Protein AF-0000000068155477 (afdb_homodimer)

pLDDT: mean 83.86, std 20.89, range [20.16, 98.69]

Foldseek 3Di:
DEKEKEKFWDFLDLDLPGHTAKMKIWIDHPLLDTQDIDIFGAADALVSSVVSHDPVNCVQQQDFDDDDPVDGGGSSRQNNDPVGHHHLVVVLVVVVVVQVVRQPCQDPVGGHAYAYEFAPCPSVLSNCVVRVVVVNVRYDPDHHHLVVVQVCCVPPPVVLNVPFDDQQASPDTNSRSVSRSSRVNSCCVVPPPPPPPPPPPPPPPPPPPPPPPPDDD/DEKEKEKFWDFLDLDLPGHTAKMKIWIDHPLLDTQDIDIFGAADALVSSVVSHDPVRCVQQQDFDDDDPVDGGGSSRQNNDPVGHHHLVVVLVVVVVVQPVRQPCQDPVGGHAYAYEFAPCPSVLSNCVVRVVVVNVRYDPDHHHLVVVQVCCVPPPVVLNVPFDDQQASPDTNSRSVSRSSRVNSCCVVPPPPPPPPPPPPPPPPPPDPPPPDDPD

Sequence (434 aa):
MERLMWVDIETASINPGSHVMEIAITLTDFWLNEIASYRSTIYAPRESLMQQLSDWSRDHHQRPKYGNDDCKKSLVDLCADSAISKPINAVEDEIINFLMENISDRPKNGLPRIYMAGSSLHLDKSVIERQFPRLNSLVSHQLVDVTVLLILTSRWSPSVSLGKPPNTSDHTAAGDVRSSLELLRYYKQTLFMNNFVSKKSPPACHTRKKCNKNTYAMERLMWVDIETASINPGSHVMEIAITLTDFWLNEIASYRSTIYAPRESLMQQLSDWSRDHHQRPKYGNDDCKKSLVDLCADSAISKPINAVEDEIINFLMENISDRPKNGLPRIYMAGSSLHLDKSVIERQFPRLNSLVSHQLVDVTVLLILTSRWSPSVSLGKPPNTSDHTAAGDVRSSLELLRYYKQTLFMNNFVSKKSPPACHTRKKCNKNTYA

Solvent-accessible surface area (backbone atoms only — not comparable to full-atom values): 23859 Å² total; per-residue (Å²): 93,58,33,34,40,28,44,28,62,40,46,29,32,91,50,54,85,42,55,61,38,34,40,18,36,40,35,22,40,87,85,65,47,78,74,51,74,50,73,49,38,21,42,45,58,57,70,61,47,65,71,49,39,33,74,69,34,45,64,59,34,59,40,58,77,39,72,54,94,91,58,52,35,19,55,55,56,44,14,46,32,70,89,73,15,37,52,63,69,57,50,49,51,48,49,53,52,52,49,59,70,70,54,70,55,52,45,96,90,43,79,42,59,28,28,41,27,24,57,61,40,63,58,48,53,48,25,32,56,69,75,30,51,74,58,43,72,61,38,47,89,53,54,42,42,49,45,28,56,56,59,48,26,58,73,56,23,53,71,61,43,69,65,51,75,77,88,63,59,73,82,38,31,59,41,38,35,50,38,34,52,52,49,44,54,52,45,46,50,66,51,41,56,54,73,69,72,63,77,67,63,67,73,74,74,72,74,74,74,76,76,75,79,64,71,85,122,92,57,32,32,40,26,45,27,62,41,47,29,30,92,51,55,86,41,56,61,39,33,42,18,38,39,35,21,40,89,85,65,47,78,74,49,72,49,72,50,39,22,42,45,59,57,70,62,48,66,71,50,39,33,73,69,36,45,64,61,34,60,40,59,78,39,72,53,93,90,56,52,36,17,55,54,56,46,14,46,32,70,90,72,15,36,53,62,69,58,49,49,50,50,50,52,50,53,49,58,70,69,56,68,55,53,45,95,90,43,78,43,59,27,28,40,26,26,57,62,38,62,59,48,51,47,26,31,56,71,77,30,50,73,58,42,72,61,38,48,88,53,53,41,42,50,45,31,56,55,58,48,26,59,71,57,24,53,71,62,43,70,64,50,76,78,86,63,58,74,82,39,31,59,41,37,36,51,38,36,52,52,50,46,54,52,44,45,51,65,49,41,56,53,72,68,74,62,81,68,65,69,74,75,74,73,74,73,76,79,77,75,82,72,68,93,119

Organism: Acanthamoeba castellanii (strain ATCC 30010 / Neff) (NCBI:txid1257118)

Secondary structure (DSSP, 8-state):
--EEEEEEEEESSSSTTSPEEEEEEEEE-TT--EEEEEEEEBP--HHHHHHH--HHHHHHHSSEEES-TTS-EEHHHHHH-TTT-B-HHHHHHHHHHHHHHH-----TTSSPPEEEEESSHHHHHHHHHHH-HHHHTTS-SSEEETHHHHHHHHHH-HHHHHTSPPP---SSHHHHHHHHHHHHHHHIIIIIIGGG---------------------/--EEEEEEEEESSSSTTSPEEEEEEEEE-TT--EEEEEEEEBP--HHHHHHH--HHHHHHHSSEEES-TTS-EEHHHHHH-TTT-B-HHHHHHHHHHHHHHH-----TTSSPPEEEEESSHHHHHHHHHHH-HHHHTTS-SSEEETHHHHHHHHHH-HHHHHTSPPP---SSHHHHHHHHHHHHHHHIIIIIIGGG---------------------

Nearest PDB structures (foldseek):
  9f7m-assembly2_B  TM=9.073E-01  e=4.956E-15  Blastococcus aggregatus
  7wik-assembly2_D  TM=9.048E-01  e=7.640E-15  Mycolicibacterium smegmatis MC2 155
  6n6i-assembly2_B  TM=9.153E-01  e=3.585E-14  Homo sapiens
  6n6k-assembly1_A  TM=8.960E-01  e=1.605E-14  Homo sapiens
  6j80-assembly1_B  TM=8.915E-01  e=2.800E-14  Homo sapiens

Radius of gyration: 27.61 Å; Cα contacts (8 Å, |Δi|>4): 703; chains: 2; bounding box: 109×77×63 Å

InterPro domains:
  IPR012337 Ribonuclease H-like superfamily [SSF53098] (3-192)
  IPR036397 Ribonuclease H superfamily [G3DSA:3.30.420.10] (1-199)

Structure (mmCIF, N/CA/C/O backbone):
data_AF-0000000068155477-model_v1
#
loop_
_entity.id
_entity.type
_entity.pdbx_description
1 polymer 'Exonuclease rnase t and dna polymerase iii, putative'
#
loop_
_atom_site.group_PDB
_atom_site.id
_atom_site.type_symbol
_atom_site.label_atom_id
_atom_site.label_alt_id
_atom_site.label_comp_id
_atom_site.label_asym_id
_atom_site.label_entity_id
_atom_site.label_seq_id
_atom_site.pdbx_PDB_ins_code
_atom_site.Cartn_x
_atom_site.Cartn_y
_atom_site.Cartn_z
_atom_site.occupancy
_atom_site.B_iso_or_equiv
_atom_site.auth_seq_id
_atom_site.auth_comp_id
_atom_site.auth_asym_id
_atom_site.auth_atom_id
_atom_site.pdbx_PDB_model_num
ATOM 1 N N . MET A 1 1 ? -2.969 -1.198 23.281 1 77.5 1 MET A N 1
ATOM 2 C CA . MET A 1 1 ? -4.066 -1.018 22.328 1 77.5 1 MET A CA 1
ATOM 3 C C . MET A 1 1 ? -3.541 -0.598 20.969 1 77.5 1 MET A C 1
ATOM 5 O O . MET A 1 1 ? -2.516 0.081 20.875 1 77.5 1 MET A O 1
ATOM 9 N N . GLU A 1 2 ? -4.141 -0.999 19.812 1 90.81 2 GLU A N 1
ATOM 10 C CA . GLU A 1 2 ? -3.686 -0.743 18.438 1 90.81 2 GLU A CA 1
ATOM 11 C C . GLU A 1 2 ? -3.941 0.706 18.047 1 90.81 2 GLU A C 1
ATOM 13 O O . GLU A 1 2 ? -4.891 1.33 18.516 1 90.81 2 GLU A O 1
ATOM 18 N N . ARG A 1 3 ? -3.035 1.268 17.312 1 94.75 3 ARG A N 1
ATOM 19 C CA . ARG A 1 3 ? -3.143 2.652 16.875 1 94.75 3 ARG A CA 1
ATOM 20 C C . ARG A 1 3 ? -3.008 2.754 15.352 1 94.75 3 ARG A C 1
ATOM 22 O O . ARG A 1 3 ? -2.42 1.877 14.719 1 94.75 3 ARG A O 1
ATOM 29 N N . LEU A 1 4 ? -3.65 3.764 14.859 1 97.69 4 LEU A N 1
ATOM 30 C CA . LEU A 1 4 ? -3.402 4.188 13.484 1 97.69 4 LEU A CA 1
ATOM 31 C C . LEU A 1 4 ? -2.479 5.402 13.453 1 97.69 4 LEU A C 1
ATOM 33 O O . LEU A 1 4 ? -2.746 6.41 14.109 1 97.69 4 LEU A O 1
ATOM 37 N N . MET A 1 5 ? -1.394 5.234 12.805 1 98.19 5 MET A N 1
ATOM 38 C CA . MET A 1 5 ? -0.503 6.359 12.531 1 98.19 5 MET A CA 1
ATOM 39 C C . MET A 1 5 ? -0.735 6.91 11.133 1 98.19 5 MET A C 1
ATOM 41 O O . MET A 1 5 ? -0.191 6.391 10.156 1 98.19 5 MET A O 1
ATOM 45 N N . TRP A 1 6 ? -1.537 7.977 11.062 1 98.69 6 TRP A N 1
ATOM 46 C CA . TRP A 1 6 ? -1.771 8.656 9.797 1 98.69 6 TRP A CA 1
ATOM 47 C C . TRP A 1 6 ? -0.538 9.445 9.359 1 98.69 6 TRP A C 1
ATOM 49 O O . TRP A 1 6 ? 0.059 10.164 10.164 1 98.69 6 TRP A O 1
ATOM 59 N N . VAL A 1 7 ? -0.212 9.25 8.094 1 98.5 7 VAL A N 1
ATOM 60 C CA . VAL A 1 7 ? 1.03 9.898 7.688 1 98.5 7 VAL A CA 1
ATOM 61 C C . VAL A 1 7 ? 0.885 10.453 6.27 1 98.5 7 VAL A C 1
ATOM 63 O O . VAL A 1 7 ? 0.214 9.852 5.43 1 98.5 7 VAL A O 1
ATOM 66 N N . ASP A 1 8 ? 1.442 11.539 5.996 1 97.62 8 ASP A N 1
ATOM 67 C CA . ASP A 1 8 ? 1.687 12.109 4.676 1 97.62 8 ASP A CA 1
ATOM 68 C C . ASP A 1 8 ? 3.068 12.758 4.605 1 97.62 8 ASP A C 1
ATOM 70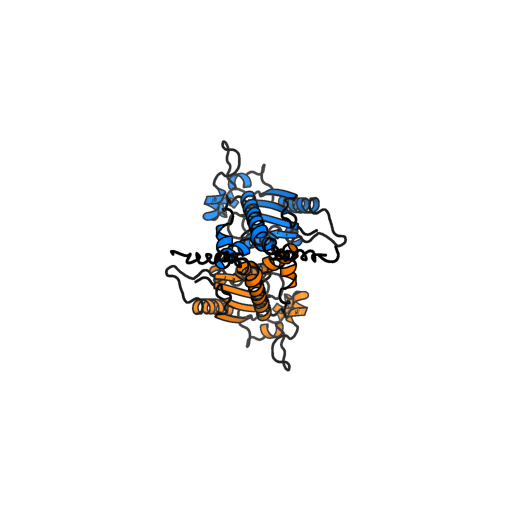 O O . ASP A 1 8 ? 3.5 13.422 5.551 1 97.62 8 ASP A O 1
ATOM 74 N N . ILE A 1 9 ? 3.738 12.539 3.512 1 97.06 9 ILE A N 1
ATOM 75 C CA . ILE A 1 9 ? 5.094 13.047 3.332 1 97.06 9 ILE A CA 1
ATOM 76 C C . ILE A 1 9 ? 5.195 13.789 2.004 1 97.06 9 ILE A C 1
ATOM 78 O O . ILE A 1 9 ? 4.801 13.266 0.958 1 97.06 9 ILE A O 1
ATOM 82 N N . GLU A 1 10 ? 5.637 14.953 2.021 1 94.44 10 GLU A N 1
ATOM 83 C CA . GLU A 1 10 ? 5.969 15.703 0.813 1 94.44 10 GLU A CA 1
ATOM 84 C C . GLU A 1 10 ? 7.449 15.578 0.47 1 94.44 10 GLU A C 1
ATOM 86 O O . GLU A 1 10 ? 8.312 15.758 1.332 1 94.44 10 GLU A O 1
ATOM 91 N N . THR A 1 11 ? 7.738 15.266 -0.754 1 93.31 11 THR A N 1
ATOM 92 C CA . THR A 1 11 ? 9.102 15.062 -1.22 1 93.31 11 THR A CA 1
ATOM 93 C C . THR A 1 11 ? 9.414 15.969 -2.408 1 93.31 11 THR A C 1
ATOM 95 O O . THR A 1 11 ? 8.508 16.547 -3.008 1 93.31 11 THR A O 1
ATOM 98 N N . ALA A 1 12 ? 10.664 16.141 -2.703 1 91.44 12 ALA A N 1
ATOM 99 C CA . ALA A 1 12 ? 11.102 16.984 -3.812 1 91.44 12 ALA A CA 1
ATOM 100 C C . ALA A 1 12 ? 10.711 16.375 -5.152 1 91.44 12 ALA A C 1
ATOM 102 O O . ALA A 1 12 ? 10.492 17.094 -6.133 1 91.44 12 ALA A O 1
ATOM 103 N N . SER A 1 13 ? 10.633 15.078 -5.172 1 86.5 13 SER A N 1
ATOM 104 C CA . SER A 1 13 ? 10.188 14.359 -6.359 1 86.5 13 SER A CA 1
ATOM 105 C C . SER A 1 13 ? 9.461 13.07 -5.984 1 86.5 13 SER A C 1
ATOM 107 O O . SER A 1 13 ? 9.438 12.68 -4.816 1 86.5 13 SER A O 1
ATOM 109 N N . ILE A 1 14 ? 8.914 12.406 -6.992 1 79.94 14 ILE A N 1
ATOM 110 C CA . ILE A 1 14 ? 8.133 11.188 -6.781 1 79.94 14 ILE A CA 1
ATOM 111 C C . ILE A 1 14 ? 9.07 10.039 -6.41 1 79.94 14 ILE A C 1
ATOM 113 O O . ILE A 1 14 ? 8.625 8.992 -5.941 1 79.94 14 ILE A O 1
ATOM 117 N N . ASN A 1 15 ? 10.359 10.234 -6.609 1 82 15 ASN A N 1
ATOM 118 C CA . ASN A 1 15 ? 11.352 9.25 -6.203 1 82 15 ASN A CA 1
ATOM 119 C C . ASN A 1 15 ? 11.469 9.164 -4.688 1 82 15 ASN A C 1
ATOM 121 O O . ASN A 1 15 ? 11.781 10.156 -4.027 1 82 15 ASN A O 1
ATOM 125 N N . PRO A 1 16 ? 11.289 7.93 -4.145 1 84.44 16 PRO A N 1
ATOM 126 C CA . PRO A 1 16 ? 11.297 7.785 -2.686 1 84.44 16 PRO A CA 1
ATOM 127 C C . PRO A 1 16 ? 12.656 8.125 -2.066 1 84.44 16 PRO A C 1
ATOM 129 O O . PRO A 1 16 ? 12.75 8.312 -0.852 1 84.44 16 PRO A O 1
ATOM 132 N N . GLY A 1 17 ? 13.703 8.242 -2.881 1 86.12 17 GLY A N 1
ATOM 133 C CA . GLY A 1 17 ? 15.023 8.602 -2.395 1 86.12 17 GLY A CA 1
ATOM 134 C C . GLY A 1 17 ? 15.297 10.094 -2.459 1 86.12 17 GLY A C 1
ATOM 135 O O . GLY A 1 17 ? 16.328 10.562 -1.979 1 86.12 17 GLY A O 1
ATOM 136 N N . SER A 1 18 ? 14.328 10.805 -2.947 1 90.69 18 SER A N 1
ATOM 137 C CA . SER A 1 18 ? 14.516 12.25 -3.047 1 90.69 18 SER A CA 1
ATOM 138 C C . SER A 1 18 ? 14.391 12.914 -1.681 1 90.69 18 SER A C 1
ATOM 140 O O . SER A 1 18 ? 14.031 12.266 -0.697 1 90.69 18 SER A O 1
ATOM 142 N N . HIS A 1 19 ? 14.672 14.164 -1.665 1 93.62 19 HIS A N 1
ATOM 143 C CA . HIS A 1 19 ? 14.648 14.891 -0.402 1 93.62 19 HIS A CA 1
ATOM 144 C C . HIS A 1 19 ? 13.25 14.914 0.199 1 93.62 19 HIS A C 1
ATOM 146 O O . HIS A 1 19 ? 12.281 15.273 -0.479 1 93.62 19 HIS A O 1
ATOM 152 N N . VAL A 1 20 ? 13.195 14.438 1.425 1 96.31 20 VAL A N 1
ATOM 153 C CA . VAL A 1 20 ? 11.969 14.609 2.186 1 96.31 20 VAL A CA 1
ATOM 154 C C . VAL A 1 20 ? 11.82 16.062 2.623 1 96.31 20 VAL A C 1
ATOM 156 O O . VAL A 1 20 ? 12.742 16.625 3.213 1 96.31 20 VAL A O 1
ATOM 159 N N . MET A 1 21 ? 10.719 16.656 2.35 1 95.69 21 MET A N 1
ATOM 160 C CA . MET A 1 21 ? 10.555 18.094 2.609 1 95.69 21 MET A CA 1
ATOM 161 C C . MET A 1 21 ? 9.695 18.312 3.848 1 95.69 21 MET A C 1
ATOM 163 O O . MET A 1 21 ? 9.992 19.188 4.66 1 95.69 21 MET A O 1
ATOM 167 N N . GLU A 1 22 ? 8.664 17.578 3.984 1 96.56 22 GLU A N 1
ATOM 168 C CA . GLU A 1 22 ? 7.719 17.734 5.09 1 96.56 22 GLU A CA 1
ATOM 169 C C . GLU A 1 22 ? 7.09 16.391 5.465 1 96.56 22 GLU A C 1
ATOM 171 O O . GLU A 1 22 ? 6.836 15.555 4.594 1 96.56 22 GLU A O 1
ATOM 176 N N . ILE A 1 23 ? 6.855 16.188 6.738 1 98 23 ILE A N 1
ATOM 177 C CA . ILE A 1 23 ? 6.141 15.008 7.215 1 98 23 ILE A CA 1
ATOM 178 C C . ILE A 1 23 ? 5.098 15.422 8.25 1 98 23 ILE A C 1
ATOM 180 O O . ILE A 1 23 ? 5.363 16.281 9.102 1 98 23 ILE A O 1
ATOM 184 N N . ALA A 1 24 ? 3.926 14.961 8.117 1 98.38 24 ALA A N 1
ATOM 185 C CA . ALA A 1 24 ? 2.85 15.148 9.086 1 98.38 24 ALA A CA 1
ATOM 186 C C . ALA A 1 24 ? 2.307 13.805 9.57 1 98.38 24 ALA A C 1
ATOM 188 O O . ALA A 1 24 ? 2.111 12.883 8.766 1 98.38 24 ALA A O 1
ATOM 189 N N . ILE A 1 25 ? 2.076 13.711 10.891 1 98.56 25 ILE A N 1
ATOM 190 C CA . ILE A 1 25 ? 1.579 12.484 11.516 1 98.56 25 ILE A CA 1
ATOM 191 C C . ILE A 1 25 ? 0.437 12.82 12.469 1 98.56 25 ILE A C 1
ATOM 193 O O . ILE A 1 25 ? 0.513 13.789 13.227 1 98.56 25 ILE A O 1
ATOM 197 N N . THR A 1 26 ? -0.593 12.141 12.391 1 98.5 26 THR A N 1
ATOM 198 C CA . THR A 1 26 ? -1.648 12.156 13.398 1 98.5 26 THR A CA 1
ATOM 199 C C . THR A 1 26 ? -1.914 10.742 13.914 1 98.5 26 THR A C 1
ATOM 201 O O . THR A 1 26 ? -2.07 9.805 13.133 1 98.5 26 THR A O 1
ATOM 204 N N . LEU A 1 27 ? -1.864 10.594 15.242 1 97.62 27 LEU A N 1
ATOM 205 C CA . LEU A 1 27 ? -2.139 9.305 15.867 1 97.62 27 LEU A CA 1
ATOM 206 C C . LEU A 1 27 ? -3.6 9.211 16.297 1 97.62 27 LEU A C 1
ATOM 208 O O . LEU A 1 27 ? -4.141 10.141 16.891 1 97.62 27 LEU A O 1
ATOM 212 N N . THR A 1 28 ? -4.238 8.125 15.922 1 97.5 28 THR A N 1
ATOM 213 C CA . THR A 1 28 ? -5.594 7.867 16.391 1 97.5 28 THR A CA 1
ATOM 214 C C . THR A 1 28 ? -5.711 6.449 16.953 1 97.5 28 THR A C 1
ATOM 216 O O . THR A 1 28 ? -4.844 5.609 16.703 1 97.5 28 THR A O 1
ATOM 219 N N . ASP A 1 29 ? -6.781 6.246 17.766 1 95.19 29 ASP A N 1
ATOM 220 C CA . ASP A 1 29 ? -7.203 4.867 18.016 1 95.19 29 ASP A CA 1
ATOM 221 C C . ASP A 1 29 ? -8.047 4.344 16.859 1 95.19 29 ASP A C 1
ATOM 223 O O . ASP A 1 29 ? -8.195 5.012 15.828 1 95.19 29 ASP A O 1
ATOM 227 N N . PHE A 1 30 ? -8.578 3.168 16.953 1 95.25 30 PHE A N 1
ATOM 228 C CA . PHE A 1 30 ? -9.344 2.604 15.852 1 95.25 30 PHE A CA 1
ATOM 229 C C . PHE A 1 30 ? -10.773 3.145 15.852 1 95.25 30 PHE A C 1
ATOM 231 O O . PHE A 1 30 ? -11.539 2.881 14.93 1 95.25 30 PHE A O 1
ATOM 238 N N . TRP A 1 31 ? -11.125 3.906 16.797 1 95.38 31 TRP A N 1
ATOM 239 C CA . TRP A 1 31 ? -12.383 4.637 16.719 1 95.38 31 TRP A CA 1
ATOM 240 C C . TRP A 1 31 ? -12.195 5.984 16.031 1 95.38 31 TRP A C 1
ATOM 242 O O . TRP A 1 31 ? -13.141 6.762 15.906 1 95.38 31 TRP A O 1
ATOM 252 N N . LEU A 1 32 ? -11 6.281 15.656 1 97.81 32 LEU A N 1
ATOM 253 C CA . LEU A 1 32 ? -10.586 7.434 14.859 1 97.81 32 LEU A CA 1
ATOM 254 C C . LEU A 1 32 ? -10.617 8.711 15.695 1 97.81 32 LEU A C 1
ATOM 256 O O . LEU A 1 32 ? -10.828 9.797 15.156 1 97.81 32 LEU A O 1
ATOM 260 N N . ASN A 1 33 ? -10.516 8.492 16.969 1 97.31 33 ASN A N 1
ATOM 261 C CA . ASN A 1 33 ? -10.273 9.625 17.859 1 97.31 33 ASN A CA 1
ATOM 262 C C . ASN A 1 33 ? -8.82 10.086 17.797 1 97.31 33 ASN A C 1
ATOM 264 O O . ASN A 1 33 ? -7.906 9.289 18 1 97.31 33 ASN A O 1
ATOM 268 N N . GLU A 1 34 ? -8.672 11.336 17.594 1 97.62 34 GLU A N 1
ATOM 269 C CA . GLU A 1 34 ? -7.316 11.875 17.484 1 97.62 34 GLU A CA 1
ATOM 270 C C . GLU A 1 34 ? -6.648 11.953 18.859 1 97.62 34 GLU A C 1
ATOM 272 O O . GLU A 1 34 ? -7.238 12.469 19.812 1 97.62 34 GLU A O 1
ATOM 277 N N . ILE A 1 35 ? -5.473 11.453 18.984 1 96.31 35 ILE A N 1
ATOM 278 C CA . ILE A 1 35 ? -4.711 11.414 20.219 1 96.31 35 ILE A CA 1
ATOM 279 C C . ILE A 1 35 ? -3.691 12.555 20.234 1 96.31 35 ILE A C 1
ATOM 281 O O . ILE A 1 35 ? -3.619 13.312 21.203 1 96.31 35 ILE A O 1
ATOM 285 N N . ALA A 1 36 ? -2.916 12.594 19.219 1 97.5 36 ALA A N 1
ATOM 286 C CA . ALA A 1 36 ? -1.867 13.602 19.094 1 97.5 36 ALA A CA 1
ATOM 287 C C . ALA A 1 36 ? -1.422 13.766 17.641 1 97.5 36 ALA A C 1
ATOM 289 O O . ALA A 1 36 ? -1.678 12.891 16.812 1 97.5 36 ALA A O 1
ATOM 290 N N . SER A 1 37 ? -0.8 14.875 17.359 1 98.06 37 SER A N 1
ATOM 291 C CA . SER A 1 37 ? -0.283 15.133 16.016 1 98.06 37 SER A CA 1
ATOM 292 C C . SER A 1 37 ? 1.147 15.656 16.062 1 98.06 37 SER A C 1
ATOM 294 O O . SER A 1 37 ? 1.573 16.219 17.094 1 98.06 37 SER A O 1
ATOM 296 N N . TYR A 1 38 ? 1.847 15.422 15.031 1 98 38 TYR A N 1
ATOM 297 C CA . TYR A 1 38 ? 3.229 15.852 14.852 1 98 38 TYR A CA 1
ATOM 298 C C . TYR A 1 38 ? 3.469 16.328 13.422 1 98 38 TYR A C 1
ATOM 300 O O . TYR A 1 38 ? 2.934 15.75 12.469 1 98 38 TYR A O 1
ATOM 308 N N . ARG A 1 39 ? 4.168 17.375 13.25 1 97.06 39 ARG A N 1
ATOM 309 C CA . ARG A 1 39 ? 4.57 17.844 11.93 1 97.06 39 ARG A CA 1
ATOM 310 C C . ARG A 1 39 ? 5.961 18.469 11.969 1 97.06 39 ARG A C 1
ATOM 312 O O . ARG A 1 39 ? 6.348 19.078 12.977 1 97.06 39 ARG A O 1
ATOM 319 N N . SER A 1 40 ? 6.691 18.312 10.906 1 97.12 40 SER A N 1
ATOM 320 C CA . SER A 1 40 ? 8.016 18.922 10.82 1 97.12 40 SER A CA 1
ATOM 321 C C . SER A 1 40 ? 8.438 19.125 9.367 1 97.12 40 SER A C 1
ATOM 323 O O . SER A 1 40 ? 8.016 18.359 8.484 1 97.12 40 SER A O 1
ATOM 325 N N . THR A 1 41 ? 9.148 20.156 9.172 1 96 41 THR A N 1
ATOM 326 C CA . THR A 1 41 ? 9.836 20.375 7.902 1 96 41 THR A CA 1
ATOM 327 C C . THR A 1 41 ? 11.289 19.922 7.992 1 96 41 THR A C 1
ATOM 329 O O . THR A 1 41 ? 11.961 20.141 9.008 1 96 41 THR A O 1
ATOM 332 N N . ILE A 1 42 ? 11.766 19.297 6.969 1 97.12 42 ILE A N 1
ATOM 333 C CA . ILE A 1 42 ? 13.109 18.734 6.98 1 97.12 42 ILE A CA 1
ATOM 334 C C . ILE A 1 42 ? 14.062 19.672 6.227 1 97.12 42 ILE A C 1
ATOM 336 O O . ILE A 1 42 ? 13.75 20.125 5.121 1 97.12 42 ILE A O 1
ATOM 340 N N . TYR A 1 43 ? 15.172 19.828 6.777 1 96.5 43 TYR A N 1
ATOM 341 C CA . TYR A 1 43 ? 16.141 20.766 6.23 1 96.5 43 TYR A CA 1
ATOM 342 C C . TYR A 1 43 ? 16.859 20.172 5.02 1 96.5 43 TYR A C 1
ATOM 344 O O . TYR A 1 43 ? 17.25 19 5.035 1 96.5 43 TYR A O 1
ATOM 352 N N . ALA A 1 44 ? 17 20.953 3.996 1 93.94 44 ALA A N 1
ATOM 353 C CA . ALA A 1 44 ? 17.859 20.703 2.848 1 93.94 44 ALA A CA 1
ATOM 354 C C . ALA A 1 44 ? 18.359 22 2.234 1 93.94 44 ALA A C 1
ATOM 356 O O . ALA A 1 44 ? 17.609 22.984 2.156 1 93.94 44 ALA A O 1
ATOM 357 N N . PRO A 1 45 ? 19.688 21.984 1.835 1 92.31 45 PRO A N 1
ATOM 358 C CA . PRO A 1 45 ? 20.156 23.188 1.151 1 92.31 45 PRO A CA 1
ATOM 359 C C . PRO A 1 45 ? 19.344 23.531 -0.097 1 92.31 45 PRO A C 1
ATOM 361 O O . PRO A 1 45 ? 18.969 22.625 -0.851 1 92.31 45 PRO A O 1
ATOM 364 N N . ARG A 1 46 ? 19.109 24.828 -0.262 1 89.69 46 ARG A N 1
ATOM 365 C CA . ARG A 1 46 ? 18.266 25.281 -1.36 1 89.69 46 ARG A CA 1
ATOM 366 C C . ARG A 1 46 ? 18.766 24.75 -2.697 1 89.69 46 ARG A C 1
ATOM 368 O O . ARG A 1 46 ? 17.984 24.281 -3.521 1 89.69 46 ARG A O 1
ATOM 375 N N . GLU A 1 47 ? 20.031 24.781 -2.914 1 91 47 GLU A N 1
ATOM 376 C CA . GLU A 1 47 ? 20.609 24.328 -4.176 1 91 47 GLU A CA 1
ATOM 377 C C . GLU A 1 47 ? 20.297 22.859 -4.441 1 91 47 GLU A C 1
ATOM 379 O O . GLU A 1 47 ? 19.938 22.484 -5.559 1 91 47 GLU A O 1
ATOM 384 N N . SER A 1 48 ? 20.438 22.109 -3.449 1 90.62 48 SER A N 1
ATOM 385 C CA . SER A 1 48 ? 20.172 20.672 -3.564 1 90.62 48 SER A CA 1
ATOM 386 C C . SER A 1 48 ? 18.703 20.406 -3.838 1 90.62 48 SER A C 1
ATOM 388 O O . SER A 1 48 ? 18.359 19.547 -4.652 1 90.62 48 SER A O 1
ATOM 390 N N . LEU A 1 49 ? 17.859 21.156 -3.176 1 89.88 49 LEU A N 1
ATOM 391 C CA . LEU A 1 49 ? 16.422 21.031 -3.355 1 89.88 49 LEU A CA 1
ATOM 392 C C . LEU A 1 49 ? 16.016 21.359 -4.785 1 89.88 49 LEU A C 1
ATOM 394 O O . LEU A 1 49 ? 15.273 20.609 -5.418 1 89.88 49 LEU A O 1
ATOM 398 N N . MET A 1 50 ? 16.531 22.438 -5.266 1 88.25 50 MET A N 1
ATOM 399 C CA . MET A 1 50 ? 16.172 22.922 -6.594 1 88.25 50 MET A CA 1
ATOM 400 C C . MET A 1 50 ? 16.594 21.922 -7.672 1 88.25 50 MET A C 1
ATOM 402 O O . MET A 1 50 ? 15.945 21.797 -8.703 1 88.25 50 MET A O 1
ATOM 406 N N . GLN A 1 51 ? 17.609 21.203 -7.391 1 88.06 51 GLN A N 1
ATOM 407 C CA . GLN A 1 51 ? 18.125 20.219 -8.344 1 88.06 51 GLN A CA 1
ATOM 408 C C . GLN A 1 51 ? 17.234 18.984 -8.406 1 88.06 51 GLN A C 1
ATOM 410 O O . GLN A 1 51 ? 17.188 18.297 -9.43 1 88.06 51 GLN A O 1
ATOM 415 N N . GLN A 1 52 ? 16.531 18.75 -7.371 1 87.5 52 GLN A N 1
ATOM 416 C CA . GLN A 1 52 ? 15.781 17.5 -7.289 1 87.5 52 GLN A CA 1
ATOM 417 C C . GLN A 1 52 ? 14.297 17.734 -7.562 1 87.5 52 GLN A C 1
ATOM 419 O O . GLN A 1 52 ? 13.555 16.766 -7.793 1 87.5 52 GLN A O 1
ATOM 424 N N . LEU A 1 53 ? 13.891 18.938 -7.598 1 84.94 53 LEU A N 1
ATOM 425 C CA . LEU A 1 53 ? 12.461 19.219 -7.754 1 84.94 53 LEU A CA 1
ATOM 426 C C . LEU A 1 53 ? 11.977 18.812 -9.141 1 84.94 53 LEU A C 1
ATOM 428 O O . LEU A 1 53 ? 12.516 19.266 -10.148 1 84.94 53 LEU A O 1
ATOM 432 N N . SER A 1 54 ? 11.055 17.953 -9.117 1 82.75 54 SER A N 1
ATOM 433 C CA . SER A 1 54 ? 10.367 17.688 -10.375 1 82.75 54 SER A CA 1
ATOM 434 C C . SER A 1 54 ? 9.5 18.875 -10.789 1 82.75 54 SER A C 1
ATOM 436 O O . SER A 1 54 ? 9.289 19.797 -10 1 82.75 54 SER A O 1
ATOM 438 N N . ASP A 1 55 ? 8.945 18.797 -12.047 1 79.94 55 ASP A N 1
ATOM 439 C CA . ASP A 1 55 ? 8.086 19.875 -12.516 1 79.94 55 ASP A CA 1
ATOM 440 C C . ASP A 1 55 ? 6.828 20 -11.664 1 79.94 55 ASP A C 1
ATOM 442 O O . ASP A 1 55 ? 6.434 21.094 -11.281 1 79.94 55 ASP A O 1
ATOM 446 N N . TRP A 1 56 ? 6.258 18.906 -11.359 1 75.62 56 TRP A N 1
ATOM 447 C CA . TRP A 1 56 ? 5.062 18.906 -10.523 1 75.62 56 TRP A CA 1
ATOM 448 C C . TRP A 1 56 ? 5.355 19.484 -9.148 1 75.62 56 TRP A C 1
ATOM 450 O O . TRP A 1 56 ? 4.617 20.344 -8.656 1 75.62 56 TRP A O 1
ATOM 460 N N . SER A 1 57 ? 6.441 19.062 -8.57 1 81 57 SER A N 1
ATOM 461 C CA . SER A 1 57 ? 6.805 19.484 -7.223 1 81 57 SER A CA 1
ATOM 462 C C . SER A 1 57 ? 7.172 20.969 -7.199 1 81 57 SER A C 1
ATOM 464 O O . SER A 1 57 ? 6.902 21.672 -6.219 1 81 57 SER A O 1
ATOM 466 N N . ARG A 1 58 ? 7.766 21.375 -8.25 1 78.62 58 ARG A N 1
ATOM 467 C CA . ARG A 1 58 ? 8.133 22.781 -8.359 1 78.62 58 ARG A CA 1
ATOM 468 C C . ARG A 1 58 ? 6.895 23.672 -8.32 1 78.62 58 ARG A C 1
ATOM 470 O O . ARG A 1 58 ? 6.859 24.672 -7.594 1 78.62 58 ARG A O 1
ATOM 477 N N . ASP A 1 59 ? 5.93 23.234 -9.031 1 77.06 59 ASP A N 1
ATOM 478 C CA . ASP A 1 59 ? 4.691 24 -9.094 1 77.06 59 ASP A CA 1
ATOM 479 C C . ASP A 1 59 ? 3.967 23.984 -7.75 1 77.06 59 ASP A C 1
ATOM 481 O O . ASP A 1 59 ? 3.449 25.016 -7.309 1 77.06 59 ASP A O 1
ATOM 485 N N . HIS A 1 60 ? 4.105 22.922 -7.043 1 76.94 60 HIS A N 1
ATOM 486 C CA . HIS A 1 60 ? 3.322 22.781 -5.82 1 76.94 60 HIS A CA 1
ATOM 487 C C . HIS A 1 60 ? 4.094 23.297 -4.609 1 76.94 60 HIS A C 1
ATOM 489 O O . HIS A 1 60 ? 3.523 23.938 -3.734 1 76.94 60 HIS A O 1
ATOM 495 N N . HIS A 1 61 ? 5.406 23.156 -4.594 1 82.62 61 HIS A N 1
ATOM 496 C CA . HIS A 1 61 ? 6.156 23.391 -3.365 1 82.62 61 HIS A CA 1
ATOM 497 C C . HIS A 1 61 ? 6.812 24.766 -3.373 1 82.62 61 HIS A C 1
ATOM 499 O O . HIS A 1 61 ? 7.34 25.219 -2.352 1 82.62 61 HIS A O 1
ATOM 505 N N . GLN A 1 62 ? 6.734 25.453 -4.473 1 79.38 62 GLN A N 1
ATOM 506 C CA . GLN A 1 62 ? 7.262 26.812 -4.527 1 79.38 62 GLN A CA 1
ATOM 507 C C . GLN A 1 62 ? 6.16 27.844 -4.277 1 79.38 62 GLN A C 1
ATOM 509 O O . GLN A 1 62 ? 6.445 29.031 -4.078 1 79.38 62 GLN A O 1
ATOM 514 N N . ARG A 1 63 ? 4.98 27.297 -4.312 1 76.06 63 ARG A N 1
ATOM 515 C CA . ARG A 1 63 ? 3.867 28.188 -3.998 1 76.06 63 ARG A CA 1
ATOM 516 C C . ARG A 1 63 ? 3.799 28.469 -2.5 1 76.06 63 ARG A C 1
ATOM 518 O O . ARG A 1 63 ? 3.988 27.562 -1.684 1 76.06 63 ARG A O 1
ATOM 525 N N . PRO A 1 64 ? 3.645 29.797 -2.15 1 77.06 64 PRO A N 1
ATOM 526 C CA . PRO A 1 64 ? 3.523 30.125 -0.73 1 77.06 64 PRO A CA 1
ATOM 527 C C . PRO A 1 64 ? 2.219 29.625 -0.116 1 77.06 64 PRO A C 1
ATOM 529 O O . PRO A 1 64 ? 1.139 30.109 -0.476 1 77.06 64 PRO A O 1
ATOM 532 N N . LYS A 1 65 ? 2.336 28.609 0.688 1 74.31 65 LYS A N 1
ATOM 533 C CA . LYS A 1 65 ? 1.155 28 1.28 1 74.31 65 LYS A CA 1
ATOM 534 C C . LYS A 1 65 ? 1.211 28.047 2.805 1 74.31 65 LYS A C 1
ATOM 536 O O . LYS A 1 65 ? 0.223 27.75 3.479 1 74.31 65 LYS A O 1
ATOM 541 N N . TYR A 1 66 ? 2.357 28.531 3.314 1 77.88 66 TYR A N 1
ATOM 542 C CA . TYR A 1 66 ? 2.578 28.469 4.754 1 77.88 66 TYR A CA 1
ATOM 543 C C . TYR A 1 66 ? 2.686 29.859 5.355 1 77.88 66 TYR A C 1
ATOM 545 O O . TYR A 1 66 ? 3.326 30.75 4.781 1 77.88 66 TYR A O 1
ATOM 553 N N . GLY A 1 67 ? 2.15 30.016 6.43 1 70.81 67 GLY A N 1
ATOM 554 C CA . GLY A 1 67 ? 2.227 31.297 7.113 1 70.81 67 GLY A CA 1
ATOM 555 C C . GLY A 1 67 ? 0.957 32.125 6.988 1 70.81 67 GLY A C 1
ATOM 556 O O . GLY A 1 67 ? -0.079 31.609 6.559 1 70.81 67 GLY A O 1
ATOM 557 N N . ASN A 1 68 ? 1.006 33.188 7.641 1 68.88 68 ASN A N 1
ATOM 558 C CA . ASN A 1 68 ? -0.128 34.125 7.645 1 68.88 68 ASN A CA 1
ATOM 559 C C . ASN A 1 68 ? -0.159 34.969 6.387 1 68.88 68 ASN A C 1
ATOM 561 O O . ASN A 1 68 ? 0.804 35 5.617 1 68.88 68 ASN A O 1
ATOM 565 N N . ASP A 1 69 ? -1.348 35.438 6.035 1 61.12 69 ASP A N 1
ATOM 566 C CA . ASP A 1 69 ? -1.708 36.156 4.809 1 61.12 69 ASP A CA 1
ATOM 567 C C . ASP A 1 69 ? -0.626 37.156 4.418 1 61.12 69 ASP A C 1
ATOM 569 O O . ASP A 1 69 ? -0.332 37.312 3.234 1 61.12 69 ASP A O 1
ATOM 573 N N . ASP A 1 70 ? 0.004 37.75 5.277 1 65.31 70 ASP A N 1
ATOM 574 C CA . ASP A 1 70 ? 0.917 38.844 4.938 1 65.31 70 ASP A CA 1
ATOM 575 C C . ASP A 1 70 ? 2.324 38.312 4.668 1 65.31 70 ASP A C 1
ATOM 577 O O . ASP A 1 70 ? 3.146 39 4.059 1 65.31 70 ASP A O 1
ATOM 581 N N . CYS A 1 71 ? 2.588 37.062 5.059 1 68.88 71 CYS A N 1
ATOM 582 C CA . CYS A 1 71 ? 3.938 36.531 4.91 1 68.88 71 CYS A CA 1
ATOM 583 C C . CYS A 1 71 ? 3.906 35.031 4.625 1 68.88 71 CYS A C 1
ATOM 585 O O . CYS A 1 71 ? 4.453 34.25 5.395 1 68.88 71 CYS A O 1
ATOM 587 N N . LYS A 1 72 ? 3.412 34.688 3.465 1 77.94 72 LYS A N 1
ATOM 588 C CA . LYS A 1 72 ? 3.357 33.25 3.133 1 77.94 72 LYS A CA 1
ATOM 589 C C . LYS A 1 72 ? 4.691 32.781 2.568 1 77.94 72 LYS A C 1
ATOM 591 O O . LYS A 1 72 ? 5.367 33.5 1.846 1 77.94 72 LYS A O 1
ATOM 596 N N . LYS A 1 73 ? 5.102 31.734 3.123 1 84.38 73 LYS A N 1
ATOM 597 C CA . LYS A 1 73 ? 6.328 31.094 2.656 1 84.38 73 LYS A CA 1
ATOM 598 C C . LYS A 1 73 ? 6.02 29.797 1.894 1 84.38 73 LYS A C 1
ATOM 600 O O . LYS A 1 73 ? 4.98 29.172 2.117 1 84.38 73 LYS A O 1
ATOM 605 N N . SER A 1 74 ? 6.926 29.531 1 1 88.12 74 SER A N 1
ATOM 606 C CA . SER A 1 74 ? 6.828 28.25 0.292 1 88.12 74 SER A CA 1
ATOM 607 C C . SER A 1 74 ? 7.457 27.125 1.097 1 88.12 74 SER A C 1
ATOM 609 O O . SER A 1 74 ? 8.234 27.375 2.021 1 88.12 74 SER A O 1
ATOM 611 N N . LEU A 1 75 ? 7.09 25.938 0.736 1 90.69 75 LEU A N 1
ATOM 612 C CA . LEU A 1 75 ? 7.707 24.797 1.392 1 90.69 75 LEU A CA 1
ATOM 613 C C . LEU A 1 75 ? 9.211 24.766 1.143 1 90.69 75 LEU A C 1
ATOM 615 O O . LEU A 1 75 ? 9.984 24.359 2.018 1 90.69 75 LEU A O 1
ATOM 619 N N . VAL A 1 76 ? 9.648 25.188 -0.028 1 89.88 76 VAL A N 1
ATOM 620 C CA . VAL A 1 76 ? 11.07 25.266 -0.35 1 89.88 76 VAL A CA 1
ATOM 621 C C . VAL A 1 76 ? 11.758 26.234 0.602 1 89.88 76 VAL A C 1
ATOM 623 O O . VAL A 1 76 ? 12.836 25.953 1.13 1 89.88 76 VAL A O 1
ATOM 626 N N . ASP A 1 77 ? 11.117 27.344 0.794 1 90.88 77 ASP A N 1
ATOM 627 C CA . ASP A 1 77 ? 11.664 28.344 1.7 1 90.88 77 ASP A CA 1
ATOM 628 C C . ASP A 1 77 ? 11.781 27.797 3.121 1 90.88 77 ASP A C 1
ATOM 630 O O . ASP A 1 77 ? 12.797 28.016 3.791 1 90.88 77 ASP A O 1
ATOM 634 N N . LEU A 1 78 ? 10.797 27.141 3.51 1 91.69 78 LEU A N 1
ATOM 635 C CA . LEU A 1 78 ? 10.789 26.562 4.855 1 91.69 78 LEU A CA 1
ATOM 636 C C . LEU A 1 78 ? 11.906 25.531 5.012 1 91.69 78 LEU A C 1
ATOM 638 O O . LEU A 1 78 ? 12.609 25.531 6.02 1 91.69 78 LEU A O 1
ATOM 642 N N . CYS A 1 79 ? 12.07 24.688 4.043 1 94.12 79 CYS A N 1
ATOM 643 C CA . CYS A 1 79 ? 13.078 23.641 4.082 1 94.12 79 CYS A CA 1
ATOM 644 C C . CYS A 1 79 ? 14.484 24.234 4.105 1 94.12 79 CYS A C 1
ATOM 646 O O . CYS A 1 79 ? 15.383 23.688 4.742 1 94.12 79 CYS A O 1
ATOM 648 N N . ALA A 1 80 ? 14.648 25.344 3.439 1 93.44 80 ALA A N 1
ATOM 649 C CA . ALA A 1 80 ? 15.969 25.953 3.299 1 93.44 80 ALA A CA 1
ATOM 650 C C . ALA A 1 80 ? 16.312 26.812 4.516 1 93.44 80 ALA A C 1
ATOM 652 O O . ALA A 1 80 ? 17.453 27.25 4.664 1 93.44 80 ALA A O 1
ATOM 653 N N . ASP A 1 81 ? 15.344 27.078 5.336 1 92.69 81 ASP A N 1
ATOM 654 C CA . ASP A 1 81 ? 15.555 27.875 6.543 1 92.69 81 ASP A CA 1
ATOM 655 C C . ASP A 1 81 ? 15.898 26.984 7.734 1 92.69 81 ASP A C 1
ATOM 657 O O . ASP A 1 81 ? 15.016 26.359 8.336 1 92.69 81 ASP A O 1
ATOM 661 N N . SER A 1 82 ? 17.078 26.969 8.148 1 90.12 82 SER A N 1
ATOM 662 C CA . SER A 1 82 ? 17.578 26.078 9.188 1 90.12 82 SER A CA 1
ATOM 663 C C . SER A 1 82 ? 17.016 26.469 10.555 1 90.12 82 SER A C 1
ATOM 665 O O . SER A 1 82 ? 17.125 25.688 11.516 1 90.12 82 SER A O 1
ATOM 667 N N . ALA A 1 83 ? 16.438 27.625 10.648 1 91.19 83 ALA A N 1
ATOM 668 C CA . ALA A 1 83 ? 15.828 28.047 11.914 1 91.19 83 ALA A CA 1
ATOM 669 C C . ALA A 1 83 ? 14.484 27.359 12.141 1 91.19 83 ALA A C 1
ATOM 671 O O . ALA A 1 83 ? 14.016 27.266 13.273 1 91.19 83 ALA A O 1
ATOM 672 N N . ILE A 1 84 ? 13.922 26.938 11.07 1 90.88 84 ILE A N 1
ATOM 673 C CA . ILE A 1 84 ? 12.57 26.406 11.148 1 90.88 84 ILE A CA 1
ATOM 674 C C . ILE A 1 84 ? 12.586 24.906 10.828 1 90.88 84 ILE A C 1
ATOM 676 O O . ILE A 1 84 ? 11.789 24.141 11.367 1 90.88 84 ILE A O 1
ATOM 680 N N . SER A 1 85 ? 13.508 24.484 9.969 1 94.94 85 SER A N 1
ATOM 681 C CA . SER A 1 85 ? 13.594 23.094 9.523 1 94.94 85 SER A CA 1
ATOM 682 C C . SER A 1 85 ? 14.617 22.312 10.344 1 94.94 85 SER A C 1
ATOM 684 O O . SER A 1 85 ? 15.375 22.906 11.117 1 94.94 85 SER A O 1
ATOM 686 N N . LYS A 1 86 ? 14.516 20.984 10.32 1 97.31 86 LYS A N 1
ATOM 687 C CA . LYS A 1 86 ? 15.383 20.109 11.102 1 97.31 86 LYS A CA 1
ATOM 688 C C . LYS A 1 86 ? 16.016 19.031 10.211 1 97.31 86 LYS A C 1
ATOM 690 O O . LYS A 1 86 ? 15.445 18.641 9.195 1 97.31 86 LYS A O 1
ATOM 695 N N . PRO A 1 87 ? 17.219 18.562 10.672 1 97.19 87 PRO A N 1
ATOM 696 C CA . PRO A 1 87 ? 17.781 17.406 9.969 1 97.19 87 PRO A CA 1
ATOM 697 C C . PRO A 1 87 ? 16.906 16.156 10.062 1 97.19 87 PRO A C 1
ATOM 699 O O . PRO A 1 87 ? 16.234 15.953 11.078 1 97.19 87 PRO A O 1
ATOM 702 N N . ILE A 1 88 ? 16.984 15.312 9.055 1 97.12 88 ILE A N 1
ATOM 703 C CA . ILE A 1 88 ? 16.062 14.188 8.914 1 97.12 88 ILE A CA 1
ATOM 704 C C . ILE A 1 88 ? 16.234 13.234 10.094 1 97.12 88 ILE A C 1
ATOM 706 O O . ILE A 1 88 ? 15.258 12.664 10.578 1 97.12 88 ILE A O 1
ATOM 710 N N . ASN A 1 89 ? 17.438 13.031 10.578 1 97.44 89 ASN A N 1
ATOM 711 C CA . ASN A 1 89 ? 17.688 12.141 11.703 1 97.44 89 ASN A CA 1
ATOM 712 C C . ASN A 1 89 ? 17.031 12.664 12.984 1 97.44 89 ASN A C 1
ATOM 714 O O . ASN A 1 89 ? 16.516 11.883 13.781 1 97.44 89 ASN A O 1
ATOM 718 N N . ALA A 1 90 ? 17.094 13.945 13.141 1 98.12 90 ALA A N 1
ATOM 719 C CA . ALA A 1 90 ? 16.453 14.562 14.297 1 98.12 90 ALA A CA 1
ATOM 720 C C . ALA A 1 90 ? 14.93 14.406 14.227 1 98.12 90 ALA A C 1
ATOM 722 O O . ALA A 1 90 ? 14.281 14.164 15.242 1 98.12 90 ALA A O 1
ATOM 723 N N . VAL A 1 91 ? 14.453 14.562 13.062 1 98.38 91 VAL A N 1
ATOM 724 C CA . VAL A 1 91 ? 13.023 14.398 12.852 1 98.38 91 VAL A CA 1
ATOM 725 C C . VAL A 1 91 ? 12.609 12.969 13.18 1 98.38 91 VAL A C 1
ATOM 727 O O . VAL A 1 91 ? 11.602 12.742 13.852 1 98.38 91 VAL A O 1
ATOM 730 N N . GLU A 1 92 ? 13.32 11.953 12.703 1 98.5 92 GLU A N 1
ATOM 731 C CA . GLU A 1 92 ? 13.008 10.562 13.016 1 98.5 92 GLU A CA 1
ATOM 732 C C . GLU A 1 92 ? 13 10.32 14.523 1 98.5 92 GLU A C 1
ATOM 734 O O . GLU A 1 92 ? 12.102 9.648 15.047 1 98.5 92 GLU A O 1
ATOM 739 N N . ASP A 1 93 ? 14.016 10.93 15.211 1 98.31 93 ASP A N 1
ATOM 740 C CA . ASP A 1 93 ? 14.078 10.82 16.672 1 98.31 93 ASP A CA 1
ATOM 741 C C . ASP A 1 93 ? 12.82 11.398 17.312 1 98.31 93 ASP A C 1
ATOM 743 O O . ASP A 1 93 ? 12.25 10.797 18.234 1 98.31 93 ASP A O 1
ATOM 747 N N . GLU A 1 94 ? 12.445 12.5 16.875 1 98.25 94 GLU A N 1
ATOM 748 C CA . GLU A 1 94 ? 11.281 13.18 17.438 1 98.25 94 GLU A CA 1
ATOM 749 C C . GLU A 1 94 ? 10.008 12.375 17.188 1 98.25 94 GLU A C 1
ATOM 751 O O . GLU A 1 94 ? 9.133 12.312 18.062 1 98.25 94 GLU A O 1
ATOM 756 N N . ILE A 1 95 ? 9.914 11.789 16.016 1 98.06 95 ILE A N 1
ATOM 757 C CA . ILE A 1 95 ? 8.734 10.984 15.703 1 98.06 95 ILE A CA 1
ATOM 758 C C . ILE A 1 95 ? 8.672 9.773 16.625 1 98.06 95 ILE A C 1
ATOM 760 O O . ILE A 1 95 ? 7.605 9.438 17.141 1 98.06 95 ILE A O 1
ATOM 764 N N . ILE A 1 96 ? 9.789 9.125 16.797 1 96.56 96 ILE A N 1
ATOM 765 C CA . ILE A 1 96 ? 9.836 7.934 17.641 1 96.56 96 ILE A CA 1
ATOM 766 C C . ILE A 1 96 ? 9.469 8.305 19.078 1 96.56 96 ILE A C 1
ATOM 768 O O . ILE A 1 96 ? 8.68 7.613 19.719 1 96.56 96 ILE A O 1
ATOM 772 N N . ASN A 1 97 ? 10.008 9.422 19.547 1 96.19 97 ASN A N 1
ATOM 773 C CA . ASN A 1 97 ? 9.641 9.906 20.875 1 96.19 97 ASN A CA 1
ATOM 774 C C . ASN A 1 97 ? 8.156 10.227 20.969 1 96.19 97 ASN A C 1
ATOM 776 O O . ASN A 1 97 ? 7.504 9.891 21.953 1 96.19 97 ASN A O 1
ATOM 780 N N . PHE A 1 98 ? 7.676 10.906 19.953 1 96.12 98 PHE A N 1
ATOM 781 C CA . PHE A 1 98 ? 6.262 11.234 19.844 1 96.12 98 PHE A CA 1
ATOM 782 C C . PHE A 1 98 ? 5.398 9.984 19.969 1 96.12 98 PHE A C 1
ATOM 784 O O . PHE A 1 98 ? 4.41 9.977 20.703 1 96.12 98 PHE A O 1
ATOM 791 N N . LEU A 1 99 ? 5.75 8.898 19.219 1 94.5 99 LEU A N 1
ATOM 792 C CA . LEU A 1 99 ? 5.016 7.645 19.281 1 94.5 99 LEU A CA 1
ATOM 793 C C . LEU A 1 99 ? 5.078 7.031 20.672 1 94.5 99 LEU A C 1
ATOM 795 O O . LEU A 1 99 ? 4.055 6.609 21.219 1 94.5 99 LEU A O 1
ATOM 799 N N . MET A 1 100 ? 6.203 7.016 21.281 1 91.06 100 MET A N 1
ATOM 800 C CA . MET A 1 100 ? 6.406 6.398 22.594 1 91.06 100 MET A CA 1
ATOM 801 C C . MET A 1 100 ? 5.594 7.117 23.656 1 91.06 100 MET A C 1
ATOM 803 O O . MET A 1 100 ? 5.078 6.488 24.578 1 91.06 100 MET A O 1
ATOM 807 N N . GLU A 1 101 ? 5.461 8.375 23.516 1 92.06 101 GLU A N 1
ATOM 808 C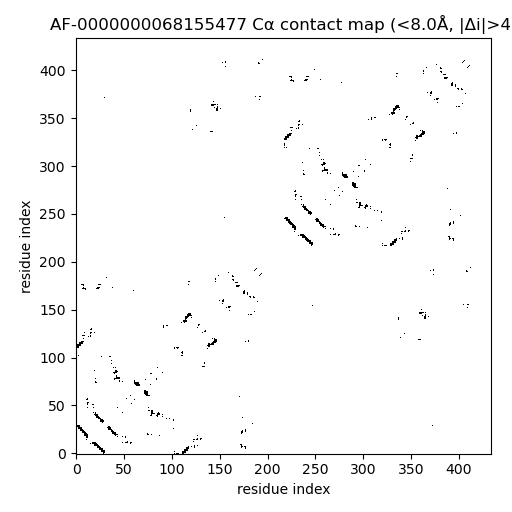 CA . GLU A 1 101 ? 4.746 9.188 24.5 1 92.06 101 GLU A CA 1
ATOM 809 C C . GLU A 1 101 ? 3.236 8.984 24.391 1 92.06 101 GLU A C 1
ATOM 811 O O . GLU A 1 101 ? 2.504 9.172 25.359 1 92.06 101 GLU A O 1
ATOM 816 N N . ASN A 1 102 ? 2.84 8.609 23.234 1 92.62 102 ASN A N 1
ATOM 817 C CA . ASN A 1 102 ? 1.4 8.633 23 1 92.62 102 ASN A CA 1
ATOM 818 C C . ASN A 1 102 ? 0.845 7.223 22.812 1 92.62 102 ASN A C 1
ATOM 820 O O . ASN A 1 102 ? -0.33 7.055 22.469 1 92.62 102 ASN A O 1
ATOM 824 N N . ILE A 1 103 ? 1.608 6.25 22.922 1 86.25 103 ILE A N 1
ATOM 825 C CA . ILE A 1 103 ? 1.155 4.863 22.844 1 86.25 103 ILE A CA 1
ATOM 826 C C . ILE A 1 103 ? 1.283 4.203 24.219 1 86.25 103 ILE A C 1
ATOM 828 O O . ILE A 1 103 ? 2.391 4.047 24.734 1 86.25 103 ILE A O 1
ATOM 832 N N . SER A 1 104 ? 0.74 4.742 25.281 1 67.12 104 SER A N 1
ATOM 833 C CA . SER A 1 104 ? 0.843 4.473 26.703 1 67.12 104 SER A CA 1
ATOM 834 C C . SER A 1 104 ? 0.8 2.977 26.984 1 67.12 104 SER A C 1
ATOM 836 O O . SER A 1 104 ? 1.413 2.504 27.953 1 67.12 104 SER A O 1
ATOM 838 N N . ASP A 1 105 ? -0.276 2.303 26.5 1 60.34 105 ASP A N 1
ATOM 839 C CA . ASP A 1 105 ? -0.623 0.996 27.047 1 60.34 105 ASP A CA 1
ATOM 840 C C . ASP A 1 105 ? 0.289 -0.095 26.484 1 60.34 105 ASP A C 1
ATOM 842 O O . ASP A 1 105 ? -0.098 -0.827 25.578 1 60.34 105 ASP A O 1
ATOM 846 N N . ARG A 1 106 ? 1.494 0.191 26.891 1 58.72 106 ARG A N 1
ATOM 847 C CA . ARG A 1 106 ? 2.418 -0.851 26.453 1 58.72 106 ARG A CA 1
ATOM 848 C C . ARG A 1 106 ? 1.934 -2.23 26.875 1 58.72 106 ARG A C 1
ATOM 850 O O . ARG A 1 106 ? 1.753 -2.484 28.078 1 58.72 106 ARG A O 1
ATOM 857 N N . PRO A 1 107 ? 1.209 -2.865 26.031 1 53.91 107 PRO A N 1
ATOM 858 C CA . PRO A 1 107 ? 0.971 -4.23 26.516 1 53.91 107 PRO A CA 1
ATOM 859 C C . PRO A 1 107 ? 2.223 -4.879 27.094 1 53.91 107 PRO A C 1
ATOM 861 O O . PRO A 1 107 ? 3.338 -4.422 26.844 1 53.91 107 PRO A O 1
ATOM 864 N N . LYS A 1 108 ? 1.948 -5.793 28.062 1 50.38 108 LYS A N 1
ATOM 865 C CA . LYS A 1 108 ? 2.998 -6.527 28.766 1 50.38 108 LYS A CA 1
ATOM 866 C C . LYS A 1 108 ? 4.09 -6.977 27.797 1 50.38 108 LYS A C 1
ATOM 868 O O . LYS A 1 108 ? 5.262 -7.059 28.172 1 50.38 108 LYS A O 1
ATOM 873 N N . ASN A 1 109 ? 3.756 -7.332 26.594 1 48.81 109 ASN A N 1
ATOM 874 C CA . ASN A 1 109 ? 4.684 -8.031 25.719 1 48.81 109 ASN A CA 1
ATOM 875 C C . ASN A 1 109 ? 5.223 -7.102 24.625 1 48.81 109 ASN A C 1
ATOM 877 O O . ASN A 1 109 ? 5.684 -7.562 23.578 1 48.81 109 ASN A O 1
ATOM 881 N N . GLY A 1 110 ? 5.09 -5.637 24.766 1 57.91 110 GLY A N 1
ATOM 882 C CA . GLY A 1 110 ? 5.762 -4.836 23.766 1 57.91 110 GLY A CA 1
ATOM 883 C C . GLY A 1 110 ? 4.895 -3.721 23.203 1 57.91 110 GLY A C 1
ATOM 884 O O . GLY A 1 110 ? 3.936 -3.295 23.859 1 57.91 110 GLY A O 1
ATOM 885 N N . LEU A 1 111 ? 5.352 -2.932 22.266 1 61.25 111 LEU A N 1
ATOM 886 C CA . LEU A 1 111 ? 4.641 -1.815 21.656 1 61.25 111 LEU A CA 1
ATOM 887 C C . LEU A 1 111 ? 3.363 -2.293 20.969 1 61.25 111 LEU A C 1
ATOM 889 O O . LEU A 1 111 ? 3.34 -3.367 20.359 1 61.25 111 LEU A O 1
ATOM 893 N N . PRO A 1 112 ? 2.289 -1.603 21.312 1 72.19 112 PRO A N 1
ATOM 894 C CA . PRO A 1 112 ? 1.089 -1.936 20.547 1 72.19 112 PRO A CA 1
ATOM 895 C C . PRO A 1 112 ? 1.326 -1.899 19.031 1 72.19 112 PRO A C 1
ATOM 897 O O . PRO A 1 112 ? 2.254 -1.233 18.562 1 72.19 112 PRO A O 1
ATOM 900 N N . ARG A 1 113 ? 0.509 -2.668 18.359 1 87.69 113 ARG A N 1
ATOM 901 C CA . ARG A 1 113 ? 0.608 -2.682 16.891 1 87.69 113 ARG A CA 1
ATOM 902 C C . ARG A 1 113 ? 0.207 -1.332 16.312 1 87.69 113 ARG A C 1
ATOM 904 O O . ARG A 1 113 ? -0.837 -0.78 16.672 1 87.69 113 ARG A O 1
ATOM 911 N N . ILE A 1 114 ? 1.062 -0.727 15.609 1 95.19 114 ILE A N 1
ATOM 912 C CA . ILE A 1 114 ? 0.837 0.546 14.93 1 95.19 114 ILE A CA 1
ATOM 913 C C . ILE A 1 114 ? 0.69 0.314 13.43 1 95.19 114 ILE A C 1
ATOM 915 O O . ILE A 1 114 ? 1.61 -0.187 12.781 1 95.19 114 ILE A O 1
ATOM 919 N N . TYR A 1 115 ? -0.492 0.647 12.922 1 97.12 115 TYR A N 1
ATOM 920 C CA . TYR A 1 115 ? -0.7 0.602 11.477 1 97.12 115 TYR A CA 1
ATOM 921 C C . TYR A 1 115 ? -0.504 1.979 10.852 1 97.12 115 TYR A C 1
ATOM 923 O O . TYR A 1 115 ? -1.029 2.975 11.359 1 97.12 115 TYR A O 1
ATOM 931 N N . MET A 1 116 ? 0.239 2.041 9.797 1 97.81 116 MET A N 1
ATOM 932 C CA . MET A 1 116 ? 0.243 3.268 9 1 97.81 116 MET A CA 1
ATOM 933 C C . MET A 1 116 ? -1.064 3.422 8.234 1 97.81 116 MET A C 1
ATOM 935 O O . MET A 1 116 ? -1.588 2.447 7.688 1 97.81 116 MET A O 1
ATOM 939 N N . ALA A 1 117 ? -1.54 4.586 8.211 1 98.56 117 ALA A N 1
ATOM 940 C CA . ALA A 1 117 ? -2.789 4.883 7.512 1 98.56 117 ALA A CA 1
ATOM 941 C C . ALA A 1 117 ? -2.658 6.148 6.668 1 98.56 117 ALA A C 1
ATOM 943 O O . ALA A 1 117 ? -1.814 7.004 6.949 1 98.56 117 ALA A O 1
ATOM 944 N N . GLY A 1 118 ? -3.475 6.293 5.633 1 97.56 118 GLY A N 1
ATOM 945 C CA . GLY A 1 118 ? -3.484 7.438 4.738 1 97.56 118 GLY A CA 1
ATOM 946 C C . GLY A 1 118 ? -4.086 7.129 3.379 1 97.56 118 GLY A C 1
ATOM 947 O O . GLY A 1 118 ? -4.77 6.117 3.213 1 97.56 118 GLY A O 1
ATOM 948 N N . SER A 1 119 ? -3.922 8.062 2.455 1 95.62 119 SER A N 1
ATOM 949 C CA . SER A 1 119 ? -4.328 7.883 1.065 1 95.62 119 SER A CA 1
ATOM 950 C C . SER A 1 119 ? -3.115 7.789 0.145 1 95.62 119 SER A C 1
ATOM 952 O O . SER A 1 119 ? -2.18 8.578 0.259 1 95.62 119 SER A O 1
ATOM 954 N N . SER A 1 120 ? -3.182 6.734 -0.781 1 91.81 120 SER A N 1
ATOM 955 C CA . SER A 1 120 ? -2.053 6.496 -1.674 1 91.81 120 SER A CA 1
ATOM 956 C C . SER A 1 120 ? -0.759 6.305 -0.889 1 91.81 120 SER A C 1
ATOM 958 O O . SER A 1 120 ? 0.245 6.965 -1.171 1 91.81 120 SER A O 1
ATOM 960 N N . LEU A 1 121 ? -0.806 5.418 0.073 1 94 121 LEU A N 1
ATOM 961 C CA . LEU A 1 121 ? 0.168 5.266 1.149 1 94 121 LEU A CA 1
ATOM 962 C C . LEU A 1 121 ? 1.453 4.629 0.633 1 94 121 LEU A C 1
ATOM 964 O O . LEU A 1 121 ? 2.49 4.684 1.299 1 94 121 LEU A O 1
ATOM 968 N N . HIS A 1 122 ? 1.401 4.051 -0.505 1 89.44 122 HIS A N 1
ATOM 969 C CA . HIS A 1 122 ? 2.545 3.264 -0.956 1 89.44 122 HIS A CA 1
ATOM 970 C C . HIS A 1 122 ? 3.795 4.129 -1.076 1 89.44 122 HIS A C 1
ATOM 972 O O . HIS A 1 122 ? 4.895 3.693 -0.722 1 89.44 122 HIS A O 1
ATOM 978 N N . LEU A 1 123 ? 3.643 5.34 -1.59 1 89.56 123 LEU A N 1
ATOM 979 C CA . LEU A 1 123 ? 4.801 6.219 -1.727 1 89.56 123 LEU A CA 1
ATOM 980 C C . LEU A 1 123 ? 5.348 6.613 -0.36 1 89.56 123 LEU A C 1
ATOM 982 O O . LEU A 1 123 ? 6.559 6.562 -0.133 1 89.56 123 LEU A O 1
ATOM 986 N N . ASP A 1 124 ? 4.441 6.926 0.534 1 95.69 124 ASP A N 1
ATOM 987 C CA . ASP A 1 124 ? 4.855 7.273 1.889 1 95.69 124 ASP A CA 1
ATOM 988 C C . ASP A 1 124 ? 5.598 6.117 2.551 1 95.69 124 ASP A C 1
ATOM 990 O O . ASP A 1 124 ? 6.629 6.324 3.195 1 95.69 124 ASP A O 1
ATOM 994 N N . LYS A 1 125 ? 5.023 4.965 2.4 1 95.06 125 LYS A N 1
ATOM 995 C CA . LYS A 1 125 ? 5.664 3.787 2.98 1 95.06 125 LYS A CA 1
ATOM 996 C C . LYS A 1 125 ? 7.051 3.568 2.389 1 95.06 125 LYS A C 1
ATOM 998 O O . LYS A 1 125 ? 7.996 3.24 3.109 1 95.06 125 LYS A O 1
ATOM 1003 N N . SER A 1 126 ? 7.188 3.783 1.102 1 91.31 126 SER A N 1
ATOM 1004 C CA . SER A 1 126 ? 8.484 3.637 0.442 1 91.31 126 SER A CA 1
ATOM 1005 C C . SER A 1 126 ? 9.5 4.641 0.987 1 91.31 126 SER A C 1
ATOM 1007 O O . SER A 1 126 ? 10.664 4.301 1.185 1 91.31 126 SER A O 1
ATOM 1009 N N . VAL A 1 127 ? 9.086 5.867 1.224 1 94.88 127 VAL A N 1
ATOM 1010 C CA . VAL A 1 127 ? 9.961 6.891 1.79 1 94.88 127 VAL A CA 1
ATOM 1011 C C . VAL A 1 127 ? 10.383 6.488 3.201 1 94.88 127 VAL A C 1
ATOM 1013 O O . VAL A 1 127 ? 11.562 6.57 3.551 1 94.88 127 VAL A O 1
ATOM 1016 N N . ILE A 1 128 ? 9.438 6.008 3.986 1 96.38 128 ILE A N 1
ATOM 1017 C CA . ILE A 1 128 ? 9.711 5.625 5.367 1 96.38 128 ILE A CA 1
ATOM 1018 C C . ILE A 1 128 ?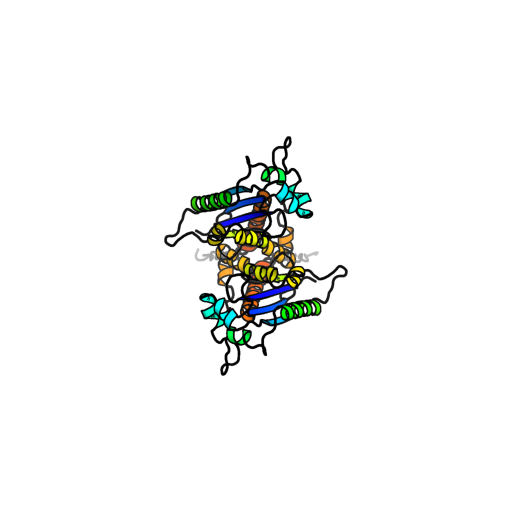 10.688 4.453 5.398 1 96.38 128 ILE A C 1
ATOM 1020 O O . ILE A 1 128 ? 11.625 4.441 6.199 1 96.38 128 ILE A O 1
ATOM 1024 N N . GLU A 1 129 ? 10.523 3.51 4.562 1 92.19 129 GLU A N 1
ATOM 1025 C CA . GLU A 1 129 ? 11.422 2.357 4.492 1 92.19 129 GLU A CA 1
ATOM 1026 C C . GLU A 1 129 ? 12.852 2.785 4.176 1 92.19 129 GLU A C 1
ATOM 1028 O O . GLU A 1 129 ? 13.805 2.232 4.73 1 92.19 129 GLU A O 1
ATOM 1033 N N . ARG A 1 130 ? 13.008 3.803 3.402 1 91.88 130 ARG A N 1
ATOM 1034 C CA . ARG A 1 130 ? 14.312 4.184 2.885 1 91.88 130 ARG A CA 1
ATOM 1035 C C . ARG A 1 130 ? 14.977 5.223 3.783 1 91.88 130 ARG A C 1
ATOM 1037 O O . ARG A 1 130 ? 16.203 5.195 3.979 1 91.88 130 ARG A O 1
ATOM 1044 N N . GLN A 1 131 ? 14.148 6.152 4.309 1 96.5 131 GLN A N 1
ATOM 1045 C CA . GLN A 1 131 ? 14.758 7.34 4.895 1 96.5 131 GLN A CA 1
ATOM 1046 C C . GLN A 1 131 ? 14.445 7.441 6.387 1 96.5 131 GLN A C 1
ATOM 1048 O O . GLN A 1 131 ? 15.023 8.266 7.09 1 96.5 131 GLN A O 1
ATOM 1053 N N . PHE A 1 132 ? 13.484 6.641 6.828 1 97.44 132 PHE A N 1
ATOM 1054 C CA . PHE A 1 132 ? 13.141 6.539 8.242 1 97.44 132 PHE A CA 1
ATOM 1055 C C . PHE A 1 132 ? 13.156 5.086 8.703 1 97.44 132 PHE A C 1
ATOM 1057 O O . PHE A 1 132 ? 12.148 4.57 9.18 1 97.44 132 PHE A O 1
ATOM 1064 N N . PRO A 1 133 ? 14.297 4.41 8.664 1 95.31 133 PRO A N 1
ATOM 1065 C CA . PRO A 1 133 ? 14.344 2.965 8.898 1 95.31 133 PRO A CA 1
ATOM 1066 C C . PRO A 1 133 ? 13.977 2.584 10.328 1 95.31 133 PRO A C 1
ATOM 1068 O O . PRO A 1 133 ? 13.391 1.521 10.555 1 95.31 133 PRO A O 1
ATOM 1071 N N . ARG A 1 134 ? 14.344 3.346 11.344 1 96.5 134 ARG A N 1
ATOM 1072 C CA . ARG A 1 134 ? 13.984 3.043 12.727 1 96.5 134 ARG A CA 1
ATOM 1073 C C . ARG A 1 134 ? 12.484 3.166 12.938 1 96.5 134 ARG A C 1
ATOM 1075 O O . ARG A 1 134 ? 11.875 2.34 13.625 1 96.5 134 ARG A O 1
ATOM 1082 N N . LEU A 1 135 ? 11.906 4.172 12.344 1 96.81 135 LEU A N 1
ATOM 1083 C CA . LEU A 1 135 ? 10.453 4.309 12.383 1 96.81 135 LEU A CA 1
ATOM 1084 C C . LEU A 1 135 ? 9.773 3.125 11.695 1 96.81 135 LEU A C 1
ATOM 1086 O O . LEU A 1 135 ? 8.797 2.586 12.211 1 96.81 135 LEU A O 1
ATOM 1090 N N . ASN A 1 136 ? 10.297 2.768 10.562 1 94.81 136 ASN A N 1
ATOM 1091 C CA . ASN A 1 136 ? 9.742 1.652 9.797 1 94.81 136 ASN A CA 1
ATOM 1092 C C . ASN A 1 136 ? 9.672 0.38 10.633 1 94.81 136 ASN A C 1
ATOM 1094 O O . ASN A 1 136 ? 8.727 -0.403 10.5 1 94.81 136 ASN A O 1
ATOM 1098 N N . SER A 1 137 ? 10.633 0.187 11.445 1 93.06 137 SER A N 1
ATOM 1099 C CA . SER A 1 137 ? 10.711 -1.023 12.258 1 93.06 137 SER A CA 1
ATOM 1100 C C . SER A 1 137 ? 9.633 -1.034 13.336 1 93.06 137 SER A C 1
ATOM 1102 O O . SER A 1 137 ? 9.359 -2.074 13.938 1 93.06 137 SER A O 1
ATOM 1104 N N . LEU A 1 138 ? 8.969 0.046 13.594 1 93.31 138 LEU A N 1
ATOM 1105 C CA . LEU A 1 138 ? 7.996 0.156 14.68 1 93.31 138 LEU A CA 1
ATOM 1106 C C . LEU A 1 138 ? 6.578 -0.016 14.148 1 93.31 138 LEU A C 1
ATOM 1108 O O . LEU A 1 138 ? 5.645 -0.249 14.922 1 93.31 138 LEU A O 1
ATOM 1112 N N . VAL A 1 139 ? 6.461 0.124 12.867 1 94.38 139 VAL A N 1
ATOM 1113 C CA . VAL A 1 139 ? 5.113 0.1 12.312 1 94.38 139 VAL A CA 1
ATOM 1114 C C . VAL A 1 139 ? 4.863 -1.235 11.617 1 94.38 139 VAL A C 1
ATOM 1116 O O . VAL A 1 139 ? 5.805 -1.895 11.164 1 94.38 139 VAL A O 1
ATOM 1119 N N . SER A 1 140 ? 3.588 -1.594 11.609 1 93.12 140 SER A N 1
ATOM 1120 C CA . SER A 1 140 ? 3.186 -2.83 10.945 1 93.12 140 SER A CA 1
ATOM 1121 C C . SER A 1 140 ? 3.477 -2.773 9.453 1 93.12 140 SER A C 1
ATOM 1123 O O . SER A 1 140 ? 3.414 -1.705 8.836 1 93.12 140 SER A O 1
ATOM 1125 N N . HIS A 1 141 ? 3.742 -3.965 8.867 1 89.31 141 HIS A N 1
ATOM 1126 C CA . HIS A 1 141 ? 3.889 -4.051 7.422 1 89.31 141 HIS A CA 1
ATOM 1127 C C . HIS A 1 141 ? 2.545 -3.885 6.723 1 89.31 141 HIS A C 1
ATOM 1129 O O . HIS A 1 141 ? 2.496 -3.564 5.531 1 89.31 141 HIS A O 1
ATOM 1135 N N . GLN A 1 142 ? 1.493 -4.184 7.473 1 94.12 142 GLN A N 1
ATOM 1136 C CA . GLN A 1 142 ? 0.156 -3.99 6.922 1 94.12 142 GLN A CA 1
ATOM 1137 C C . GLN A 1 142 ? -0.257 -2.521 6.984 1 94.12 142 GLN A C 1
ATOM 1139 O O . GLN A 1 142 ? 0.024 -1.833 7.965 1 94.12 142 GLN A O 1
ATOM 1144 N N . LEU A 1 143 ? -0.927 -2.027 5.914 1 96.88 143 LEU A N 1
ATOM 1145 C CA . LEU A 1 143 ? -1.274 -0.617 5.781 1 96.88 143 LEU A CA 1
ATOM 1146 C C . LEU A 1 143 ? -2.787 -0.434 5.715 1 96.88 143 LEU A C 1
ATOM 1148 O O . LEU A 1 143 ? -3.508 -1.334 5.281 1 96.88 143 LEU A O 1
ATOM 1152 N N . VAL A 1 144 ? -3.215 0.642 6.195 1 98.06 144 VAL A N 1
ATOM 1153 C CA . VAL A 1 144 ? -4.605 1.053 6.016 1 98.06 144 VAL A CA 1
ATOM 1154 C C . VAL A 1 144 ? -4.676 2.205 5.016 1 98.06 144 VAL A C 1
ATOM 1156 O O . VAL A 1 144 ? -4.668 3.375 5.406 1 98.06 144 VAL A O 1
ATOM 1159 N N . ASP A 1 145 ? -4.758 1.844 3.785 1 98.06 145 ASP A N 1
ATOM 1160 C CA . ASP A 1 145 ? -4.836 2.805 2.688 1 98.06 145 ASP A CA 1
ATOM 1161 C C . ASP A 1 145 ? -6.289 3.104 2.322 1 98.06 145 ASP A C 1
ATOM 1163 O O . ASP A 1 145 ? -6.969 2.27 1.724 1 98.06 145 ASP A O 1
ATOM 1167 N N . VAL A 1 146 ? -6.727 4.316 2.551 1 97.94 146 VAL A N 1
ATOM 1168 C CA . VAL A 1 146 ? -8.117 4.723 2.398 1 97.94 146 VAL A CA 1
ATOM 1169 C C . VAL A 1 146 ? -8.5 4.719 0.92 1 97.94 146 VAL A C 1
ATOM 1171 O O . VAL A 1 146 ? -9.672 4.539 0.576 1 97.94 146 VAL A O 1
ATOM 1174 N N . THR A 1 147 ? -7.559 4.871 0.022 1 96.88 147 THR A N 1
ATOM 1175 C CA . THR A 1 147 ? -7.793 4.906 -1.417 1 96.88 147 THR A CA 1
ATOM 1176 C C . THR A 1 147 ? -8.492 3.631 -1.883 1 96.88 147 THR A C 1
ATOM 1178 O O . THR A 1 147 ? -9.281 3.66 -2.832 1 96.88 147 THR A O 1
ATOM 1181 N N . VAL A 1 148 ? -8.281 2.539 -1.191 1 97.88 148 VAL A N 1
ATOM 1182 C CA . VAL A 1 148 ? -8.93 1.275 -1.529 1 97.88 148 VAL A CA 1
ATOM 1183 C C . VAL A 1 148 ? -10.445 1.441 -1.477 1 97.88 148 VAL A C 1
ATOM 1185 O O . VAL A 1 148 ? -11.156 1.021 -2.393 1 97.88 148 VAL A O 1
ATOM 1188 N N . LEU A 1 149 ? -10.891 2.07 -0.428 1 97.69 149 LEU A N 1
ATOM 1189 C CA . LEU A 1 149 ? -12.328 2.279 -0.26 1 97.69 149 LEU A CA 1
ATOM 1190 C C . LEU A 1 149 ? -12.859 3.24 -1.315 1 97.69 149 LEU A C 1
ATOM 1192 O O . LEU A 1 149 ? -13.977 3.068 -1.809 1 97.69 149 LEU A O 1
ATOM 1196 N N . LEU A 1 150 ? -12.109 4.246 -1.625 1 96.56 150 LEU A N 1
ATOM 1197 C CA . LEU A 1 150 ? -12.477 5.18 -2.686 1 96.56 150 LEU A CA 1
ATOM 1198 C C . LEU A 1 150 ? -12.664 4.445 -4.012 1 96.56 150 LEU A C 1
ATOM 1200 O O . LEU A 1 150 ? -13.672 4.629 -4.691 1 96.56 150 LEU A O 1
ATOM 1204 N N . ILE A 1 151 ? -11.727 3.58 -4.352 1 96.75 151 ILE A N 1
ATOM 1205 C CA . ILE A 1 151 ? -11.742 2.85 -5.613 1 96.75 151 ILE A CA 1
ATOM 1206 C C . ILE A 1 151 ? -12.938 1.894 -5.645 1 96.75 151 ILE A C 1
ATOM 1208 O O . ILE A 1 151 ? -13.695 1.871 -6.613 1 96.75 151 ILE A O 1
ATOM 1212 N N . LEU A 1 152 ? -13.141 1.197 -4.598 1 97.62 152 LEU A N 1
ATOM 1213 C CA . LEU A 1 152 ? -14.148 0.145 -4.582 1 97.62 152 LEU A CA 1
ATOM 1214 C C . LEU A 1 152 ? -15.555 0.739 -4.523 1 97.62 152 LEU A C 1
ATOM 1216 O O . LEU A 1 152 ? -16.469 0.272 -5.215 1 97.62 152 LEU A O 1
ATOM 1220 N N . THR A 1 153 ? -15.766 1.774 -3.756 1 96.31 153 THR A N 1
ATOM 1221 C CA . THR A 1 153 ? -17.094 2.363 -3.631 1 96.31 153 THR A CA 1
ATOM 1222 C C . THR A 1 153 ? -17.516 3.041 -4.934 1 96.31 153 THR A C 1
ATOM 1224 O O . THR A 1 153 ? -18.688 3.057 -5.281 1 96.31 153 THR A O 1
ATOM 1227 N N . SER A 1 154 ? -16.609 3.617 -5.648 1 95.12 154 SER A N 1
ATOM 1228 C CA . SER A 1 154 ? -16.938 4.273 -6.91 1 95.12 154 SER A CA 1
ATOM 1229 C C . SER A 1 154 ? -17.469 3.273 -7.93 1 95.12 154 SER A C 1
ATOM 1231 O O . SER A 1 154 ? -18.234 3.641 -8.82 1 95.12 154 SER A O 1
ATOM 1233 N N . ARG A 1 155 ? -17.203 2.023 -7.754 1 94.12 155 ARG A N 1
ATOM 1234 C CA . ARG A 1 155 ? -17.609 1.004 -8.719 1 94.12 155 ARG A CA 1
ATOM 1235 C C . ARG A 1 155 ? -18.781 0.185 -8.188 1 94.12 155 ARG A C 1
ATOM 1237 O O . ARG A 1 155 ? -19.672 -0.189 -8.953 1 94.12 155 ARG A O 1
ATOM 1244 N N . TRP A 1 156 ? -18.75 -0.032 -6.898 1 95.88 156 TRP A N 1
ATOM 1245 C CA . TRP A 1 156 ? -19.672 -1.037 -6.367 1 95.88 156 TRP A CA 1
ATOM 1246 C C . TRP A 1 156 ? -20.766 -0.385 -5.543 1 95.88 156 TRP A C 1
ATOM 1248 O O . TRP A 1 156 ? -21.797 -1.007 -5.273 1 95.88 156 TRP A O 1
ATOM 1258 N N . SER A 1 157 ? -20.578 0.792 -5.074 1 93.62 157 SER A N 1
ATOM 1259 C CA . SER A 1 157 ? -21.531 1.521 -4.254 1 93.62 157 SER A CA 1
ATOM 1260 C C . SER A 1 157 ? -21.609 2.988 -4.66 1 93.62 157 SER A C 1
ATOM 1262 O O . SER A 1 157 ? -21.234 3.873 -3.895 1 93.62 157 SER A O 1
ATOM 1264 N N . PRO A 1 158 ? -22.25 3.254 -5.754 1 91.56 158 PRO A N 1
ATOM 1265 C CA . PRO A 1 158 ? -22.281 4.625 -6.266 1 91.56 158 PRO A CA 1
ATOM 1266 C C . PRO A 1 158 ? -22.922 5.609 -5.293 1 91.56 158 PRO A C 1
ATOM 1268 O O . PRO A 1 158 ? -22.5 6.766 -5.203 1 91.56 158 PRO A O 1
ATOM 1271 N N . SER A 1 159 ? -23.906 5.168 -4.609 1 91.19 159 SER A N 1
ATOM 1272 C CA . SER A 1 159 ? -24.547 6.043 -3.637 1 91.19 159 SER A CA 1
ATOM 1273 C C . SER A 1 159 ? -23.578 6.457 -2.533 1 91.19 159 SER A C 1
ATOM 1275 O O . SER A 1 159 ? -23.562 7.617 -2.123 1 91.19 159 SER A O 1
ATOM 1277 N N . VAL A 1 160 ? -22.812 5.512 -2.07 1 93 160 VAL A N 1
ATOM 1278 C CA . VAL A 1 160 ? -21.812 5.793 -1.047 1 93 160 VAL A CA 1
ATOM 1279 C C . VAL A 1 160 ? -20.734 6.715 -1.615 1 93 160 VAL A C 1
ATOM 1281 O O . VAL A 1 160 ? -20.297 7.645 -0.941 1 93 160 VAL A O 1
ATOM 1284 N N . SER A 1 161 ? -20.344 6.461 -2.859 1 94 161 SER A N 1
ATOM 1285 C CA . SER A 1 161 ? -19.312 7.258 -3.51 1 94 161 SER A CA 1
ATOM 1286 C C . SER A 1 161 ? -19.75 8.711 -3.67 1 94 161 SER A C 1
ATOM 1288 O O . SER A 1 161 ? -18.969 9.633 -3.469 1 94 161 SER A O 1
ATOM 1290 N N . LEU A 1 162 ? -20.969 8.867 -3.988 1 93.12 162 LEU A N 1
ATOM 1291 C CA . LEU A 1 162 ? -21.516 10.195 -4.246 1 93.12 162 LEU A CA 1
ATOM 1292 C C . LEU A 1 162 ? -21.656 10.984 -2.947 1 93.12 162 LEU A C 1
ATOM 1294 O O . LEU A 1 162 ? -21.609 12.219 -2.955 1 93.12 162 LEU A O 1
ATOM 1298 N N . GLY A 1 163 ? -21.797 10.25 -1.836 1 93.75 163 GLY A N 1
ATOM 1299 C CA . GLY A 1 163 ? -22.016 10.906 -0.556 1 93.75 163 GLY A CA 1
ATOM 1300 C C . GLY A 1 163 ? -20.719 11.234 0.176 1 93.75 163 GLY A C 1
ATOM 1301 O O . GLY A 1 163 ? -20.75 11.844 1.247 1 93.75 163 GLY A O 1
ATOM 1302 N N . LYS A 1 164 ? -19.625 10.898 -0.411 1 93.56 164 LYS A N 1
ATOM 1303 C CA . LYS A 1 164 ? -18.359 11.117 0.305 1 93.56 164 LYS A CA 1
ATOM 1304 C C . LYS A 1 164 ? -18.062 12.609 0.429 1 93.56 164 LYS A C 1
ATOM 1306 O O . LYS A 1 164 ? -18.469 13.406 -0.418 1 93.56 164 LYS A O 1
ATOM 1311 N N . PRO A 1 165 ? -17.312 12.984 1.474 1 93.19 165 PRO A N 1
ATOM 1312 C CA . PRO A 1 165 ? -16.922 14.391 1.618 1 93.19 165 PRO A CA 1
ATOM 1313 C C . PRO A 1 165 ? -16.047 14.883 0.475 1 93.19 165 PRO A C 1
ATOM 1315 O O . PRO A 1 165 ? -15.328 14.086 -0.143 1 93.19 165 PRO A O 1
ATOM 1318 N N . PRO A 1 166 ? -16.188 16.094 0.243 1 90.25 166 PRO A N 1
ATOM 1319 C CA . PRO A 1 166 ? -15.305 16.641 -0.791 1 90.25 166 PRO A CA 1
ATOM 1320 C C . PRO A 1 166 ? -13.82 16.547 -0.421 1 90.25 166 PRO A C 1
ATOM 1322 O O . PRO A 1 166 ? -13.477 16.531 0.763 1 90.25 166 PRO A O 1
ATOM 1325 N N . ASN A 1 167 ? -13.039 16.359 -1.477 1 85.44 167 ASN A N 1
ATOM 1326 C CA . ASN A 1 167 ? -11.594 16.359 -1.253 1 85.44 167 ASN A CA 1
ATOM 1327 C C . ASN A 1 167 ? -11.094 17.719 -0.801 1 85.44 167 ASN A C 1
ATOM 1329 O O . ASN A 1 167 ? -11.227 18.703 -1.527 1 85.44 167 ASN A O 1
ATOM 1333 N N . THR A 1 168 ? -10.57 17.844 0.366 1 82.88 168 THR A N 1
ATOM 1334 C CA . THR A 1 168 ? -10.109 19.109 0.931 1 82.88 168 THR A CA 1
ATOM 1335 C C . THR A 1 168 ? -8.586 19.156 0.94 1 82.88 168 THR A C 1
ATOM 1337 O O . THR A 1 168 ? -7.996 19.953 1.674 1 82.88 168 THR A O 1
ATOM 1340 N N . SER A 1 169 ? -7.992 18.328 0.166 1 82.94 169 SER A N 1
ATOM 1341 C CA . SER A 1 169 ? -6.535 18.312 0.12 1 82.94 169 SER A CA 1
ATOM 1342 C C . SER A 1 169 ? -5.98 19.641 -0.375 1 82.94 169 SER A C 1
ATOM 1344 O O . SER A 1 169 ? -6.434 20.172 -1.396 1 82.94 169 SER A O 1
ATOM 1346 N N . ASP A 1 170 ? -5.098 20.281 0.303 1 79.31 170 ASP A N 1
ATOM 1347 C CA . ASP A 1 170 ? -4.387 21.484 -0.126 1 79.31 170 ASP A CA 1
ATOM 1348 C C . ASP A 1 170 ? -2.936 21.172 -0.484 1 79.31 170 ASP A C 1
ATOM 1350 O O . ASP A 1 170 ? -2.123 22.078 -0.676 1 79.31 170 ASP A O 1
ATOM 1354 N N . HIS A 1 171 ? -2.617 19.844 -0.453 1 79.69 171 HIS A N 1
ATOM 1355 C CA . HIS A 1 171 ? -1.329 19.281 -0.835 1 79.69 171 HIS A CA 1
ATOM 1356 C C . HIS A 1 171 ? -0.243 19.656 0.168 1 79.69 171 HIS A C 1
ATOM 1358 O O . HIS A 1 171 ? 0.936 19.734 -0.187 1 79.69 171 HIS A O 1
ATOM 1364 N N . THR A 1 172 ? -0.704 20.125 1.319 1 86.94 172 THR A N 1
ATOM 1365 C CA . THR A 1 172 ? 0.202 20.078 2.461 1 86.94 172 THR A CA 1
ATOM 1366 C C . THR A 1 172 ? 0.112 18.734 3.178 1 86.94 172 THR A C 1
ATOM 1368 O O . THR A 1 172 ? -0.923 18.078 3.129 1 86.94 172 THR A O 1
ATOM 1371 N N . ALA A 1 173 ? 1.172 18.391 3.824 1 92.31 173 ALA A N 1
ATOM 1372 C CA . ALA A 1 173 ? 1.189 17.094 4.488 1 92.31 173 ALA A CA 1
ATOM 1373 C C . ALA A 1 173 ? 0.091 17 5.543 1 92.31 173 ALA A C 1
ATOM 1375 O O . ALA A 1 173 ? -0.66 16.031 5.582 1 92.31 173 ALA A O 1
ATOM 1376 N N . ALA A 1 174 ? -0.02 18.047 6.352 1 93.19 174 ALA A N 1
ATOM 1377 C CA . ALA A 1 174 ? -1.021 18.047 7.418 1 93.19 174 ALA A CA 1
ATOM 1378 C C . ALA A 1 174 ? -2.434 18.062 6.844 1 93.19 174 ALA A C 1
ATOM 1380 O O . ALA A 1 174 ? -3.318 17.359 7.344 1 93.19 174 ALA A O 1
ATOM 1381 N N . GLY A 1 175 ? -2.645 18.859 5.812 1 92.94 175 GLY A N 1
ATOM 1382 C CA . GLY A 1 175 ? -3.943 18.906 5.16 1 92.94 175 GLY A CA 1
ATOM 1383 C C . GLY A 1 175 ? -4.355 17.578 4.559 1 92.94 175 GLY A C 1
ATOM 1384 O O . GLY A 1 175 ? -5.516 17.172 4.656 1 92.94 175 GLY A O 1
ATOM 1385 N N . ASP A 1 176 ? -3.461 16.906 3.99 1 94.38 176 ASP A N 1
ATOM 1386 C CA . ASP A 1 176 ? -3.752 15.633 3.34 1 94.38 176 ASP A CA 1
ATOM 1387 C C . ASP A 1 176 ? -4.039 14.539 4.367 1 94.38 176 ASP A C 1
ATOM 1389 O O . ASP A 1 176 ? -4.855 13.656 4.129 1 94.38 176 ASP A O 1
ATOM 1393 N N . VAL A 1 177 ? -3.35 14.594 5.496 1 97.31 177 VAL A N 1
ATOM 1394 C CA . VAL A 1 177 ? -3.656 13.68 6.59 1 97.31 177 VAL A CA 1
ATOM 1395 C C . VAL A 1 177 ? -5.098 13.891 7.047 1 97.31 177 VAL A C 1
ATOM 1397 O O . VAL A 1 177 ? -5.855 12.93 7.188 1 97.31 177 VAL A O 1
ATOM 1400 N N . ARG A 1 178 ? -5.457 15.117 7.23 1 96.19 178 ARG A N 1
ATOM 1401 C CA . ARG A 1 178 ? -6.809 15.445 7.684 1 96.19 178 ARG A CA 1
ATOM 1402 C C . ARG A 1 178 ? -7.852 14.961 6.684 1 96.19 178 ARG A C 1
ATOM 1404 O O . ARG A 1 178 ? -8.867 14.375 7.07 1 96.19 178 ARG A O 1
ATOM 1411 N N . SER A 1 179 ? -7.582 15.203 5.477 1 96.31 179 SER A N 1
ATOM 1412 C CA . SER A 1 179 ? -8.5 14.773 4.43 1 96.31 179 SER A CA 1
ATOM 1413 C C . SER A 1 179 ? -8.688 13.266 4.434 1 96.31 179 SER A C 1
ATOM 1415 O O . SER A 1 179 ? -9.812 12.766 4.301 1 96.31 179 SER A O 1
ATOM 1417 N N . SER A 1 180 ? -7.637 12.523 4.562 1 97.25 180 SER A N 1
ATOM 1418 C CA . SER A 1 180 ? -7.695 11.062 4.594 1 97.25 180 SER A CA 1
ATOM 1419 C C . SER A 1 180 ? -8.484 10.57 5.805 1 97.25 180 SER A C 1
ATOM 1421 O O . SER A 1 180 ? -9.281 9.633 5.695 1 97.25 180 SER A O 1
ATOM 1423 N N . LEU A 1 181 ? -8.18 11.211 6.922 1 97.81 181 LEU A N 1
ATOM 1424 C CA . LEU A 1 181 ? -8.867 10.836 8.156 1 97.81 181 LEU A CA 1
ATOM 1425 C C . LEU A 1 181 ? -10.367 11.062 8.031 1 97.81 181 LEU A C 1
ATOM 1427 O O . LEU A 1 181 ? -11.156 10.188 8.398 1 97.81 181 LEU A O 1
ATOM 1431 N N . GLU A 1 182 ? -10.773 12.188 7.48 1 97.06 182 GLU A N 1
ATOM 1432 C CA . GLU A 1 182 ? -12.188 12.5 7.297 1 97.06 182 GLU A CA 1
ATOM 1433 C C . GLU A 1 182 ? -12.852 11.508 6.336 1 97.06 182 GLU A C 1
ATOM 1435 O O . GLU A 1 182 ? -13.984 11.086 6.559 1 97.06 182 GLU A O 1
ATOM 1440 N N . LEU A 1 183 ? -12.18 11.195 5.395 1 97.38 183 LEU A N 1
ATOM 1441 C CA . LEU A 1 183 ? -12.695 10.242 4.414 1 97.38 183 LEU A CA 1
ATOM 1442 C C . LEU A 1 183 ? -12.938 8.883 5.059 1 97.38 183 LEU A C 1
ATOM 1444 O O . LEU A 1 183 ? -13.977 8.258 4.824 1 97.38 183 LEU A O 1
ATOM 1448 N N . LEU A 1 184 ? -12 8.422 5.875 1 98.25 184 LEU A N 1
ATOM 1449 C CA . LEU A 1 184 ? -12.203 7.125 6.516 1 98.25 184 LEU A CA 1
ATOM 1450 C C . LEU A 1 184 ? -13.344 7.191 7.527 1 98.25 184 LEU A C 1
ATOM 1452 O O . LEU A 1 184 ? -14.086 6.223 7.695 1 98.25 184 LEU A O 1
ATOM 1456 N N . ARG A 1 185 ? -13.484 8.32 8.203 1 97.44 185 ARG A N 1
ATOM 1457 C CA . ARG A 1 185 ? -14.617 8.492 9.109 1 97.44 185 ARG A CA 1
ATOM 1458 C C . ARG A 1 185 ? -15.938 8.297 8.375 1 97.44 185 ARG A C 1
ATOM 1460 O O . ARG A 1 185 ? -16.844 7.625 8.875 1 97.44 185 ARG A O 1
ATOM 1467 N N . TYR A 1 186 ? -16.016 8.867 7.219 1 97.12 186 TYR A N 1
ATOM 1468 C CA . TYR A 1 186 ? -17.219 8.727 6.395 1 97.12 186 TYR A CA 1
ATOM 1469 C C . TYR A 1 186 ? -17.469 7.266 6.043 1 97.12 186 TYR A C 1
ATOM 1471 O O . TYR A 1 186 ? -18.578 6.766 6.219 1 97.12 186 TYR A O 1
ATOM 1479 N N . TYR A 1 187 ? -16.453 6.551 5.641 1 96.75 187 TYR A N 1
ATOM 1480 C CA . TYR A 1 187 ? -16.625 5.168 5.215 1 96.75 187 TYR A CA 1
ATOM 1481 C C . TYR A 1 187 ? -16.906 4.262 6.406 1 96.75 187 TYR A C 1
ATOM 1483 O O . TYR A 1 187 ? -17.656 3.281 6.285 1 96.75 187 TYR A O 1
ATOM 1491 N N . LYS A 1 188 ? -16.25 4.594 7.504 1 96.81 188 LYS A N 1
ATOM 1492 C CA . LYS A 1 188 ? -16.547 3.842 8.719 1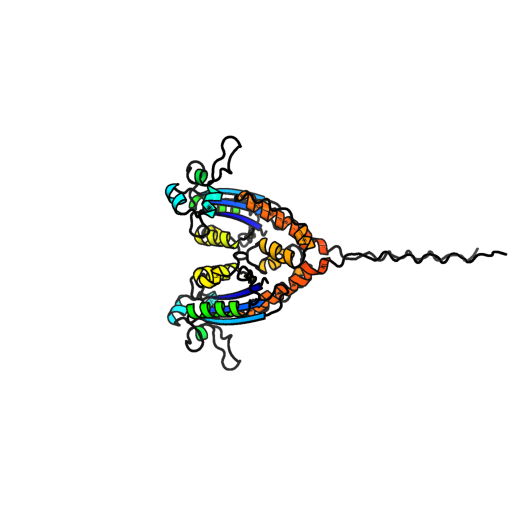 96.81 188 LYS A CA 1
ATOM 1493 C C . LYS A 1 188 ? -18.047 3.846 9.008 1 96.81 188 LYS A C 1
ATOM 1495 O O . LYS A 1 188 ? -18.641 2.791 9.234 1 96.81 188 LYS A O 1
ATOM 1500 N N . GLN A 1 189 ? -18.672 4.973 8.875 1 94.06 189 GLN A N 1
ATOM 1501 C CA . GLN A 1 189 ? -20.078 5.145 9.18 1 94.06 189 GLN A CA 1
ATOM 1502 C C . GLN A 1 189 ? -20.953 4.504 8.109 1 94.06 189 GLN A C 1
ATOM 1504 O O . GLN A 1 189 ? -21.969 3.861 8.422 1 94.06 189 GLN A O 1
ATOM 1509 N N . THR A 1 190 ? -20.547 4.578 6.926 1 93.44 190 THR A N 1
ATOM 1510 C CA . THR A 1 190 ? -21.438 4.242 5.824 1 93.44 190 THR A CA 1
ATOM 1511 C C . THR A 1 190 ? -21.281 2.775 5.43 1 93.44 190 THR A C 1
ATOM 1513 O O . THR A 1 190 ? -22.25 2.125 5.035 1 93.44 190 THR A O 1
ATOM 1516 N N . LEU A 1 191 ? -20.125 2.229 5.59 1 93.44 191 LEU A N 1
ATOM 1517 C CA . LEU A 1 191 ? -19.875 0.879 5.094 1 93.44 191 LEU A CA 1
ATOM 1518 C C . LEU A 1 191 ? -19.828 -0.123 6.242 1 93.44 191 LEU A C 1
ATOM 1520 O O . LEU A 1 191 ? -20.219 -1.282 6.074 1 93.44 191 LEU A O 1
ATOM 1524 N N . PHE A 1 192 ? -19.406 0.292 7.371 1 93.31 192 PHE A N 1
ATOM 1525 C CA . PHE A 1 192 ? -19.062 -0.698 8.383 1 93.31 192 PHE A CA 1
ATOM 1526 C C . PHE A 1 192 ? -20.047 -0.642 9.547 1 93.31 192 PHE A C 1
ATOM 1528 O O . PHE A 1 192 ? -20.219 -1.628 10.266 1 93.31 192 PHE A O 1
ATOM 1535 N N . MET A 1 193 ? -20.641 0.381 9.898 1 81.25 193 MET A N 1
ATOM 1536 C CA . MET A 1 193 ? -21.531 0.51 11.055 1 81.25 193 MET A CA 1
ATOM 1537 C C . MET A 1 193 ? -22.984 0.425 10.633 1 81.25 193 MET A C 1
ATOM 1539 O O . MET A 1 193 ? -23.844 0.04 11.422 1 81.25 193 MET A O 1
ATOM 1543 N N . ASN A 1 194 ? -23.5 0.893 9.5 1 63.22 194 ASN A N 1
ATOM 1544 C CA . ASN A 1 194 ? -24.906 0.96 9.125 1 63.22 194 ASN A CA 1
ATOM 1545 C C . ASN A 1 194 ? -25.516 -0.432 8.969 1 63.22 194 ASN A C 1
ATOM 1547 O O . ASN A 1 194 ? -26.734 -0.598 9.062 1 63.22 194 ASN A O 1
ATOM 1551 N N . ASN A 1 195 ? -24.859 -1.502 8.75 1 53.22 195 ASN A N 1
ATOM 1552 C CA . ASN A 1 195 ? -25.688 -2.662 8.438 1 53.22 195 ASN A CA 1
ATOM 1553 C C . ASN A 1 195 ? -26.484 -3.129 9.648 1 53.22 195 ASN A C 1
ATOM 1555 O O . ASN A 1 195 ? -27.25 -4.094 9.57 1 53.22 195 ASN A O 1
ATOM 1559 N N . PHE A 1 196 ? -26.062 -2.828 10.891 1 43.12 196 PHE A N 1
ATOM 1560 C CA . PHE A 1 196 ? -26.812 -3.582 11.891 1 43.12 196 PHE A CA 1
ATOM 1561 C C . PHE A 1 196 ? -28.234 -3.078 12 1 43.12 196 PHE A C 1
ATOM 1563 O O . PHE A 1 196 ? -28.797 -3.004 13.094 1 43.12 196 PHE A O 1
ATOM 1570 N N . VAL A 1 197 ? -28.625 -2.08 11.352 1 38.38 197 VAL A N 1
ATOM 1571 C CA . VAL A 1 197 ? -30.047 -1.877 11.617 1 38.38 197 VAL A CA 1
ATOM 1572 C C . VAL A 1 197 ? -30.828 -3.119 11.195 1 38.38 197 VAL A C 1
ATOM 1574 O O . VAL A 1 197 ? -30.938 -3.42 10.008 1 38.38 197 VAL A O 1
ATOM 1577 N N . SER A 1 198 ? -30.406 -4.312 11.742 1 35.41 198 SER A N 1
ATOM 1578 C CA . SER A 1 198 ? -31.266 -5.492 11.664 1 35.41 198 SER A CA 1
ATOM 1579 C C . SER A 1 198 ? -32.75 -5.109 11.711 1 35.41 198 SER A C 1
ATOM 1581 O O . SER A 1 198 ? -33.125 -4.148 12.383 1 35.41 198 SER A O 1
ATOM 1583 N N . LYS A 1 199 ? -33.5 -5.621 10.781 1 35.16 199 LYS A N 1
ATOM 1584 C CA . LYS A 1 199 ? -34.938 -5.805 10.594 1 35.16 199 LYS A CA 1
ATOM 1585 C C . LYS A 1 199 ? -35.625 -6.258 11.883 1 35.16 199 LYS A C 1
ATOM 1587 O O . LYS A 1 199 ? -36.594 -7.023 11.852 1 35.16 199 LYS A O 1
ATOM 1592 N N . LYS A 1 200 ? -34.938 -6.266 12.984 1 34.47 200 LYS A N 1
ATOM 1593 C CA . LYS A 1 200 ? -35.812 -6.926 13.945 1 34.47 200 LYS A CA 1
ATOM 1594 C C . LYS A 1 200 ? -37.062 -6.098 14.211 1 34.47 200 LYS A C 1
ATOM 1596 O O . LYS A 1 200 ? -37 -5.055 14.867 1 34.47 200 LYS A O 1
ATOM 1601 N N . SER A 1 201 ? -37.719 -5.695 13.172 1 31.3 201 SER A N 1
ATOM 1602 C CA . SER A 1 201 ? -39 -5.195 13.633 1 31.3 201 SER A CA 1
ATOM 1603 C C . SER A 1 201 ? -39.594 -6.117 14.688 1 31.3 201 SER A C 1
ATOM 1605 O O . SER A 1 201 ? -39.656 -7.332 14.492 1 31.3 201 SER A O 1
ATOM 1607 N N . PRO A 1 202 ? -39.375 -5.82 15.875 1 32.62 202 PRO A N 1
ATOM 1608 C CA . PRO A 1 202 ? -40.031 -6.652 16.875 1 32.62 202 PRO A CA 1
ATOM 1609 C C . PRO A 1 202 ? -41.469 -7.004 16.5 1 32.62 202 PRO A C 1
ATOM 1611 O O . PRO A 1 202 ? -42.188 -6.168 15.938 1 32.62 202 PRO A O 1
ATOM 1614 N N . PRO A 1 203 ? -41.625 -8.266 15.992 1 31.28 203 PRO A N 1
ATOM 1615 C CA . PRO A 1 203 ? -43.062 -8.555 15.75 1 31.28 203 PRO A CA 1
ATOM 1616 C C . PRO A 1 203 ? -43.969 -7.98 16.828 1 31.28 203 PRO A C 1
ATOM 1618 O O . PRO A 1 203 ? -43.625 -8 18 1 31.28 203 PRO A O 1
ATOM 1621 N N . ALA A 1 204 ? -44.594 -6.91 16.516 1 32.38 204 ALA A N 1
ATOM 1622 C CA . ALA A 1 204 ? -45.594 -6.34 17.422 1 32.38 204 ALA A CA 1
ATOM 1623 C C . ALA A 1 204 ? -46.344 -7.438 18.172 1 32.38 204 ALA A C 1
ATOM 1625 O O . ALA A 1 204 ? -46.875 -8.359 17.562 1 32.38 204 ALA A O 1
ATOM 1626 N N . CYS A 1 205 ? -45.844 -7.793 19.312 1 26.31 205 CYS A N 1
ATOM 1627 C CA . CYS A 1 205 ? -46.562 -8.68 20.25 1 26.31 205 CYS A CA 1
ATOM 1628 C C . CYS A 1 205 ? -48.062 -8.445 20.203 1 26.31 205 CYS A C 1
ATOM 1630 O O . CYS A 1 205 ? -48.531 -7.332 20.453 1 26.31 205 CYS A O 1
ATOM 1632 N N . HIS A 1 206 ? -48.656 -9.109 19.219 1 28.98 206 HIS A N 1
ATOM 1633 C CA . HIS A 1 206 ? -50.125 -9.133 19.141 1 28.98 206 HIS A CA 1
ATOM 1634 C C . HIS A 1 206 ? -50.75 -9.297 20.531 1 28.98 206 HIS A C 1
ATOM 1636 O O . HIS A 1 206 ? -50.375 -10.219 21.266 1 28.98 206 HIS A O 1
ATOM 1642 N N . THR A 1 207 ? -51 -8.148 21.156 1 26.09 207 THR A N 1
ATOM 1643 C CA . THR A 1 207 ? -51.719 -8.07 22.406 1 26.09 207 THR A CA 1
ATOM 1644 C C . THR A 1 207 ? -52.844 -9.102 22.422 1 26.09 207 THR A C 1
ATOM 1646 O O . THR A 1 207 ? -53.625 -9.211 21.484 1 26.09 207 THR A O 1
ATOM 1649 N N . ARG A 1 208 ? -52.656 -10.227 23.125 1 25.17 208 ARG A N 1
ATOM 1650 C CA . ARG A 1 208 ? -53.625 -11.273 23.438 1 25.17 208 ARG A CA 1
ATOM 1651 C C . ARG A 1 208 ? -54.969 -10.664 23.781 1 25.17 208 ARG A C 1
ATOM 1653 O O . ARG A 1 208 ? -55.062 -9.727 24.578 1 25.17 208 ARG A O 1
ATOM 1660 N N . LYS A 1 209 ? -55.906 -10.852 22.875 1 27.61 209 LYS A N 1
ATOM 1661 C CA . LYS A 1 209 ? -57.344 -10.57 23.047 1 27.61 209 LYS A CA 1
ATOM 1662 C C . LYS A 1 209 ? -57.812 -10.977 24.438 1 27.61 209 LYS A C 1
ATOM 1664 O O . LYS A 1 209 ? -57.5 -12.078 24.891 1 27.61 209 LYS A O 1
ATOM 1669 N N . LYS A 1 210 ? -58.031 -9.992 25.281 1 28.56 210 LYS A N 1
ATOM 1670 C CA . LYS A 1 210 ? -58.688 -10.148 26.562 1 28.56 210 LYS A CA 1
ATOM 1671 C C . LYS A 1 210 ? -59.938 -11.047 26.422 1 28.56 210 LYS A C 1
ATOM 1673 O O . LYS A 1 210 ? -60.781 -10.812 25.578 1 28.56 210 LYS A O 1
ATOM 1678 N N . CYS A 1 211 ? -59.75 -12.375 26.547 1 24.52 211 CYS A N 1
ATOM 1679 C CA . CYS A 1 211 ? -60.875 -13.305 26.641 1 24.52 211 CYS A CA 1
ATOM 1680 C C . CYS A 1 211 ? -61.969 -12.727 27.516 1 24.52 211 CYS A C 1
ATOM 1682 O O . CYS A 1 211 ? -61.719 -12.258 28.625 1 24.52 211 CYS A O 1
ATOM 1684 N N . ASN A 1 212 ? -63.031 -12.258 26.875 1 25.36 212 ASN A N 1
ATOM 1685 C CA . ASN A 1 212 ? -64.312 -11.805 27.344 1 25.36 212 ASN A CA 1
ATOM 1686 C C . ASN A 1 212 ? -64.875 -12.719 28.422 1 25.36 212 ASN A C 1
ATOM 1688 O O . ASN A 1 212 ? -65.125 -13.906 28.188 1 25.36 212 ASN A O 1
ATOM 1692 N N . LYS A 1 213 ? -64.375 -12.617 29.609 1 26.78 213 LYS A N 1
ATOM 1693 C CA . LYS A 1 213 ? -65.062 -13.297 30.688 1 26.78 213 LYS A CA 1
ATOM 1694 C C . LYS A 1 213 ? -66.562 -12.961 30.672 1 26.78 213 LYS A C 1
ATOM 1696 O O . LYS A 1 213 ? -66.938 -11.844 31.031 1 26.78 213 LYS A O 1
ATOM 1701 N N . ASN A 1 214 ? -67.25 -13.156 29.531 1 23.33 214 ASN A N 1
ATOM 1702 C CA . ASN A 1 214 ? -68.688 -12.969 29.609 1 23.33 214 ASN A CA 1
ATOM 1703 C C . ASN A 1 214 ? -69.312 -13.734 30.781 1 23.33 214 ASN A C 1
ATOM 1705 O O . ASN A 1 214 ? -70.5 -13.727 30.969 1 23.33 214 ASN A O 1
ATOM 1709 N N . THR A 1 215 ? -68.562 -14.789 31.281 1 24 215 THR A N 1
ATOM 1710 C CA . THR A 1 215 ? -69.688 -15.633 31.719 1 24 215 THR A CA 1
ATOM 1711 C C . THR A 1 215 ? -70.688 -14.828 32.562 1 24 215 THR A C 1
ATOM 1713 O O . THR A 1 215 ? -71.875 -14.844 32.281 1 24 215 THR A O 1
ATOM 1716 N N . TYR A 1 216 ? -70.688 -15.297 33.781 1 23.66 216 TYR A N 1
ATOM 1717 C CA . TYR A 1 216 ? -71.812 -15.672 34.594 1 23.66 216 TYR A CA 1
ATOM 1718 C C . TYR A 1 216 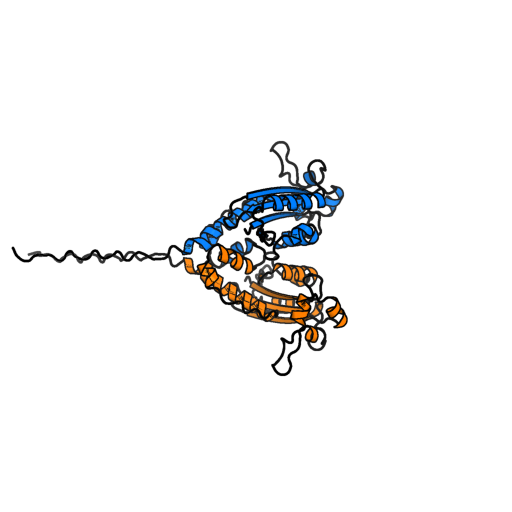? -72.312 -14.477 35.406 1 23.66 216 TYR A C 1
ATOM 1720 O O . TYR A 1 216 ? -71.625 -13.969 36.281 1 23.66 216 TYR A O 1
ATOM 1728 N N . ALA A 1 217 ? -72.812 -13.469 34.688 1 20.16 217 ALA A N 1
ATOM 1729 C CA . ALA A 1 217 ? -73.812 -12.812 35.5 1 20.16 217 ALA A CA 1
ATOM 1730 C C . ALA A 1 217 ? -74.938 -13.789 35.875 1 20.16 217 ALA A C 1
ATOM 1732 O O . ALA A 1 217 ? -75.375 -14.602 35.062 1 20.16 217 ALA A O 1
ATOM 1733 N N . MET B 1 1 ? -11.812 -0.364 -20.688 1 77.31 1 MET B N 1
ATOM 1734 C CA . MET B 1 1 ? -12.422 -0.69 -19.391 1 77.31 1 MET B CA 1
ATOM 1735 C C . MET B 1 1 ? -11.344 -0.969 -18.344 1 77.31 1 MET B C 1
ATOM 1737 O O . MET B 1 1 ? -10.273 -1.472 -18.672 1 77.31 1 MET B O 1
ATOM 1741 N N . GLU B 1 2 ? -11.523 -0.637 -17.031 1 90.62 2 GLU B N 1
ATOM 1742 C CA . GLU B 1 2 ? -10.539 -0.764 -15.961 1 90.62 2 GLU B CA 1
ATOM 1743 C C . GLU B 1 2 ? -10.375 -2.221 -15.539 1 90.62 2 GLU B C 1
ATOM 1745 O O . GLU B 1 2 ? -11.312 -3.014 -15.633 1 90.62 2 GLU B O 1
ATOM 1750 N N . ARG B 1 3 ? -9.172 -2.588 -15.234 1 94.69 3 ARG B N 1
ATOM 1751 C CA . ARG B 1 3 ? -8.867 -3.957 -14.828 1 94.69 3 ARG B CA 1
ATOM 1752 C C . ARG B 1 3 ? -8.156 -3.98 -13.484 1 94.69 3 ARG B C 1
ATOM 1754 O O . ARG B 1 3 ? -7.527 -2.994 -13.086 1 94.69 3 ARG B O 1
ATOM 1761 N N . LEU B 1 4 ? -8.375 -5.07 -12.812 1 97.69 4 LEU B N 1
ATOM 1762 C CA . LEU B 1 4 ? -7.559 -5.398 -11.656 1 97.69 4 LEU B CA 1
ATOM 1763 C C . LEU B 1 4 ? -6.504 -6.438 -12.008 1 97.69 4 LEU B C 1
ATOM 1765 O O . LEU B 1 4 ? -6.828 -7.504 -12.539 1 97.69 4 LEU B O 1
ATOM 1769 N N . MET B 1 5 ? -5.305 -6.066 -11.82 1 98.19 5 MET B N 1
ATOM 1770 C CA . MET B 1 5 ? -4.203 -7.016 -11.945 1 98.19 5 MET B CA 1
ATOM 1771 C C . MET B 1 5 ? -3.787 -7.555 -10.586 1 98.19 5 MET B C 1
ATOM 1773 O O . MET B 1 5 ? -3.008 -6.918 -9.875 1 98.19 5 MET B O 1
ATOM 1777 N N . TRP B 1 6 ? -4.312 -8.742 -10.25 1 98.69 6 TRP B N 1
ATOM 1778 C CA . TRP B 1 6 ? -3.926 -9.406 -9.008 1 98.69 6 TRP B CA 1
ATOM 1779 C C . TRP B 1 6 ? -2.508 -9.961 -9.109 1 98.69 6 TRP B C 1
ATOM 1781 O O . TRP B 1 6 ? -2.15 -10.594 -10.109 1 98.69 6 TRP B O 1
ATOM 1791 N N . VAL B 1 7 ? -1.761 -9.664 -8.055 1 98.56 7 VAL B N 1
ATOM 1792 C CA . VAL B 1 7 ? -0.367 -10.086 -8.172 1 98.56 7 VAL B CA 1
ATOM 1793 C C . VAL B 1 7 ? 0.131 -10.602 -6.824 1 98.56 7 VAL B C 1
ATOM 1795 O O . VAL B 1 7 ? -0.259 -10.086 -5.773 1 98.56 7 VAL B O 1
ATOM 1798 N N . ASP B 1 8 ? 0.923 -11.57 -6.816 1 97.69 8 ASP B N 1
ATOM 1799 C CA . ASP B 1 8 ? 1.745 -12.047 -5.707 1 97.69 8 ASP B CA 1
ATOM 1800 C C . ASP B 1 8 ? 3.137 -12.453 -6.191 1 97.69 8 ASP B C 1
ATOM 1802 O O . ASP B 1 8 ? 3.279 -13.062 -7.25 1 97.69 8 ASP B O 1
ATOM 1806 N N . ILE B 1 9 ? 4.125 -12.086 -5.438 1 97.06 9 ILE B N 1
ATOM 1807 C CA . ILE B 1 9 ? 5.512 -12.352 -5.801 1 97.06 9 ILE B CA 1
ATOM 1808 C C . ILE B 1 9 ? 6.234 -13.023 -4.637 1 97.06 9 ILE B C 1
ATOM 1810 O O . ILE B 1 9 ? 6.195 -12.531 -3.506 1 97.06 9 ILE B O 1
ATOM 1814 N N . GLU B 1 10 ? 6.832 -14.094 -4.848 1 94.5 10 GLU B N 1
ATOM 1815 C CA . GLU B 1 10 ? 7.715 -14.734 -3.881 1 94.5 10 GLU B CA 1
ATOM 1816 C C . GLU B 1 10 ? 9.172 -14.352 -4.121 1 94.5 10 GLU B C 1
ATOM 1818 O O . GLU B 1 10 ? 9.656 -14.414 -5.254 1 94.5 10 GLU B O 1
ATOM 1823 N N . THR B 1 11 ? 9.844 -13.953 -3.096 1 93.38 11 THR B N 1
ATOM 1824 C CA . THR B 1 11 ? 11.234 -13.508 -3.178 1 93.38 11 THR B CA 1
ATOM 1825 C C . THR B 1 11 ? 12.117 -14.305 -2.227 1 93.38 11 THR B C 1
ATOM 1827 O O . THR B 1 11 ? 11.617 -15.008 -1.343 1 93.38 11 THR B O 1
ATOM 1830 N N . ALA B 1 12 ? 13.398 -14.258 -2.434 1 91.56 12 ALA B N 1
ATOM 1831 C CA . ALA B 1 12 ? 14.359 -14.977 -1.602 1 91.56 12 ALA B CA 1
ATOM 1832 C C . ALA B 1 12 ? 14.414 -14.391 -0.193 1 91.56 12 ALA B C 1
ATOM 1834 O O . ALA B 1 12 ? 14.719 -15.094 0.769 1 91.56 12 ALA B O 1
ATOM 1835 N N . SER B 1 13 ? 14.125 -13.125 -0.105 1 86.75 13 SER B N 1
ATOM 1836 C CA . SER B 1 13 ? 14.055 -12.445 1.187 1 86.75 13 SER B CA 1
ATOM 1837 C C . SER B 1 13 ? 13.039 -11.312 1.157 1 86.75 13 SER B C 1
ATOM 1839 O O . SER B 1 13 ? 12.508 -10.977 0.097 1 86.75 13 SER B O 1
ATOM 1841 N N . ILE B 1 14 ? 12.805 -10.719 2.312 1 80.12 14 ILE B N 1
ATOM 1842 C CA . ILE B 1 14 ? 11.82 -9.656 2.445 1 80.12 14 ILE B CA 1
ATOM 1843 C C . ILE B 1 14 ? 12.336 -8.383 1.784 1 80.12 14 ILE B C 1
ATOM 1845 O O . ILE B 1 14 ? 11.578 -7.438 1.558 1 80.12 14 ILE B O 1
ATOM 1849 N N . ASN B 1 15 ? 13.617 -8.352 1.476 1 82.38 15 ASN B N 1
ATOM 1850 C CA . ASN B 1 15 ? 14.203 -7.223 0.752 1 82.38 15 ASN B CA 1
ATOM 1851 C C . ASN B 1 15 ? 13.719 -7.176 -0.693 1 82.38 15 ASN B C 1
ATOM 1853 O O . ASN B 1 15 ? 13.914 -8.125 -1.451 1 82.38 15 ASN B O 1
ATOM 1857 N N . PRO B 1 16 ? 13.133 -6.02 -1.083 1 84.69 16 PRO B N 1
ATOM 1858 C CA . PRO B 1 16 ? 12.562 -5.922 -2.43 1 84.69 16 PRO B CA 1
ATOM 1859 C C . PRO B 1 16 ? 13.617 -6.055 -3.527 1 84.69 16 PRO B C 1
ATOM 1861 O O . PRO B 1 16 ? 13.273 -6.266 -4.691 1 84.69 16 PRO B O 1
ATOM 1864 N N . GLY B 1 17 ? 14.898 -5.961 -3.176 1 86.31 17 GLY B N 1
ATOM 1865 C CA . GLY B 1 17 ? 15.977 -6.113 -4.141 1 86.31 17 GLY B CA 1
ATOM 1866 C C . GLY B 1 17 ? 16.5 -7.535 -4.23 1 86.31 17 GLY B C 1
ATOM 1867 O O . GLY B 1 17 ? 17.344 -7.844 -5.082 1 86.31 17 GLY B O 1
ATOM 1868 N N . SER B 1 18 ? 15.93 -8.375 -3.43 1 90.81 18 SER B N 1
ATOM 1869 C CA . SER B 1 18 ? 16.375 -9.766 -3.459 1 90.81 18 SER B CA 1
ATOM 1870 C C . SER B 1 18 ? 15.852 -10.492 -4.695 1 90.81 18 SER B C 1
ATOM 1872 O O . SER B 1 18 ? 15.039 -9.945 -5.441 1 90.81 18 SER B O 1
ATOM 1874 N N . HIS B 1 19 ? 16.312 -11.664 -4.867 1 93.75 19 HIS B N 1
ATOM 1875 C CA . HIS B 1 19 ? 15.938 -12.43 -6.051 1 93.75 19 HIS B CA 1
ATOM 1876 C C . HIS B 1 19 ? 14.438 -12.703 -6.07 1 93.75 19 HIS B C 1
ATOM 1878 O O . HIS B 1 19 ? 13.875 -13.195 -5.09 1 93.75 19 HIS B O 1
ATOM 1884 N N . VAL B 1 20 ? 13.844 -12.305 -7.164 1 96.31 20 VAL B N 1
ATOM 1885 C CA . VAL B 1 20 ? 12.461 -12.703 -7.402 1 96.31 20 VAL B CA 1
ATOM 1886 C C . VAL B 1 20 ? 12.406 -14.18 -7.797 1 96.31 20 VAL B C 1
ATOM 1888 O O . VAL B 1 20 ? 13.117 -14.609 -8.711 1 96.31 20 VAL B O 1
ATOM 1891 N N . MET B 1 21 ? 11.609 -14.922 -7.141 1 95.81 21 MET B N 1
ATOM 1892 C CA . MET B 1 21 ? 11.594 -16.359 -7.359 1 95.81 21 MET B CA 1
ATOM 1893 C C . MET B 1 21 ? 10.383 -16.781 -8.188 1 95.81 21 MET B C 1
ATOM 1895 O O . MET B 1 21 ? 10.492 -17.625 -9.078 1 95.81 21 MET B O 1
ATOM 1899 N N . GLU B 1 22 ? 9.258 -16.234 -7.891 1 96.56 22 GLU B N 1
ATOM 1900 C CA . GLU B 1 22 ? 8.008 -16.578 -8.562 1 96.56 22 GLU B CA 1
ATOM 1901 C C . GLU B 1 22 ? 7.07 -15.375 -8.625 1 96.56 22 GLU B C 1
ATOM 1903 O O . GLU B 1 22 ? 7.027 -14.57 -7.695 1 96.56 22 GLU B O 1
ATOM 1908 N N . ILE B 1 23 ? 6.344 -15.266 -9.711 1 98.06 23 ILE B N 1
ATOM 1909 C CA . ILE B 1 23 ? 5.316 -14.234 -9.844 1 98.06 23 ILE B CA 1
ATOM 1910 C C . ILE B 1 23 ? 4.043 -14.852 -10.422 1 98.06 23 ILE B C 1
ATOM 1912 O O . ILE B 1 23 ? 4.105 -15.68 -11.336 1 98.06 23 ILE B O 1
ATOM 1916 N N . ALA B 1 24 ? 2.951 -14.586 -9.836 1 98.38 24 ALA B N 1
ATOM 1917 C CA . ALA B 1 24 ? 1.635 -14.984 -10.328 1 98.38 24 ALA B CA 1
ATOM 1918 C C . ALA B 1 24 ? 0.732 -13.766 -10.523 1 98.38 24 ALA B C 1
ATOM 1920 O O . ALA B 1 24 ? 0.703 -12.867 -9.68 1 98.38 24 ALA B O 1
ATOM 1921 N N . ILE B 1 25 ? 0.007 -13.773 -11.656 1 98.56 25 ILE B N 1
ATOM 1922 C CA . ILE B 1 25 ? -0.886 -12.672 -12 1 98.56 25 ILE B CA 1
ATOM 1923 C C . ILE B 1 25 ? -2.232 -13.219 -12.461 1 98.56 25 ILE B C 1
ATOM 1925 O O . ILE B 1 25 ? -2.287 -14.195 -13.219 1 98.56 25 ILE B O 1
ATOM 1929 N N . THR B 1 26 ? -3.258 -12.719 -11.969 1 98.5 26 THR B N 1
ATOM 1930 C CA . THR B 1 26 ? -4.602 -12.945 -12.5 1 98.5 26 THR B CA 1
ATOM 1931 C C . THR B 1 26 ? -5.277 -11.617 -12.828 1 98.5 26 THR B C 1
ATOM 1933 O O . THR B 1 26 ? -5.281 -10.695 -12.016 1 98.5 26 THR B O 1
ATOM 1936 N N . LEU B 1 27 ? -5.754 -11.508 -14.07 1 97.62 27 LEU B N 1
ATOM 1937 C CA . LEU B 1 27 ? -6.461 -10.305 -14.5 1 97.62 27 LEU B CA 1
ATOM 1938 C C . LEU B 1 27 ? -7.965 -10.469 -14.328 1 97.62 27 LEU B C 1
ATOM 1940 O O . LEU B 1 27 ? -8.531 -11.5 -14.711 1 97.62 27 LEU B O 1
ATOM 1944 N N . THR B 1 28 ? -8.594 -9.492 -13.711 1 97.56 28 THR B N 1
ATOM 1945 C CA . THR B 1 28 ? -10.055 -9.484 -13.625 1 97.56 28 THR B CA 1
ATOM 1946 C C . THR B 1 28 ? -10.609 -8.125 -14.039 1 97.56 28 THR B C 1
ATOM 1948 O O . THR B 1 28 ? -9.867 -7.141 -14.117 1 97.56 28 THR B O 1
ATOM 1951 N N . ASP B 1 29 ? -11.922 -8.141 -14.383 1 95.25 29 ASP B N 1
ATOM 1952 C CA . ASP B 1 29 ? -12.625 -6.863 -14.406 1 95.25 29 ASP B CA 1
ATOM 1953 C C . ASP B 1 29 ? -13.047 -6.445 -12.992 1 95.25 29 ASP B C 1
ATOM 1955 O O . ASP B 1 29 ? -12.68 -7.098 -12.016 1 95.25 29 ASP B O 1
ATOM 1959 N N . PHE B 1 30 ? -13.758 -5.387 -12.844 1 95.25 30 PHE B N 1
ATOM 1960 C CA . PHE B 1 30 ? -14.133 -4.922 -11.516 1 95.25 30 PHE B CA 1
ATOM 1961 C C . PHE B 1 30 ? -15.336 -5.695 -10.992 1 95.25 30 PHE B C 1
ATOM 1963 O O . PHE B 1 30 ? -15.727 -5.539 -9.836 1 95.25 30 PHE B O 1
ATOM 1970 N N . TRP B 1 31 ? -15.891 -6.531 -11.758 1 95.38 31 TRP B N 1
ATOM 1971 C CA . TRP B 1 31 ? -16.891 -7.461 -11.234 1 95.38 31 TRP B CA 1
ATOM 1972 C C . TRP B 1 31 ? -16.234 -8.734 -10.719 1 95.38 31 TRP B C 1
ATOM 1974 O O . TRP B 1 31 ? -16.906 -9.656 -10.266 1 95.38 31 TRP B O 1
ATOM 1984 N N . LEU B 1 32 ? -14.945 -8.812 -10.836 1 97.81 32 LEU B N 1
ATOM 1985 C CA . LEU B 1 32 ? -14.07 -9.852 -10.297 1 97.81 32 LEU B CA 1
ATOM 1986 C C . LEU B 1 32 ? -14.203 -11.141 -11.094 1 97.81 32 LEU B C 1
ATOM 1988 O O . LEU B 1 32 ? -14.008 -12.234 -10.562 1 97.81 32 LEU B O 1
ATOM 1992 N N . ASN B 1 33 ? -14.648 -10.945 -12.312 1 97.31 33 ASN B N 1
ATOM 1993 C CA . ASN B 1 33 ? -14.57 -12.055 -13.258 1 97.31 33 ASN B CA 1
ATOM 1994 C C . ASN B 1 33 ? -13.148 -12.258 -13.766 1 97.31 33 ASN B C 1
ATOM 1996 O O . ASN B 1 33 ? -12.523 -11.328 -14.273 1 97.31 33 ASN B O 1
ATOM 2000 N N . GLU B 1 34 ? -12.719 -13.469 -13.672 1 97.62 34 GLU B N 1
ATOM 2001 C CA . GLU B 1 34 ? -11.359 -13.766 -14.109 1 97.62 34 GLU B CA 1
ATOM 2002 C C . GLU B 1 34 ? -11.258 -13.781 -15.633 1 97.62 34 GLU B C 1
ATOM 2004 O O . GLU B 1 34 ? -12.07 -14.422 -16.312 1 97.62 34 GLU B O 1
ATOM 2009 N N . ILE B 1 35 ? -10.32 -13.078 -16.172 1 96.38 35 ILE B N 1
ATOM 2010 C CA . ILE B 1 35 ? -10.109 -12.953 -17.609 1 96.38 35 ILE B CA 1
ATOM 2011 C C . ILE B 1 35 ? -9 -13.906 -18.047 1 96.38 35 ILE B C 1
ATOM 2013 O O . ILE B 1 35 ? -9.172 -14.68 -19 1 96.38 35 ILE B O 1
ATOM 2017 N N . ALA B 1 36 ? -7.895 -13.797 -17.406 1 97.5 36 ALA B N 1
ATOM 2018 C CA . ALA B 1 36 ? -6.727 -14.609 -17.734 1 97.5 36 ALA B CA 1
ATOM 2019 C C . ALA B 1 36 ? -5.742 -14.641 -16.562 1 97.5 36 ALA B C 1
ATOM 2021 O O . ALA B 1 36 ? -5.801 -13.797 -15.672 1 97.5 36 ALA B O 1
ATOM 2022 N N . SER B 1 37 ? -4.879 -15.617 -16.562 1 98.06 37 SER B N 1
ATOM 2023 C CA . SER B 1 37 ? -3.854 -15.742 -15.539 1 98.06 37 SER B CA 1
ATOM 2024 C C . SER B 1 37 ? -2.486 -16.016 -16.141 1 98.06 37 SER B C 1
ATOM 2026 O O . SER B 1 37 ? -2.391 -16.531 -17.266 1 98.06 37 SER B O 1
ATOM 2028 N N . TYR B 1 38 ? -1.487 -15.633 -15.461 1 98.06 38 TYR B N 1
ATOM 2029 C CA . TYR B 1 38 ? -0.09 -15.82 -15.828 1 98.06 38 TYR B CA 1
ATOM 2030 C C . TYR B 1 38 ? 0.751 -16.188 -14.617 1 98.06 38 TYR B C 1
ATOM 2032 O O . TYR B 1 38 ? 0.53 -15.68 -13.516 1 98.06 38 TYR B O 1
ATOM 2040 N N . ARG B 1 39 ? 1.626 -17.109 -14.75 1 97.06 39 ARG B N 1
ATOM 2041 C CA . ARG B 1 39 ? 2.568 -17.469 -13.695 1 97.06 39 ARG B CA 1
ATOM 2042 C C . ARG B 1 39 ? 3.926 -17.844 -14.281 1 97.06 39 ARG B C 1
ATOM 2044 O O . ARG B 1 39 ? 3.998 -18.406 -15.375 1 97.06 39 ARG B O 1
ATOM 2051 N N . SER B 1 40 ? 4.965 -17.516 -13.57 1 97.19 40 SER B N 1
ATOM 2052 C CA . SER B 1 40 ? 6.305 -17.891 -14.016 1 97.19 40 SER B CA 1
ATOM 2053 C C . SER B 1 40 ? 7.273 -17.969 -12.836 1 97.19 40 SER B C 1
ATOM 2055 O O . SER B 1 40 ? 7.105 -17.25 -11.844 1 97.19 40 SER B O 1
ATOM 2057 N N . THR B 1 41 ? 8.164 -18.859 -12.961 1 96.06 41 THR B N 1
ATOM 2058 C CA . THR B 1 41 ? 9.312 -18.938 -12.062 1 96.06 41 THR B CA 1
ATOM 2059 C C . THR B 1 41 ? 10.523 -18.234 -12.68 1 96.06 41 THR B C 1
ATOM 2061 O O . THR B 1 41 ? 10.781 -18.375 -13.875 1 96.06 41 THR B O 1
ATOM 2064 N N . ILE B 1 42 ? 11.242 -17.516 -11.898 1 97.19 42 ILE B N 1
ATOM 2065 C CA . ILE B 1 42 ? 12.367 -16.734 -12.406 1 97.19 42 ILE B CA 1
ATOM 2066 C C . ILE B 1 42 ? 13.672 -17.469 -12.102 1 97.19 42 ILE B C 1
ATOM 2068 O O . ILE B 1 42 ? 13.883 -17.938 -10.977 1 97.19 42 ILE B O 1
ATOM 2072 N N . TYR B 1 43 ? 14.508 -17.453 -13.031 1 96.56 43 TYR B N 1
ATOM 2073 C CA . TYR B 1 43 ? 15.758 -18.203 -12.922 1 96.56 43 TYR B CA 1
ATOM 2074 C C . TYR B 1 43 ? 16.766 -17.453 -12.055 1 96.56 43 TYR B C 1
ATOM 2076 O O . TYR B 1 43 ? 16.906 -16.234 -12.172 1 96.56 43 TYR B O 1
ATOM 2084 N N . ALA B 1 44 ? 17.406 -18.172 -11.188 1 94 44 ALA B N 1
ATOM 2085 C CA . ALA B 1 44 ? 18.578 -17.734 -10.445 1 94 44 ALA B CA 1
ATOM 2086 C C . ALA B 1 44 ? 19.484 -18.922 -10.109 1 94 44 ALA B C 1
ATOM 2088 O O . ALA B 1 44 ? 19 -20 -9.781 1 94 44 ALA B O 1
ATOM 2089 N N . PRO B 1 45 ? 20.844 -18.672 -10.25 1 92.44 45 PRO B N 1
ATOM 2090 C CA . PRO B 1 45 ? 21.75 -19.75 -9.836 1 92.44 45 PRO B CA 1
ATOM 2091 C C . PRO B 1 45 ? 21.531 -20.172 -8.383 1 92.44 45 PRO B C 1
ATOM 2093 O O . PRO B 1 45 ? 21.328 -19.312 -7.516 1 92.44 45 PRO B O 1
ATOM 2096 N N . ARG B 1 46 ? 21.594 -21.5 -8.18 1 89.69 46 ARG B N 1
ATOM 2097 C CA . ARG B 1 46 ? 21.312 -22.047 -6.859 1 89.69 46 ARG B CA 1
ATOM 2098 C C . ARG B 1 46 ? 22.188 -21.391 -5.797 1 89.69 46 ARG B C 1
ATOM 2100 O O . ARG B 1 46 ? 21.719 -21.047 -4.723 1 89.69 46 ARG B O 1
ATOM 2107 N N . GLU B 1 47 ? 23.422 -21.188 -6.07 1 91.06 47 GLU B N 1
ATOM 2108 C CA . GLU B 1 47 ? 24.359 -20.609 -5.109 1 91.06 47 GLU B CA 1
ATOM 2109 C C . GLU B 1 47 ? 23.938 -19.203 -4.699 1 91.06 47 GLU B C 1
ATOM 2111 O O . GLU B 1 47 ? 23.969 -18.859 -3.516 1 91.06 47 GLU B O 1
ATOM 2116 N N . SER B 1 48 ? 23.562 -18.469 -5.641 1 90.62 48 SER B N 1
ATOM 2117 C CA . SER B 1 48 ? 23.125 -17.109 -5.387 1 90.62 48 SER B CA 1
ATOM 2118 C C . SER B 1 48 ? 21.844 -17.078 -4.562 1 90.62 48 SER B C 1
ATOM 2120 O O . SER B 1 48 ? 21.688 -16.266 -3.654 1 90.62 48 SER B O 1
ATOM 2122 N N . LEU B 1 49 ? 20.953 -17.984 -4.887 1 89.88 49 LEU B N 1
ATOM 2123 C CA . LEU B 1 49 ? 19.688 -18.094 -4.172 1 89.88 49 LEU B CA 1
ATOM 2124 C C . LEU B 1 49 ? 19.922 -18.453 -2.705 1 89.88 49 LEU B C 1
ATOM 2126 O O . LEU B 1 49 ? 19.375 -17.797 -1.813 1 89.88 49 LEU B O 1
ATOM 2130 N N . MET B 1 50 ? 20.75 -19.391 -2.494 1 88.25 50 MET B N 1
ATOM 2131 C CA . MET B 1 50 ? 21.016 -19.891 -1.144 1 88.25 50 MET B CA 1
ATOM 2132 C C . MET B 1 50 ? 21.641 -18.797 -0.281 1 88.25 50 MET B C 1
ATOM 2134 O O . MET B 1 50 ? 21.422 -18.75 0.929 1 88.25 50 MET B O 1
ATOM 2138 N N . GLN B 1 51 ? 22.328 -17.922 -0.9 1 88.06 51 GLN B N 1
ATOM 2139 C CA . GLN B 1 51 ? 23 -16.844 -0.184 1 88.06 51 GLN B CA 1
ATOM 2140 C C . GLN B 1 51 ? 22.016 -15.766 0.251 1 88.06 51 GLN B C 1
ATOM 2142 O O . GLN B 1 51 ? 22.234 -15.062 1.24 1 88.06 51 GLN B O 1
ATOM 2147 N N . GLN B 1 52 ? 20.938 -15.703 -0.438 1 87.56 52 GLN B N 1
ATOM 2148 C CA . GLN B 1 52 ? 20.031 -14.594 -0.193 1 87.56 52 GLN B CA 1
ATOM 2149 C C . GLN B 1 52 ? 18.812 -15.047 0.618 1 87.56 52 GLN B C 1
ATOM 2151 O O . GLN B 1 52 ? 18.062 -14.227 1.143 1 87.56 52 GLN B O 1
ATOM 2156 N N . LEU B 1 53 ? 18.641 -16.312 0.768 1 85.19 53 LEU B N 1
ATOM 2157 C CA . LEU B 1 53 ? 17.453 -16.812 1.446 1 85.19 53 LEU B CA 1
ATOM 2158 C C . LEU B 1 53 ? 17.484 -16.438 2.926 1 85.19 53 LEU B C 1
ATOM 2160 O O . LEU B 1 53 ? 18.422 -16.766 3.643 1 85.19 53 LEU B O 1
ATOM 2164 N N . SER B 1 54 ? 16.484 -15.75 3.289 1 82.88 54 SER B N 1
ATOM 2165 C CA . SER B 1 54 ? 16.297 -15.562 4.723 1 82.88 54 SER B CA 1
ATOM 2166 C C . SER B 1 54 ? 15.867 -16.859 5.398 1 82.88 54 SER B C 1
ATOM 2168 O O . SER B 1 54 ? 15.523 -17.844 4.723 1 82.88 54 SER B O 1
ATOM 2170 N N . ASP B 1 55 ? 15.828 -16.828 6.773 1 80.31 55 ASP B N 1
ATOM 2171 C CA . ASP B 1 55 ? 15.414 -18.031 7.504 1 80.31 55 ASP B CA 1
ATOM 2172 C C . ASP B 1 55 ? 13.961 -18.375 7.191 1 80.31 55 ASP B C 1
ATOM 2174 O O . ASP B 1 55 ? 13.641 -19.547 6.953 1 80.31 55 ASP B O 1
ATOM 2178 N N . TRP B 1 56 ? 13.141 -17.422 7.152 1 76.06 56 TRP B N 1
ATOM 2179 C CA . TRP B 1 56 ? 11.734 -17.641 6.836 1 76.06 56 TRP B CA 1
ATOM 2180 C C . TRP B 1 56 ? 11.578 -18.219 5.434 1 76.06 56 TRP B C 1
ATOM 2182 O O . TRP B 1 56 ? 10.867 -19.203 5.238 1 76.06 56 TRP B O 1
ATOM 2192 N N . SER B 1 57 ? 12.273 -17.625 4.5 1 81.38 57 SER B N 1
ATOM 2193 C CA . SER B 1 57 ? 12.164 -18.047 3.105 1 81.38 57 SER B CA 1
ATOM 2194 C C . SER B 1 57 ? 12.734 -19.438 2.895 1 81.38 57 SER B C 1
ATOM 2196 O O . SER B 1 57 ? 12.234 -20.203 2.07 1 81.38 57 SER B O 1
ATOM 2198 N N . ARG B 1 58 ? 13.75 -19.703 3.617 1 78.94 58 ARG B N 1
ATOM 2199 C CA . ARG B 1 58 ? 14.352 -21.016 3.537 1 78.94 58 ARG B CA 1
ATOM 2200 C C . ARG B 1 58 ? 13.359 -22.109 3.949 1 78.94 58 ARG B C 1
ATOM 2202 O O . ARG B 1 58 ? 13.219 -23.125 3.258 1 78.94 58 ARG B O 1
ATOM 2209 N N . ASP B 1 59 ? 12.672 -21.812 4.98 1 77.38 59 ASP B N 1
ATOM 2210 C CA . ASP B 1 59 ? 11.703 -22.766 5.492 1 77.38 59 ASP B CA 1
ATOM 2211 C C . ASP B 1 59 ? 10.531 -22.922 4.527 1 77.38 59 ASP B C 1
ATOM 2213 O O . ASP B 1 59 ? 10.055 -24.047 4.297 1 77.38 59 ASP B O 1
ATOM 2217 N N . HIS B 1 60 ? 10.219 -21.875 3.848 1 77.25 60 HIS B N 1
ATOM 2218 C CA . HIS B 1 60 ? 9.016 -21.922 3.02 1 77.25 60 HIS B CA 1
ATOM 2219 C C . HIS B 1 60 ? 9.344 -22.344 1.592 1 77.25 60 HIS B C 1
ATOM 2221 O O . HIS B 1 60 ? 8.609 -23.109 0.985 1 77.25 60 HIS B O 1
ATOM 2227 N N . HIS B 1 61 ? 10.508 -21.984 1.077 1 82.75 61 HIS B N 1
ATOM 2228 C CA . HIS B 1 61 ? 10.758 -22.125 -0.351 1 82.75 61 HIS B CA 1
ATOM 2229 C C . HIS B 1 61 ? 11.586 -23.375 -0.635 1 82.75 61 HIS B C 1
ATOM 2231 O O . HIS B 1 61 ? 11.758 -23.766 -1.793 1 82.75 61 HIS B O 1
ATOM 2237 N N . GLN B 1 62 ? 12.055 -24.016 0.386 1 79.62 62 GLN B N 1
ATOM 2238 C CA . GLN B 1 62 ? 12.781 -25.266 0.192 1 79.62 62 GLN B CA 1
ATOM 2239 C C . GLN B 1 62 ? 11.859 -26.469 0.343 1 79.62 62 GLN B C 1
ATOM 2241 O O . GLN B 1 62 ? 12.242 -27.594 0.009 1 79.62 62 GLN B O 1
ATOM 2246 N N . ARG B 1 63 ? 10.711 -26.141 0.846 1 76.5 63 ARG B N 1
ATOM 2247 C CA . ARG B 1 63 ? 9.727 -27.219 0.948 1 76.5 63 ARG B CA 1
ATOM 2248 C C . ARG B 1 63 ? 9.141 -27.547 -0.418 1 76.5 63 ARG B C 1
ATOM 2250 O O . ARG B 1 63 ? 8.859 -26.656 -1.218 1 76.5 63 ARG B O 1
ATOM 2257 N N . PRO B 1 64 ? 9.07 -28.891 -0.729 1 77.5 64 PRO B N 1
ATOM 2258 C CA . PRO B 1 64 ? 8.477 -29.297 -2.006 1 77.5 64 PRO B CA 1
ATOM 2259 C C . PRO B 1 64 ? 6.969 -29.031 -2.057 1 77.5 64 PRO B C 1
ATOM 2261 O O . PRO B 1 64 ? 6.207 -29.672 -1.328 1 77.5 64 PRO B O 1
ATOM 2264 N N . LYS B 1 65 ? 6.605 -28.047 -2.807 1 74.69 65 LYS B N 1
ATOM 2265 C CA . LYS B 1 65 ? 5.199 -27.656 -2.885 1 74.69 65 LYS B CA 1
ATOM 2266 C C . LYS B 1 65 ? 4.684 -27.75 -4.316 1 74.69 65 LYS B C 1
ATOM 2268 O O . LYS B 1 65 ? 3.479 -27.625 -4.555 1 74.69 65 LYS B O 1
ATOM 2273 N N . TYR B 1 66 ? 5.598 -28.047 -5.246 1 78.62 66 TYR B N 1
ATOM 2274 C CA . TYR B 1 66 ? 5.238 -28 -6.66 1 78.62 66 TYR B CA 1
ATOM 2275 C C . TYR B 1 66 ? 5.336 -29.375 -7.301 1 78.62 66 TYR B C 1
ATOM 2277 O O . TYR B 1 66 ? 6.273 -30.125 -7.027 1 78.62 66 TYR B O 1
ATOM 2285 N N . GLY B 1 67 ? 4.48 -29.641 -8.094 1 71.5 67 GLY B N 1
ATOM 2286 C CA . GLY B 1 67 ? 4.5 -30.922 -8.797 1 71.5 67 GLY B CA 1
ATOM 2287 C C . GLY B 1 67 ? 3.527 -31.922 -8.219 1 71.5 67 GLY B C 1
ATOM 2288 O O . GLY B 1 67 ? 2.664 -31.578 -7.41 1 71.5 67 GLY B O 1
ATOM 2289 N N . ASN B 1 68 ? 3.504 -33 -8.859 1 69.5 68 ASN B N 1
ATOM 2290 C CA . ASN B 1 68 ? 2.621 -34.094 -8.453 1 69.5 68 ASN B CA 1
ATOM 2291 C C . ASN B 1 68 ? 3.217 -34.906 -7.305 1 69.5 68 ASN B C 1
ATOM 2293 O O . ASN B 1 68 ? 4.391 -34.75 -6.969 1 69.5 68 ASN B O 1
ATOM 2297 N N . ASP B 1 69 ? 2.344 -35.531 -6.539 1 61.78 69 ASP B N 1
ATOM 2298 C CA . ASP B 1 69 ? 2.609 -36.25 -5.293 1 61.78 69 ASP B CA 1
ATOM 2299 C C . ASP B 1 69 ? 3.908 -37.062 -5.383 1 61.78 69 ASP B C 1
ATOM 2301 O O . ASP B 1 69 ? 4.664 -37.125 -4.41 1 61.78 69 ASP B O 1
ATOM 2305 N N . ASP B 1 70 ? 4.238 -37.562 -6.426 1 65.81 70 ASP B N 1
ATOM 2306 C CA . ASP B 1 70 ? 5.375 -38.5 -6.504 1 65.81 70 ASP B CA 1
ATOM 2307 C C . ASP B 1 70 ? 6.672 -37.719 -6.777 1 65.81 70 ASP B C 1
ATOM 2309 O O . ASP B 1 70 ? 7.766 -38.25 -6.562 1 65.81 70 ASP B O 1
ATOM 2313 N N . CYS B 1 71 ? 6.555 -36.469 -7.211 1 69.12 71 CYS B N 1
ATOM 2314 C CA . CYS B 1 71 ? 7.746 -35.719 -7.582 1 69.12 71 CYS B CA 1
ATOM 2315 C C . CYS B 1 71 ? 7.582 -34.25 -7.262 1 69.12 71 CYS B C 1
ATOM 2317 O O . CYS B 1 71 ? 7.652 -33.406 -8.156 1 69.12 71 CYS B O 1
ATOM 2319 N N . LYS B 1 72 ? 7.52 -33.938 -5.992 1 78.12 72 LYS B N 1
ATOM 2320 C CA . LYS B 1 72 ? 7.363 -32.531 -5.621 1 78.12 72 LYS B CA 1
ATOM 2321 C C . LYS B 1 72 ? 8.711 -31.812 -5.59 1 78.12 72 LYS B C 1
ATOM 2323 O O . LYS B 1 72 ? 9.727 -32.406 -5.203 1 78.12 72 LYS B O 1
ATOM 2328 N N . LYS B 1 73 ? 8.719 -30.734 -6.219 1 84.75 73 LYS B N 1
ATOM 2329 C CA . LYS B 1 73 ? 9.906 -29.875 -6.23 1 84.75 73 LYS B CA 1
ATOM 2330 C C . LYS B 1 73 ? 9.695 -28.641 -5.367 1 84.75 73 LYS B C 1
ATOM 2332 O O . LYS B 1 73 ? 8.562 -28.203 -5.152 1 84.75 73 LYS B O 1
ATOM 2337 N N . SER B 1 74 ? 10.805 -28.188 -4.879 1 88.31 74 SER B N 1
ATOM 2338 C CA . SER B 1 74 ? 10.773 -26.922 -4.145 1 88.31 74 SER B CA 1
ATOM 2339 C C . SER B 1 74 ? 10.859 -25.734 -5.09 1 88.31 74 SER B C 1
ATOM 2341 O O . SER B 1 74 ? 11.266 -25.875 -6.246 1 88.31 74 SER B O 1
ATOM 2343 N N . LEU B 1 75 ? 10.469 -24.625 -4.578 1 90.81 75 LEU B N 1
ATOM 2344 C CA . LEU B 1 75 ? 10.594 -23.406 -5.383 1 90.81 75 LEU B CA 1
ATOM 2345 C C . LEU B 1 75 ? 12.047 -23.125 -5.719 1 90.81 75 LEU B C 1
ATOM 2347 O O . LEU B 1 75 ? 12.352 -22.625 -6.809 1 90.81 75 LEU B O 1
ATOM 2351 N N . VAL B 1 76 ? 12.969 -23.422 -4.82 1 90.06 76 VAL B N 1
ATOM 2352 C CA . VAL B 1 76 ? 14.398 -23.266 -5.066 1 90.06 76 VAL B CA 1
ATOM 2353 C C . VAL B 1 76 ? 14.828 -24.141 -6.238 1 90.06 76 VAL B C 1
ATOM 2355 O O . VAL B 1 76 ? 15.555 -23.688 -7.125 1 90.06 76 VAL B O 1
ATOM 2358 N N . ASP B 1 77 ? 14.344 -25.328 -6.203 1 91.06 77 ASP B N 1
ATOM 2359 C CA . ASP B 1 77 ? 14.664 -26.266 -7.281 1 91.06 77 ASP B CA 1
ATOM 2360 C C . ASP B 1 77 ? 14.148 -25.75 -8.625 1 91.06 77 ASP B C 1
ATOM 2362 O O . ASP B 1 77 ? 14.852 -25.812 -9.633 1 91.06 77 ASP B O 1
ATOM 2366 N N . LEU B 1 78 ? 12.984 -25.281 -8.586 1 91.81 78 LEU B N 1
ATOM 2367 C CA . LEU B 1 78 ? 12.383 -24.766 -9.805 1 91.81 78 LEU B CA 1
ATOM 2368 C C . LEU B 1 78 ? 13.164 -23.578 -10.344 1 91.81 78 LEU B C 1
ATOM 2370 O O . LEU B 1 78 ? 13.422 -23.484 -11.547 1 91.81 78 LEU B O 1
ATOM 2374 N N . CYS B 1 79 ? 13.531 -22.672 -9.492 1 94.12 79 CYS B N 1
ATOM 2375 C CA . CYS B 1 79 ? 14.266 -21.469 -9.875 1 94.12 79 CYS B CA 1
ATOM 2376 C C . CYS B 1 79 ? 15.633 -21.828 -10.445 1 94.12 79 CYS B C 1
ATOM 2378 O O . CYS B 1 79 ? 16.125 -21.156 -11.352 1 94.12 79 CYS B O 1
ATOM 2380 N N . ALA B 1 80 ? 16.219 -22.875 -9.922 1 93.56 80 ALA B N 1
ATOM 2381 C CA . ALA B 1 80 ? 17.578 -23.234 -10.312 1 93.56 80 ALA B CA 1
ATOM 2382 C C . ALA B 1 80 ? 17.578 -24.062 -11.594 1 93.56 80 ALA B C 1
ATOM 2384 O O . ALA B 1 80 ? 18.641 -24.312 -12.18 1 93.56 80 ALA B O 1
ATOM 2385 N N . ASP B 1 81 ? 16.438 -24.5 -12.008 1 92.81 81 ASP B N 1
ATOM 2386 C CA . ASP B 1 81 ? 16.297 -25.297 -13.227 1 92.81 81 ASP B CA 1
ATOM 2387 C C . ASP B 1 81 ? 16.016 -24.406 -14.43 1 92.81 81 ASP B C 1
ATOM 2389 O O . ASP B 1 81 ? 14.867 -23.969 -14.633 1 92.81 81 ASP B O 1
ATOM 2393 N N . SER B 1 82 ? 16.922 -24.219 -15.258 1 90.44 82 SER B N 1
ATOM 2394 C CA . SER B 1 82 ? 16.828 -23.297 -16.375 1 90.44 82 SER B CA 1
ATOM 2395 C C . SER B 1 82 ? 15.867 -23.812 -17.438 1 90.44 82 SER B C 1
ATOM 2397 O O . SER B 1 82 ? 15.469 -23.062 -18.344 1 90.44 82 SER B O 1
ATOM 2399 N N . ALA B 1 83 ? 15.492 -25.047 -17.328 1 91.38 83 ALA B N 1
ATOM 2400 C CA . ALA B 1 83 ? 14.539 -25.609 -18.281 1 91.38 83 ALA B CA 1
ATOM 2401 C C . ALA B 1 83 ? 13.117 -25.172 -17.969 1 91.38 83 ALA B C 1
ATOM 2403 O O . ALA B 1 83 ? 12.242 -25.203 -18.828 1 91.38 83 ALA B O 1
ATOM 2404 N N . ILE B 1 84 ? 12.938 -24.828 -16.75 1 90.94 84 ILE B N 1
ATOM 2405 C CA . ILE B 1 84 ? 11.586 -24.516 -16.297 1 90.94 84 ILE B CA 1
ATOM 2406 C C . ILE B 1 84 ? 11.477 -23.031 -15.961 1 90.94 84 ILE B C 1
ATOM 2408 O O . ILE B 1 84 ? 10.422 -22.422 -16.141 1 90.94 84 ILE B O 1
ATOM 2412 N N . SER B 1 85 ? 12.555 -22.422 -15.492 1 94.94 85 SER B N 1
ATOM 2413 C CA . SER B 1 85 ? 12.578 -21.031 -15.07 1 94.94 85 SER B CA 1
ATOM 2414 C C . SER B 1 85 ? 13.062 -20.125 -16.203 1 94.94 85 SER B C 1
ATOM 2416 O O . SER B 1 85 ? 13.562 -20.594 -17.219 1 94.94 85 SER B O 1
ATOM 2418 N N . LYS B 1 86 ? 12.758 -18.828 -16.094 1 97.31 86 LYS B N 1
ATOM 2419 C CA . LYS B 1 86 ? 13.102 -17.844 -17.109 1 97.31 86 LYS B CA 1
ATOM 2420 C C . LYS B 1 86 ? 13.836 -16.656 -16.5 1 97.31 86 LYS B C 1
ATOM 2422 O O . LYS B 1 86 ? 13.641 -16.328 -15.336 1 97.31 86 LYS B O 1
ATOM 2427 N N . PRO B 1 87 ? 14.672 -15.992 -17.375 1 97.19 87 PRO B N 1
ATOM 2428 C CA . PRO B 1 87 ? 15.266 -14.734 -16.906 1 97.19 87 PRO B CA 1
ATOM 2429 C C . PRO B 1 87 ? 14.211 -13.664 -16.609 1 97.19 87 PRO B C 1
ATOM 2431 O O . PRO B 1 87 ? 13.18 -13.609 -17.281 1 97.19 87 PRO B O 1
ATOM 2434 N N . ILE B 1 88 ? 14.531 -12.789 -15.688 1 97.19 88 ILE B N 1
ATOM 2435 C CA . ILE B 1 88 ? 13.555 -11.828 -15.172 1 97.19 88 ILE B CA 1
ATOM 2436 C C . ILE B 1 88 ? 13.102 -10.898 -16.297 1 97.19 88 ILE B C 1
ATOM 2438 O O . ILE B 1 88 ? 11.93 -10.516 -16.344 1 97.19 88 ILE B O 1
ATOM 2442 N N . ASN B 1 89 ? 13.992 -10.508 -17.188 1 97.44 89 ASN B N 1
ATOM 2443 C CA . ASN B 1 89 ? 13.625 -9.625 -18.281 1 97.44 89 ASN B CA 1
ATOM 2444 C C . ASN B 1 89 ? 12.641 -10.289 -19.234 1 97.44 89 ASN B C 1
ATOM 2446 O O . ASN B 1 89 ? 11.734 -9.641 -19.766 1 97.44 89 ASN B O 1
ATOM 2450 N N . ALA B 1 90 ? 12.844 -11.547 -19.453 1 98.12 90 ALA B N 1
ATOM 2451 C CA . ALA B 1 90 ? 11.922 -12.297 -20.297 1 98.12 90 ALA B CA 1
ATOM 2452 C C . ALA B 1 90 ? 10.547 -12.398 -19.656 1 98.12 90 ALA B C 1
ATOM 2454 O O . ALA B 1 90 ? 9.523 -12.305 -20.328 1 98.12 90 ALA B O 1
ATOM 2455 N N . VAL B 1 91 ? 10.578 -12.602 -18.406 1 98.38 91 VAL B N 1
ATOM 2456 C CA . VAL B 1 91 ? 9.32 -12.68 -17.656 1 98.38 91 VAL B CA 1
ATOM 2457 C C . VAL B 1 91 ? 8.586 -11.344 -17.75 1 98.38 91 VAL B C 1
ATOM 2459 O O . VAL B 1 91 ? 7.371 -11.32 -17.984 1 98.38 91 VAL B O 1
ATOM 2462 N N . GLU B 1 92 ? 9.25 -10.211 -17.562 1 98.5 92 GLU B N 1
ATOM 2463 C CA . GLU B 1 92 ? 8.609 -8.898 -17.688 1 98.5 92 GLU B CA 1
ATOM 2464 C C . GLU B 1 92 ? 7.984 -8.719 -19.062 1 98.5 92 GLU B C 1
ATOM 2466 O O . GLU B 1 92 ? 6.863 -8.227 -19.188 1 98.5 92 GLU B O 1
ATOM 2471 N N . ASP B 1 93 ? 8.75 -9.164 -20.109 1 98.31 93 ASP B N 1
ATOM 2472 C CA . ASP B 1 93 ? 8.234 -9.102 -21.469 1 98.31 93 ASP B CA 1
ATOM 2473 C C . ASP B 1 93 ? 6.941 -9.906 -21.609 1 98.31 93 ASP B C 1
ATOM 2475 O O . ASP B 1 93 ? 5.977 -9.438 -22.219 1 98.31 93 ASP B O 1
ATOM 2479 N N . GLU B 1 94 ? 6.953 -11.039 -21.094 1 98.25 94 GLU B N 1
ATOM 2480 C CA . GLU B 1 94 ? 5.793 -11.922 -21.188 1 98.25 94 GLU B CA 1
ATOM 2481 C C . GLU B 1 94 ? 4.59 -11.336 -20.453 1 98.25 94 GLU B C 1
ATOM 2483 O O . GLU B 1 94 ? 3.457 -11.445 -20.922 1 98.25 94 GLU B O 1
ATOM 2488 N N . ILE B 1 95 ? 4.852 -10.727 -19.312 1 98.06 95 ILE B N 1
ATOM 2489 C CA . ILE B 1 95 ? 3.768 -10.125 -18.547 1 98.06 95 ILE B CA 1
ATOM 2490 C C . ILE B 1 95 ? 3.154 -8.969 -19.328 1 98.06 95 ILE B C 1
ATOM 2492 O O . ILE B 1 95 ? 1.931 -8.836 -19.406 1 98.06 95 ILE B O 1
ATOM 2496 N N . ILE B 1 96 ? 4 -8.148 -19.906 1 96.56 96 ILE B N 1
ATOM 2497 C CA . ILE B 1 96 ? 3.52 -6.996 -20.656 1 96.56 96 ILE B CA 1
ATOM 2498 C C . ILE B 1 96 ? 2.703 -7.477 -21.859 1 96.56 96 ILE B C 1
ATOM 2500 O O . ILE B 1 96 ? 1.62 -6.949 -22.125 1 96.56 96 ILE B O 1
ATOM 2504 N N . ASN B 1 97 ? 3.195 -8.492 -22.531 1 96.19 97 ASN B N 1
ATOM 2505 C CA . ASN B 1 97 ? 2.443 -9.086 -23.641 1 96.19 97 ASN B CA 1
ATOM 2506 C C . ASN B 1 97 ? 1.106 -9.648 -23.156 1 96.19 97 ASN B C 1
ATOM 2508 O O . ASN B 1 97 ? 0.082 -9.453 -23.828 1 96.19 97 ASN B O 1
ATOM 2512 N N . PHE B 1 98 ? 1.169 -10.367 -22.078 1 96.12 98 PHE B N 1
ATOM 2513 C CA . PHE B 1 98 ? -0.021 -10.93 -21.438 1 96.12 98 PHE B CA 1
ATOM 2514 C C . PHE B 1 98 ? -1.06 -9.844 -21.188 1 96.12 98 PHE B C 1
ATOM 2516 O O . PHE B 1 98 ? -2.24 -10.023 -21.484 1 96.12 98 PHE B O 1
ATOM 2523 N N . LEU B 1 99 ? -0.64 -8.688 -20.594 1 94.5 99 LEU B N 1
ATOM 2524 C CA . LEU B 1 99 ? -1.538 -7.574 -20.328 1 94.5 99 LEU B CA 1
ATOM 2525 C C . LEU B 1 99 ? -2.113 -7.004 -21.609 1 94.5 99 LEU B C 1
ATOM 2527 O O . LEU B 1 99 ? -3.32 -6.777 -21.719 1 94.5 99 LEU B O 1
ATOM 2531 N N . MET B 1 100 ? -1.315 -6.82 -22.609 1 91 100 MET B N 1
ATOM 2532 C CA . MET B 1 100 ? -1.734 -6.223 -23.875 1 91 100 MET B CA 1
ATOM 2533 C C . MET B 1 100 ? -2.76 -7.105 -24.578 1 91 100 MET B C 1
ATOM 2535 O O . MET B 1 100 ? -3.688 -6.602 -25.219 1 91 100 MET B O 1
ATOM 2539 N N . GLU B 1 101 ? -2.617 -8.367 -24.438 1 91.94 101 GLU B N 1
ATOM 2540 C CA . GLU B 1 101 ? -3.506 -9.32 -25.094 1 91.94 101 GLU B CA 1
ATOM 2541 C C . GLU B 1 101 ? -4.867 -9.367 -24.406 1 91.94 101 GLU B C 1
ATOM 2543 O O . GLU B 1 101 ? -5.875 -9.711 -25.031 1 91.94 101 GLU B O 1
ATOM 2548 N N . ASN B 1 102 ? -4.852 -9.023 -23.172 1 92.56 102 ASN B N 1
ATOM 2549 C CA . ASN B 1 102 ? -6.066 -9.273 -22.406 1 92.56 102 ASN B CA 1
ATOM 2550 C C . ASN B 1 102 ? -6.734 -7.973 -21.969 1 92.56 102 ASN B C 1
ATOM 2552 O O . ASN B 1 102 ? -7.703 -7.992 -21.203 1 92.56 102 ASN B O 1
ATOM 2556 N N . ILE B 1 103 ? -6.258 -6.891 -22.328 1 86.25 103 ILE B N 1
ATOM 2557 C CA . ILE B 1 103 ? -6.867 -5.598 -22.031 1 86.25 103 ILE B CA 1
ATOM 2558 C C . ILE B 1 103 ? -7.359 -4.949 -23.328 1 86.25 103 ILE B C 1
ATOM 2560 O O . ILE B 1 103 ? -6.559 -4.574 -24.188 1 86.25 103 ILE B O 1
ATOM 2564 N N . SER B 1 104 ? -8.078 -5.621 -24.203 1 67 104 SER B N 1
ATOM 2565 C CA . SER B 1 104 ? -8.531 -5.363 -25.562 1 67 104 SER B CA 1
ATOM 2566 C C . SER B 1 104 ? -9.039 -3.932 -25.719 1 67 104 SER B C 1
ATOM 2568 O O . SER B 1 104 ? -8.984 -3.363 -26.812 1 67 104 SER B O 1
ATOM 2570 N N . ASP B 1 105 ? -9.945 -3.508 -24.797 1 60.19 105 ASP B N 1
ATOM 2571 C CA . ASP B 1 105 ? -10.727 -2.318 -25.125 1 60.19 105 ASP B CA 1
ATOM 2572 C C . ASP B 1 105 ? -9.898 -1.049 -24.922 1 60.19 105 ASP B C 1
ATOM 2574 O O . ASP B 1 105 ? -9.977 -0.423 -23.859 1 60.19 105 ASP B O 1
ATOM 2578 N N . ARG B 1 106 ? -8.93 -1.086 -25.797 1 58.69 106 ARG B N 1
ATOM 2579 C CA . ARG B 1 106 ? -8.102 0.115 -25.719 1 58.69 106 ARG B CA 1
ATOM 2580 C C . ARG B 1 106 ? -8.953 1.373 -25.859 1 58.69 106 ARG B C 1
ATOM 2582 O O . ARG B 1 106 ? -9.648 1.543 -26.875 1 58.69 106 ARG B O 1
ATOM 2589 N N . PRO B 1 107 ? -9.375 1.897 -24.766 1 53.47 107 PRO B N 1
ATOM 2590 C CA . PRO B 1 107 ? -10 3.189 -25.062 1 53.47 107 PRO B CA 1
ATOM 2591 C C . PRO B 1 107 ? -9.203 4.012 -26.078 1 53.47 107 PRO B C 1
ATOM 2593 O O . PRO B 1 107 ? -8.016 3.754 -26.281 1 53.47 107 PRO B O 1
ATOM 2596 N N . LYS B 1 108 ? -9.961 4.828 -26.844 1 50.47 108 LYS B N 1
ATOM 2597 C CA . LYS B 1 108 ? -9.398 5.703 -27.859 1 50.47 108 LYS B CA 1
ATOM 2598 C C . LYS B 1 108 ? -8.102 6.352 -27.391 1 50.47 108 LYS B C 1
ATOM 2600 O O . LYS B 1 108 ? -7.191 6.598 -28.172 1 50.47 108 LYS B O 1
ATOM 2605 N N . ASN B 1 109 ? -8 6.719 -26.156 1 48.5 109 ASN B N 1
ATOM 2606 C CA . ASN B 1 109 ? -6.93 7.59 -25.688 1 48.5 109 ASN B CA 1
ATOM 2607 C C . ASN B 1 109 ? -5.863 6.805 -24.938 1 48.5 109 ASN B C 1
ATOM 2609 O O . ASN B 1 109 ? -5.098 7.379 -24.156 1 48.5 109 ASN B O 1
ATOM 2613 N N . GLY B 1 110 ? -5.793 5.316 -25.031 1 57.75 110 GLY B N 1
ATOM 2614 C CA . GLY B 1 110 ? -4.66 4.691 -24.375 1 57.75 110 GLY B CA 1
ATOM 2615 C C . GLY B 1 110 ? -5.043 3.463 -23.562 1 57.75 110 GLY B C 1
ATOM 2616 O O . GLY B 1 110 ? -6.07 2.838 -23.828 1 57.75 110 GLY B O 1
ATOM 2617 N N . LEU B 1 111 ? -4.137 2.799 -22.859 1 61.19 111 LEU B N 1
ATOM 2618 C CA . LEU B 1 111 ? -4.355 1.607 -22.047 1 61.19 111 LEU B CA 1
ATOM 2619 C C . LEU B 1 111 ? -5.344 1.895 -20.922 1 61.19 111 LEU B C 1
ATOM 2621 O O . LEU B 1 111 ? -5.32 2.977 -20.328 1 61.19 111 LEU B O 1
ATOM 2625 N N . PRO B 1 112 ? -6.336 1.007 -20.859 1 72.12 112 PRO B N 1
ATOM 2626 C CA . PRO B 1 112 ? -7.188 1.171 -19.672 1 72.12 112 PRO B CA 1
ATOM 2627 C C . PRO B 1 112 ? -6.391 1.222 -18.375 1 72.12 112 PRO B C 1
ATOM 2629 O O . PRO B 1 112 ? -5.262 0.726 -18.312 1 72.12 112 PRO B O 1
ATOM 2632 N N . ARG B 1 113 ? -7 1.863 -17.406 1 87.5 113 ARG B N 1
ATOM 2633 C CA . ARG B 1 113 ? -6.359 1.936 -16.094 1 87.5 113 ARG B CA 1
ATOM 2634 C C . ARG B 1 113 ? -6.277 0.557 -15.453 1 87.5 113 ARG B C 1
ATOM 2636 O O . ARG B 1 113 ? -7.27 -0.171 -15.406 1 87.5 113 ARG B O 1
ATOM 2643 N N . ILE B 1 114 ? -5.133 0.124 -15.141 1 95.19 114 ILE B N 1
ATOM 2644 C CA . ILE B 1 114 ? -4.867 -1.146 -14.477 1 95.19 114 ILE B CA 1
ATOM 2645 C C . ILE B 1 114 ? -4.469 -0.893 -13.023 1 95.19 114 ILE B C 1
ATOM 2647 O O . ILE B 1 114 ? -3.469 -0.223 -12.758 1 95.19 114 ILE B O 1
ATOM 2651 N N . TYR B 1 115 ? -5.297 -1.398 -12.117 1 97.06 115 TYR B N 1
ATOM 2652 C CA . TYR B 1 115 ? -4.945 -1.34 -10.703 1 97.06 115 TYR B CA 1
ATOM 2653 C C . TYR B 1 115 ? -4.301 -2.643 -10.25 1 97.06 115 TYR B C 1
ATOM 2655 O O . TYR B 1 115 ? -4.801 -3.729 -10.547 1 97.06 115 TYR B O 1
ATOM 2663 N N . MET B 1 116 ? -3.215 -2.539 -9.547 1 97.81 116 MET B N 1
ATOM 2664 C CA . MET B 1 116 ? -2.701 -3.719 -8.859 1 97.81 116 MET B CA 1
ATOM 2665 C C . MET B 1 116 ? -3.568 -4.062 -7.656 1 97.81 116 MET B C 1
ATOM 2667 O O . MET B 1 116 ? -3.998 -3.176 -6.918 1 97.81 116 MET B O 1
ATOM 2671 N N . ALA B 1 117 ? -3.795 -5.301 -7.492 1 98.56 117 ALA B N 1
ATOM 2672 C CA . ALA B 1 117 ? -4.613 -5.777 -6.383 1 98.56 117 ALA B CA 1
ATOM 2673 C C . ALA B 1 117 ? -3.963 -6.977 -5.695 1 98.56 117 ALA B C 1
ATOM 2675 O O . ALA B 1 117 ? -3.162 -7.688 -6.305 1 98.56 117 ALA B O 1
ATOM 2676 N N . GLY B 1 118 ? -4.289 -7.219 -4.438 1 97.56 118 GLY B N 1
ATOM 2677 C CA . GLY B 1 118 ? -3.764 -8.312 -3.641 1 97.56 118 GLY B CA 1
ATOM 2678 C C . GLY B 1 118 ? -3.852 -8.062 -2.146 1 97.56 118 GLY B C 1
ATOM 2679 O O . GLY B 1 118 ? -4.59 -7.184 -1.701 1 97.56 118 GLY B O 1
ATOM 2680 N N . SER B 1 119 ? -3.182 -8.922 -1.379 1 95.62 119 SER B N 1
ATOM 2681 C CA . SER B 1 119 ? -3.055 -8.758 0.066 1 95.62 119 SER B CA 1
ATOM 2682 C C . SER B 1 119 ? -1.619 -8.438 0.462 1 95.62 119 SER B C 1
ATOM 2684 O O . SER B 1 119 ? -0.677 -9.062 -0.024 1 95.62 119 SER B O 1
ATOM 2686 N N . SER B 1 120 ? -1.505 -7.383 1.373 1 91.88 120 SER B N 1
ATOM 2687 C CA . SER B 1 120 ? -0.18 -6.922 1.776 1 91.88 120 SER B CA 1
ATOM 2688 C C . SER B 1 120 ? 0.669 -6.551 0.565 1 91.88 120 SER B C 1
ATOM 2690 O O . SER B 1 120 ? 1.799 -7.023 0.425 1 91.88 120 SER B O 1
ATOM 2692 N N . LEU B 1 121 ? 0.105 -5.715 -0.284 1 94 121 LEU B N 1
ATOM 2693 C CA . LEU B 1 121 ? 0.559 -5.445 -1.645 1 94 121 LEU B CA 1
ATOM 2694 C C . LEU B 1 121 ? 1.817 -4.582 -1.637 1 94 121 LEU B C 1
ATOM 2696 O O . LEU B 1 121 ? 2.518 -4.492 -2.646 1 94 121 LEU B O 1
ATOM 2700 N N . HIS B 1 122 ? 2.105 -3.973 -0.548 1 89.31 122 HIS B N 1
ATOM 2701 C CA . HIS B 1 122 ? 3.18 -2.986 -0.547 1 89.31 122 HIS B CA 1
ATOM 2702 C C . HIS B 1 122 ? 4.512 -3.621 -0.932 1 89.31 122 HIS B C 1
ATOM 2704 O O . HIS B 1 122 ? 5.305 -3.018 -1.659 1 89.31 122 HIS B O 1
ATOM 2710 N N . LEU B 1 123 ? 4.777 -4.824 -0.441 1 89.56 123 LEU B N 1
ATOM 2711 C CA . LEU B 1 123 ? 6.031 -5.488 -0.784 1 89.56 123 LEU B CA 1
ATOM 2712 C C . LEU B 1 123 ? 6.078 -5.832 -2.27 1 89.56 123 LEU B C 1
ATOM 2714 O O . LEU B 1 123 ? 7.082 -5.582 -2.939 1 89.56 123 LEU B O 1
ATOM 2718 N N . ASP B 1 124 ? 4.965 -6.332 -2.76 1 95.75 124 ASP B N 1
ATOM 2719 C CA . ASP B 1 124 ? 4.887 -6.652 -4.18 1 95.75 124 ASP B CA 1
ATOM 2720 C C . ASP B 1 124 ? 5.113 -5.41 -5.039 1 95.75 124 ASP B C 1
ATOM 2722 O O . ASP B 1 124 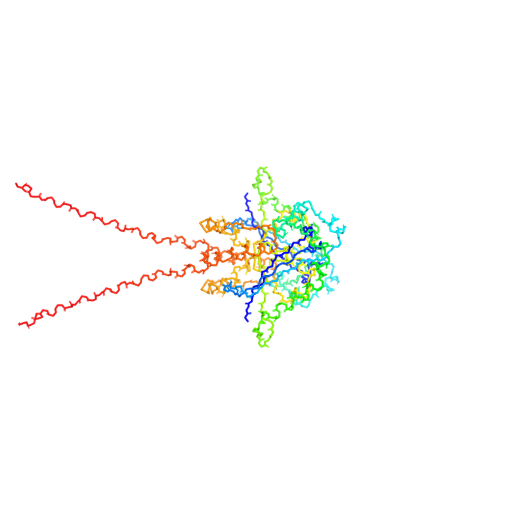? 5.836 -5.461 -6.035 1 95.75 124 ASP B O 1
ATOM 2726 N N . LYS B 1 125 ? 4.445 -4.363 -4.645 1 95.06 125 LYS B N 1
ATOM 2727 C CA . LYS B 1 125 ? 4.609 -3.117 -5.387 1 95.06 125 LYS B CA 1
ATOM 2728 C C . LYS B 1 125 ? 6.059 -2.646 -5.359 1 95.06 125 LYS B C 1
ATOM 2730 O O . LYS B 1 125 ? 6.586 -2.189 -6.375 1 95.06 125 LYS B O 1
ATOM 2735 N N . SER B 1 126 ? 6.711 -2.793 -4.234 1 91.31 126 SER B N 1
ATOM 2736 C CA . SER B 1 126 ? 8.117 -2.408 -4.113 1 91.31 126 SER B CA 1
ATOM 2737 C C . SER B 1 126 ? 9 -3.244 -5.035 1 91.31 126 SER B C 1
ATOM 2739 O O . SER B 1 126 ? 9.93 -2.721 -5.652 1 91.31 126 SER B O 1
ATOM 2741 N N . VAL B 1 127 ? 8.742 -4.531 -5.133 1 94.88 127 VAL B N 1
ATOM 2742 C CA . VAL B 1 127 ? 9.492 -5.414 -6.023 1 94.88 127 VAL B CA 1
ATOM 2743 C C . VAL B 1 127 ? 9.266 -4.992 -7.477 1 94.88 127 VAL B C 1
ATOM 2745 O O . VAL B 1 127 ? 10.219 -4.887 -8.25 1 94.88 127 VAL B O 1
ATOM 2748 N N . ILE B 1 128 ? 8.031 -4.703 -7.832 1 96.38 128 ILE B N 1
ATOM 2749 C CA . ILE B 1 128 ? 7.684 -4.328 -9.195 1 96.38 128 ILE B CA 1
ATOM 2750 C C . ILE B 1 128 ? 8.367 -3.01 -9.562 1 96.38 128 ILE B C 1
ATOM 2752 O O . ILE B 1 128 ? 8.906 -2.865 -10.656 1 96.38 128 ILE B O 1
ATOM 2756 N N . GLU B 1 129 ? 8.375 -2.082 -8.695 1 92.25 129 GLU B N 1
ATOM 2757 C CA . GLU B 1 129 ? 9.016 -0.793 -8.93 1 92.25 129 GLU B CA 1
ATOM 2758 C C . GLU B 1 129 ? 10.508 -0.963 -9.195 1 92.25 129 GLU B C 1
ATOM 2760 O O . GLU B 1 129 ? 11.078 -0.276 -10.055 1 92.25 129 GLU B O 1
ATOM 2765 N N . ARG B 1 130 ? 11.133 -1.915 -8.578 1 92 130 ARG B N 1
ATOM 2766 C CA . ARG B 1 130 ? 12.586 -2.053 -8.617 1 92 130 ARG B CA 1
ATOM 2767 C C . ARG B 1 130 ? 13.016 -2.996 -9.727 1 92 130 ARG B C 1
ATOM 2769 O O . ARG B 1 130 ? 14.047 -2.771 -10.375 1 92 130 ARG B O 1
ATOM 2776 N N . GLN B 1 131 ? 12.219 -4.074 -9.922 1 96.56 131 GLN B N 1
ATOM 2777 C CA . GLN B 1 131 ? 12.75 -5.164 -10.734 1 96.56 131 GLN B CA 1
ATOM 2778 C C . GLN B 1 131 ? 11.914 -5.367 -11.992 1 96.56 131 GLN B C 1
ATOM 2780 O O . GLN B 1 131 ? 12.312 -6.113 -12.891 1 96.56 131 GLN B O 1
ATOM 2785 N N . PHE B 1 132 ? 10.727 -4.758 -12.016 1 97.44 132 PHE B N 1
ATOM 2786 C CA . PHE B 1 132 ? 9.859 -4.766 -13.188 1 97.44 132 PHE B CA 1
ATOM 2787 C C . PHE B 1 132 ? 9.453 -3.348 -13.57 1 97.44 132 PHE B C 1
ATOM 2789 O O . PHE B 1 132 ? 8.266 -3.021 -13.609 1 97.44 132 PHE B O 1
ATOM 2796 N N . PRO B 1 133 ? 10.398 -2.48 -13.945 1 95.38 133 PRO B N 1
ATOM 2797 C CA . PRO B 1 133 ? 10.117 -1.056 -14.125 1 95.38 133 PRO B CA 1
ATOM 2798 C C . PRO B 1 133 ? 9.172 -0.788 -15.297 1 95.38 133 PRO B C 1
ATOM 2800 O O . PRO B 1 133 ? 8.375 0.155 -15.25 1 95.38 133 PRO B O 1
ATOM 2803 N N . ARG B 1 134 ? 9.242 -1.508 -16.406 1 96.5 134 ARG B N 1
ATOM 2804 C CA . ARG B 1 134 ? 8.344 -1.315 -17.531 1 96.5 134 ARG B CA 1
ATOM 2805 C C . ARG B 1 134 ? 6.914 -1.695 -17.172 1 96.5 134 ARG B C 1
ATOM 2807 O O . ARG B 1 134 ? 5.965 -1.009 -17.547 1 96.5 134 ARG B O 1
ATOM 2814 N N . LEU B 1 135 ? 6.789 -2.76 -16.422 1 96.75 135 LEU B N 1
ATOM 2815 C CA . LEU B 1 135 ? 5.477 -3.141 -15.914 1 96.75 135 LEU B CA 1
ATOM 2816 C C . LEU B 1 135 ? 4.918 -2.066 -14.984 1 96.75 135 LEU B C 1
ATOM 2818 O O . LEU B 1 135 ? 3.738 -1.717 -15.07 1 96.75 135 LEU B O 1
ATOM 2822 N N . ASN B 1 136 ? 5.77 -1.593 -14.117 1 94.81 136 ASN B N 1
ATOM 2823 C CA . ASN B 1 136 ? 5.367 -0.562 -13.164 1 94.81 136 ASN B CA 1
ATOM 2824 C C . ASN B 1 136 ? 4.766 0.65 -13.875 1 94.81 136 ASN B C 1
ATOM 2826 O O . ASN B 1 136 ? 3.828 1.267 -13.367 1 94.81 136 ASN B O 1
ATOM 2830 N N . SER B 1 137 ? 5.301 0.977 -14.984 1 93.06 137 SER B N 1
ATOM 2831 C CA . SER B 1 137 ? 4.859 2.152 -15.727 1 93.06 137 SER B CA 1
ATOM 2832 C C . SER B 1 137 ? 3.467 1.943 -16.312 1 93.06 137 SER B C 1
ATOM 2834 O O . SER B 1 137 ? 2.814 2.9 -16.734 1 93.06 137 SER B O 1
ATOM 2836 N N . LEU B 1 138 ? 2.949 0.754 -16.328 1 93.31 138 LEU B N 1
ATOM 2837 C CA . LEU B 1 138 ? 1.67 0.444 -16.953 1 93.31 138 LEU B CA 1
ATOM 2838 C C . LEU B 1 138 ? 0.553 0.392 -15.922 1 93.31 138 LEU B C 1
ATOM 2840 O O . LEU B 1 138 ? -0.628 0.437 -16.266 1 93.31 138 LEU B O 1
ATOM 2844 N N . VAL B 1 139 ? 0.959 0.284 -14.688 1 94.25 139 VAL B N 1
ATOM 2845 C CA . VAL B 1 139 ? -0.06 0.098 -13.656 1 94.25 139 VAL B CA 1
ATOM 2846 C C . VAL B 1 139 ? -0.247 1.396 -12.875 1 94.25 139 VAL B C 1
ATOM 2848 O O . VAL B 1 139 ? 0.668 2.219 -12.797 1 94.25 139 VAL B O 1
ATOM 2851 N N . SER B 1 140 ? -1.467 1.539 -12.375 1 93.06 140 SER B N 1
ATOM 2852 C CA . SER B 1 140 ? -1.789 2.711 -11.57 1 93.06 140 SER B CA 1
ATOM 2853 C C . SER B 1 140 ? -0.946 2.754 -10.297 1 93.06 140 SER B C 1
ATOM 2855 O O . SER B 1 140 ? -0.588 1.709 -9.75 1 93.06 140 SER B O 1
ATOM 2857 N N . HIS B 1 141 ? -0.681 3.984 -9.82 1 89.38 141 HIS B N 1
ATOM 2858 C CA . HIS B 1 141 ? -0.011 4.145 -8.539 1 89.38 141 HIS B CA 1
ATOM 2859 C C . HIS B 1 141 ? -0.939 3.779 -7.383 1 89.38 141 HIS B C 1
ATOM 2861 O O . HIS B 1 141 ? -0.477 3.502 -6.273 1 89.38 141 HIS B O 1
ATOM 2867 N N . GLN B 1 142 ? -2.236 3.873 -7.676 1 94.12 142 GLN B N 1
ATOM 2868 C CA . GLN B 1 142 ? -3.211 3.479 -6.664 1 94.12 142 GLN B CA 1
ATOM 2869 C C . GLN B 1 142 ? -3.361 1.961 -6.609 1 94.12 142 GLN B C 1
ATOM 2871 O O . GLN B 1 142 ? -3.363 1.294 -7.645 1 94.12 142 GLN B O 1
ATOM 2876 N N . LEU B 1 143 ? -3.477 1.4 -5.383 1 96.94 143 LEU B N 1
ATOM 2877 C CA . LEU B 1 143 ? -3.504 -0.043 -5.172 1 96.94 143 LEU B CA 1
ATOM 2878 C C . LEU B 1 143 ? -4.824 -0.475 -4.543 1 96.94 143 LEU B C 1
ATOM 2880 O O . LEU B 1 143 ? -5.461 0.303 -3.832 1 96.94 143 LEU B O 1
ATOM 2884 N N . VAL B 1 144 ? -5.219 -1.623 -4.871 1 98.12 144 VAL B N 1
ATOM 2885 C CA . VAL B 1 144 ? -6.344 -2.258 -4.191 1 98.12 144 VAL B CA 1
ATOM 2886 C C . VAL B 1 144 ? -5.836 -3.371 -3.281 1 98.12 144 VAL B C 1
ATOM 2888 O O . VAL B 1 144 ? -5.777 -4.535 -3.686 1 98.12 144 VAL B O 1
ATOM 2891 N N . ASP B 1 145 ? -5.512 -2.984 -2.094 1 98.06 145 ASP B N 1
ATOM 2892 C CA . ASP B 1 145 ? -5 -3.904 -1.082 1 98.06 145 ASP B CA 1
ATOM 2893 C C . ASP B 1 145 ? -6.129 -4.434 -0.2 1 98.06 145 ASP B C 1
ATOM 2895 O O . ASP B 1 145 ? -6.66 -3.701 0.639 1 98.06 145 ASP B O 1
ATOM 2899 N N . VAL B 1 146 ? -6.41 -5.703 -0.281 1 97.94 146 VAL B N 1
ATOM 2900 C CA . VAL B 1 146 ? -7.551 -6.336 0.375 1 97.94 146 VAL B CA 1
ATOM 2901 C C . VAL B 1 146 ? -7.336 -6.348 1.888 1 97.94 146 VAL B C 1
ATOM 2903 O O . VAL B 1 146 ? -8.305 -6.359 2.656 1 97.94 146 VAL B O 1
ATOM 2906 N N . THR B 1 147 ? -6.113 -6.305 2.348 1 96.88 147 THR B N 1
ATOM 2907 C CA . THR B 1 147 ? -5.773 -6.332 3.764 1 96.88 147 THR B CA 1
ATOM 2908 C C . THR B 1 147 ? -6.445 -5.18 4.504 1 96.88 147 THR B C 1
ATOM 2910 O O . THR B 1 147 ? -6.797 -5.309 5.68 1 96.88 147 THR B O 1
ATOM 2913 N N . VAL B 1 148 ? -6.699 -4.09 3.824 1 97.88 148 VAL B N 1
ATOM 2914 C CA . VAL B 1 148 ? -7.371 -2.941 4.426 1 97.88 148 VAL B CA 1
ATOM 2915 C C . VAL B 1 148 ? -8.742 -3.359 4.949 1 97.88 148 VAL B C 1
ATOM 2917 O O . VAL B 1 148 ? -9.109 -3.033 6.078 1 97.88 148 VAL B O 1
ATOM 2920 N N . LEU B 1 149 ? -9.438 -4.098 4.125 1 97.69 149 LEU B N 1
ATOM 2921 C CA . LEU B 1 149 ? -10.766 -4.547 4.508 1 97.69 149 LEU B CA 1
ATOM 2922 C C . LEU B 1 149 ? -10.695 -5.551 5.656 1 97.69 149 LEU B C 1
ATOM 2924 O O . LEU B 1 149 ? -11.547 -5.551 6.543 1 97.69 149 LEU B O 1
ATOM 2928 N N . LEU B 1 150 ? -9.719 -6.402 5.625 1 96.62 150 LEU B N 1
ATOM 2929 C CA . LEU B 1 150 ? -9.5 -7.348 6.715 1 96.62 150 LEU B CA 1
ATOM 2930 C C . LEU B 1 150 ? -9.281 -6.609 8.031 1 96.62 150 LEU B C 1
ATOM 2932 O O . LEU B 1 150 ? -9.914 -6.938 9.039 1 96.62 150 LEU B O 1
ATOM 2936 N N . ILE B 1 151 ? -8.461 -5.59 8.023 1 96.81 151 ILE B N 1
ATOM 2937 C CA . ILE B 1 151 ? -8.117 -4.828 9.219 1 96.81 151 ILE B CA 1
ATOM 2938 C C . ILE B 1 151 ? -9.344 -4.086 9.734 1 96.81 151 ILE B C 1
ATOM 2940 O O . ILE B 1 151 ? -9.672 -4.156 10.922 1 96.81 151 ILE B O 1
ATOM 2944 N N . LEU B 1 152 ? -10.047 -3.473 8.867 1 97.62 152 LEU B N 1
ATOM 2945 C CA . LEU B 1 152 ? -11.148 -2.605 9.273 1 97.62 152 LEU B CA 1
ATOM 2946 C C . LEU B 1 152 ? -12.344 -3.43 9.734 1 97.62 152 LEU B C 1
ATOM 2948 O O . LEU B 1 152 ? -12.984 -3.098 10.734 1 97.62 152 LEU B O 1
ATOM 2952 N N . THR B 1 153 ? -12.656 -4.512 9.07 1 96.31 153 THR B N 1
ATOM 2953 C CA . THR B 1 153 ? -13.812 -5.32 9.445 1 96.31 153 THR B CA 1
ATOM 2954 C C . THR B 1 153 ? -13.586 -6.012 10.781 1 96.31 153 THR B C 1
ATOM 2956 O O . THR B 1 153 ? -14.523 -6.215 11.555 1 96.31 153 THR B O 1
ATOM 2959 N N . SER B 1 154 ? -12.391 -6.398 11.078 1 95.12 154 SER B N 1
ATOM 2960 C CA . SER B 1 154 ? -12.102 -7.059 12.344 1 95.12 154 SER B CA 1
ATOM 2961 C C . SER B 1 154 ? -12.367 -6.129 13.523 1 95.12 154 SER B C 1
ATOM 2963 O O . SER B 1 154 ? -12.664 -6.59 14.625 1 95.12 154 SER B O 1
ATOM 2965 N N . ARG B 1 155 ? -12.414 -4.863 13.305 1 94.06 155 ARG B N 1
ATOM 2966 C CA . ARG B 1 155 ? -12.586 -3.895 14.383 1 94.06 155 ARG B CA 1
ATOM 2967 C C . ARG B 1 155 ? -13.992 -3.305 14.367 1 94.06 155 ARG B C 1
ATOM 2969 O O . ARG B 1 155 ? -14.586 -3.07 15.422 1 94.06 155 ARG B O 1
ATOM 2976 N N . TRP B 1 156 ? -14.477 -3.119 13.172 1 95.88 156 TRP B N 1
ATOM 2977 C CA . TRP B 1 156 ? -15.68 -2.301 13.055 1 95.88 156 TRP B CA 1
ATOM 2978 C C . TRP B 1 156 ? -16.891 -3.154 12.688 1 95.88 156 TRP B C 1
ATOM 2980 O O . TRP B 1 156 ? -18.031 -2.723 12.844 1 95.88 156 TRP B O 1
ATOM 2990 N N . SER B 1 157 ? -16.703 -4.305 12.148 1 93.62 157 SER B N 1
ATOM 2991 C CA . SER B 1 157 ? -17.766 -5.215 11.727 1 93.62 157 SER B CA 1
ATOM 2992 C C . SER B 1 157 ? -17.422 -6.656 12.086 1 93.62 157 SER B C 1
ATOM 2994 O O . SER B 1 157 ? -17.219 -7.492 11.203 1 93.62 157 SER B O 1
ATOM 2996 N N . PRO B 1 158 ? -17.562 -6.988 13.328 1 91.62 158 PRO B N 1
ATOM 2997 C CA . PRO B 1 158 ? -17.156 -8.328 13.766 1 91.62 158 PRO B CA 1
ATOM 2998 C C . PRO B 1 158 ? -17.938 -9.438 13.078 1 91.62 158 PRO B C 1
ATOM 3000 O O . PRO B 1 158 ? -17.391 -10.508 12.797 1 91.62 158 PRO B O 1
ATOM 3003 N N . SER B 1 159 ? -19.172 -9.18 12.844 1 91.19 159 SER B N 1
ATOM 3004 C CA . SER B 1 159 ? -19.984 -10.188 12.164 1 91.19 159 SER B CA 1
ATOM 3005 C C . SER B 1 159 ? -19.453 -10.477 10.758 1 91.19 159 SER B C 1
ATOM 3007 O O . SER B 1 159 ? -19.391 -11.633 10.336 1 91.19 159 SER B O 1
ATOM 3009 N N . VAL B 1 160 ? -19.078 -9.445 10.07 1 93 160 VAL B N 1
ATOM 3010 C CA . VAL B 1 160 ? -18.516 -9.586 8.734 1 93 160 VAL B CA 1
ATOM 3011 C C . VAL B 1 160 ? -17.172 -10.297 8.82 1 93 160 VAL B C 1
ATOM 3013 O O . VAL B 1 160 ? -16.859 -11.164 7.996 1 93 160 VAL B O 1
ATOM 3016 N N . SER B 1 161 ? -16.375 -9.93 9.82 1 94 161 SER B N 1
ATOM 3017 C CA . SER B 1 161 ? -15.055 -10.523 10.008 1 94 161 SER B CA 1
ATOM 3018 C C . SER B 1 161 ? -15.148 -12.016 10.273 1 94 161 SER B C 1
ATOM 3020 O O . SER B 1 161 ? -14.352 -12.797 9.758 1 94 161 SER B O 1
ATOM 3022 N N . LEU B 1 162 ? -16.109 -12.359 11.031 1 93.12 162 LEU B N 1
ATOM 3023 C CA . LEU B 1 162 ? -16.281 -13.75 11.43 1 93.12 162 LEU B CA 1
ATOM 3024 C C . LEU B 1 162 ? -16.766 -14.602 10.266 1 93.12 162 LEU B C 1
ATOM 3026 O O . LEU B 1 162 ? -16.516 -15.805 10.219 1 93.12 162 LEU B O 1
ATOM 3030 N N . GLY B 1 163 ? -17.438 -13.953 9.312 1 93.75 163 GLY B N 1
ATOM 3031 C CA . GLY B 1 163 ? -18.016 -14.68 8.195 1 93.75 163 GLY B CA 1
ATOM 3032 C C . GLY B 1 163 ? -17.062 -14.812 7.016 1 93.75 163 GLY B C 1
ATOM 3033 O O . GLY B 1 163 ? -17.406 -15.445 6.016 1 93.75 163 GLY B O 1
ATOM 3034 N N . LYS B 1 164 ? -15.898 -14.273 7.145 1 93.62 164 LYS B N 1
ATOM 3035 C CA . LYS B 1 164 ? -14.992 -14.305 5.996 1 93.62 164 LYS B CA 1
ATOM 3036 C C . LYS B 1 164 ? -14.508 -15.719 5.715 1 93.62 164 LYS B C 1
ATOM 3038 O O . LYS B 1 164 ? -14.422 -16.547 6.625 1 93.62 164 LYS B O 1
ATOM 3043 N N . PRO B 1 165 ? -14.156 -16 4.449 1 93.12 165 PRO B N 1
ATOM 3044 C CA . PRO B 1 165 ? -13.625 -17.328 4.125 1 93.12 165 PRO B CA 1
ATOM 3045 C C . PRO B 1 165 ? -12.297 -17.609 4.828 1 93.12 165 PRO B C 1
ATOM 3047 O O . PRO B 1 165 ? -11.555 -16.688 5.152 1 93.12 165 PRO B O 1
ATOM 3050 N N . PRO B 1 166 ? -12.125 -18.828 5.062 1 90.12 166 PRO B N 1
ATOM 3051 C CA . PRO B 1 166 ? -10.836 -19.172 5.664 1 90.12 166 PRO B CA 1
ATOM 3052 C C . PRO B 1 166 ? -9.656 -18.844 4.766 1 90.12 166 PRO B C 1
ATOM 3054 O O . PRO B 1 166 ? -9.797 -18.797 3.539 1 90.12 166 PRO B O 1
ATOM 3057 N N . ASN B 1 167 ? -8.57 -18.5 5.438 1 85.31 167 ASN B N 1
ATOM 3058 C CA . ASN B 1 167 ? -7.344 -18.25 4.68 1 85.31 167 ASN B CA 1
ATOM 3059 C C . ASN B 1 167 ? -6.828 -19.531 4.031 1 85.31 167 ASN B C 1
ATOM 3061 O O . ASN B 1 167 ? -6.508 -20.5 4.723 1 85.31 167 ASN B O 1
ATOM 3065 N N . THR B 1 168 ? -6.777 -19.609 2.756 1 82.69 168 THR B N 1
ATOM 3066 C CA . THR B 1 168 ? -6.355 -20.797 2.02 1 82.69 168 THR B CA 1
ATOM 3067 C C . THR B 1 168 ? -4.961 -20.594 1.427 1 82.69 168 THR B C 1
ATOM 3069 O O . THR B 1 168 ? -4.574 -21.297 0.491 1 82.69 168 THR B O 1
ATOM 3072 N N . SER B 1 169 ? -4.273 -19.641 1.945 1 82.75 169 SER B N 1
ATOM 3073 C CA . SER B 1 169 ? -2.932 -19.375 1.434 1 82.75 169 SER B CA 1
ATOM 3074 C C . SER B 1 169 ? -2.016 -20.578 1.635 1 82.75 169 SER B C 1
ATOM 3076 O O . SER B 1 169 ? -1.946 -21.141 2.732 1 82.75 169 SER B O 1
ATOM 3078 N N . ASP B 1 170 ? -1.367 -21.078 0.656 1 79.38 170 ASP B N 1
ATOM 3079 C CA . ASP B 1 170 ? -0.354 -22.125 0.742 1 79.38 170 ASP B CA 1
ATOM 3080 C C . ASP B 1 170 ? 1.046 -21.562 0.53 1 79.38 170 ASP B C 1
ATOM 3082 O O . ASP B 1 170 ? 2.012 -22.312 0.373 1 79.38 170 ASP B O 1
ATOM 3086 N N . HIS B 1 171 ? 1.095 -20.203 0.424 1 79.69 171 HIS B N 1
ATOM 3087 C CA . HIS B 1 171 ? 2.316 -19.422 0.3 1 79.69 171 HIS B CA 1
ATOM 3088 C C . HIS B 1 171 ? 2.984 -19.656 -1.052 1 79.69 171 HIS B C 1
ATOM 3090 O O . HIS B 1 171 ? 4.207 -19.531 -1.175 1 79.69 171 HIS B O 1
ATOM 3096 N N . THR B 1 172 ? 2.203 -20.219 -1.958 1 87.12 172 THR B N 1
ATOM 3097 C CA . THR B 1 172 ? 2.584 -20.062 -3.357 1 87.12 172 THR B CA 1
ATOM 3098 C C . THR B 1 172 ? 2.002 -18.781 -3.945 1 87.12 172 THR B C 1
ATOM 3100 O O . THR B 1 172 ? 0.965 -18.297 -3.486 1 87.12 172 THR B O 1
ATOM 3103 N N . ALA B 1 173 ? 2.666 -18.297 -4.934 1 92.5 173 ALA B N 1
ATOM 3104 C CA . ALA B 1 173 ? 2.211 -17.047 -5.512 1 92.5 173 ALA B CA 1
ATOM 3105 C C . ALA B 1 173 ? 0.794 -17.172 -6.066 1 92.5 173 ALA B C 1
ATOM 3107 O O . ALA B 1 173 ? -0.068 -16.344 -5.785 1 92.5 173 ALA B O 1
ATOM 3108 N N . ALA B 1 174 ? 0.554 -18.234 -6.809 1 93.25 174 ALA B N 1
ATOM 3109 C CA . ALA B 1 174 ? -0.76 -18.453 -7.41 1 93.25 174 ALA B CA 1
ATOM 3110 C C . ALA B 1 174 ? -1.825 -18.672 -6.34 1 93.25 174 ALA B C 1
ATOM 3112 O O . ALA B 1 174 ? -2.938 -18.156 -6.445 1 93.25 174 ALA B O 1
ATOM 3113 N N . GLY B 1 175 ? -1.491 -19.469 -5.344 1 93.06 175 GLY B N 1
ATOM 3114 C CA . GLY B 1 175 ? -2.416 -19.703 -4.246 1 93.06 175 GLY B CA 1
ATOM 3115 C C . GLY B 1 175 ? -2.783 -18.438 -3.488 1 93.06 175 GLY B C 1
ATOM 3116 O O . GLY B 1 175 ? -3.945 -18.25 -3.125 1 93.06 175 GLY B O 1
ATOM 3117 N N . ASP B 1 176 ? -1.863 -17.609 -3.277 1 94.44 176 ASP B N 1
ATOM 3118 C CA . ASP B 1 176 ? -2.094 -16.391 -2.525 1 94.44 176 ASP B CA 1
ATOM 3119 C C . ASP B 1 176 ? -2.928 -15.391 -3.332 1 94.44 176 ASP B C 1
ATOM 3121 O O . ASP B 1 176 ? -3.73 -14.648 -2.77 1 94.44 176 ASP B O 1
ATOM 3125 N N . VAL B 1 177 ? -2.725 -15.367 -4.641 1 97.38 177 VAL B N 1
ATOM 3126 C CA . VAL B 1 177 ? -3.574 -14.555 -5.504 1 97.38 177 VAL B CA 1
ATOM 3127 C C . VAL B 1 177 ? -5.023 -15.016 -5.391 1 97.38 177 VAL B C 1
ATOM 3129 O O . VAL B 1 177 ? -5.93 -14.203 -5.199 1 97.38 177 VAL B O 1
ATOM 3132 N N . ARG B 1 178 ? -5.219 -16.297 -5.457 1 96.19 178 ARG B N 1
ATOM 3133 C CA . ARG B 1 178 ? -6.562 -16.859 -5.375 1 96.19 178 ARG B CA 1
ATOM 3134 C C . ARG B 1 178 ? -7.215 -16.516 -4.039 1 96.19 178 ARG B C 1
ATOM 3136 O O . ARG B 1 178 ? -8.383 -16.125 -3.992 1 96.19 178 ARG B O 1
ATOM 3143 N N . SER B 1 179 ? -6.469 -16.672 -3.031 1 96.31 179 SER B N 1
ATOM 3144 C CA . SER B 1 179 ? -6.98 -16.375 -1.696 1 96.31 179 SER B CA 1
ATOM 3145 C C . SER B 1 179 ? -7.402 -14.922 -1.579 1 96.31 179 SER B C 1
ATOM 3147 O O . SER B 1 179 ? -8.461 -14.617 -1.015 1 96.31 179 SER B O 1
ATOM 3149 N N . SER B 1 180 ? -6.609 -14.016 -2.078 1 97.25 180 SER B N 1
ATOM 3150 C CA . SER B 1 180 ? -6.922 -12.586 -2.037 1 97.25 180 SER B CA 1
ATOM 3151 C C . SER B 1 180 ? -8.18 -12.273 -2.84 1 97.25 180 SER B C 1
ATOM 3153 O O . SER B 1 180 ? -9.016 -11.484 -2.404 1 97.25 180 SER B O 1
ATOM 3155 N N . LEU B 1 181 ? -8.234 -12.898 -4.004 1 97.81 181 LEU B N 1
ATOM 3156 C CA . LEU B 1 181 ? -9.391 -12.688 -4.871 1 97.81 181 LEU B CA 1
ATOM 3157 C C . LEU B 1 181 ? -10.672 -13.148 -4.191 1 97.81 181 LEU B C 1
ATOM 3159 O O . LEU B 1 181 ? -11.672 -12.438 -4.199 1 97.81 181 LEU B O 1
ATOM 3163 N N . GLU B 1 182 ? -10.641 -14.305 -3.559 1 97.12 182 GLU B N 1
ATOM 3164 C CA . GLU B 1 182 ? -11.805 -14.844 -2.859 1 97.12 182 GLU B CA 1
ATOM 3165 C C . GLU B 1 182 ? -12.203 -13.953 -1.689 1 97.12 182 GLU B C 1
ATOM 3167 O O . GLU B 1 182 ? -13.391 -13.734 -1.448 1 97.12 182 GLU B O 1
ATOM 3172 N N . LEU B 1 183 ? -11.289 -13.492 -1.068 1 97.44 183 LEU B N 1
ATOM 3173 C CA . LEU B 1 183 ? -11.539 -12.609 0.062 1 97.44 183 LEU B CA 1
ATOM 3174 C C . LEU B 1 183 ? -12.242 -11.328 -0.393 1 97.44 183 LEU B C 1
ATOM 3176 O O . LEU B 1 183 ? -13.203 -10.883 0.238 1 97.44 183 LEU B O 1
ATOM 3180 N N . LEU B 1 184 ? -11.781 -10.758 -1.491 1 98.25 184 LEU B N 1
ATOM 3181 C CA . LEU B 1 184 ? -12.422 -9.531 -1.964 1 98.25 184 LEU B CA 1
ATOM 3182 C C . LEU B 1 184 ? -13.836 -9.82 -2.467 1 98.25 184 LEU B C 1
ATOM 3184 O O . LEU B 1 184 ? -14.734 -9 -2.303 1 98.25 184 LEU B O 1
ATOM 3188 N N . ARG B 1 185 ? -14.031 -10.984 -3.07 1 97.44 185 ARG B N 1
ATOM 3189 C CA . ARG B 1 185 ? -15.375 -11.375 -3.48 1 97.44 185 ARG B CA 1
ATOM 3190 C C . ARG B 1 185 ? -16.328 -11.375 -2.293 1 97.44 185 ARG B C 1
ATOM 3192 O O . ARG B 1 185 ? -17.453 -10.883 -2.391 1 97.44 185 ARG B O 1
ATOM 3199 N N . TYR B 1 186 ? -15.867 -11.914 -1.212 1 97.06 186 TYR B N 1
ATOM 3200 C CA . TYR B 1 186 ? -16.656 -11.945 0.01 1 97.06 186 TYR B CA 1
ATOM 3201 C C . TYR B 1 186 ? -17 -10.539 0.479 1 97.06 186 TYR B C 1
ATOM 3203 O O . TYR B 1 186 ? -18.172 -10.234 0.761 1 97.06 186 TYR B O 1
ATOM 3211 N N . TYR B 1 187 ? -16.047 -9.648 0.484 1 96.69 187 TYR B N 1
ATOM 3212 C CA . TYR B 1 187 ? -16.266 -8.297 0.983 1 96.69 187 TYR B CA 1
ATOM 3213 C C . TYR B 1 187 ? -17.141 -7.5 0.022 1 96.69 187 TYR B C 1
ATOM 3215 O O . TYR B 1 187 ? -17.922 -6.652 0.448 1 96.69 187 TYR B O 1
ATOM 3223 N N . LYS B 1 188 ? -16.906 -7.75 -1.251 1 96.81 188 LYS B N 1
ATOM 3224 C CA . LYS B 1 188 ? -17.766 -7.102 -2.234 1 96.81 188 LYS B CA 1
ATOM 3225 C C . LYS B 1 188 ? -19.25 -7.367 -1.934 1 96.81 188 LYS B C 1
ATOM 3227 O O . LYS B 1 188 ? -20.047 -6.438 -1.884 1 96.81 188 LYS B O 1
ATOM 3232 N N . GLN B 1 189 ? -19.562 -8.57 -1.612 1 94 189 GLN B N 1
ATOM 3233 C CA . GLN B 1 189 ? -20.938 -8.992 -1.362 1 94 189 GLN B CA 1
ATOM 3234 C C . GLN B 1 189 ? -21.438 -8.469 -0.019 1 94 189 GLN B C 1
ATOM 3236 O O . GLN B 1 189 ? -22.578 -8.016 0.091 1 94 189 GLN B O 1
ATOM 3241 N N . THR B 1 190 ? -20.609 -8.438 0.913 1 93.38 190 THR B N 1
ATOM 3242 C CA . THR B 1 190 ? -21.047 -8.219 2.283 1 93.38 190 THR B CA 1
ATOM 3243 C C . THR B 1 190 ? -21 -6.734 2.637 1 93.38 190 THR B C 1
ATOM 3245 O O . THR B 1 190 ? -21.844 -6.242 3.395 1 93.38 190 THR B O 1
ATOM 3248 N N . LEU B 1 191 ? -20.109 -6.008 2.062 1 93.44 191 LEU B N 1
ATOM 3249 C CA . LEU B 1 191 ? -19.922 -4.621 2.475 1 93.44 191 LEU B CA 1
ATOM 3250 C C . LEU B 1 191 ? -20.484 -3.66 1.433 1 93.44 191 LEU B C 1
ATOM 3252 O O . LEU B 1 191 ? -20.953 -2.576 1.774 1 93.44 191 LEU B O 1
ATOM 3256 N N . PHE B 1 192 ? -20.453 -4.035 0.214 1 93.38 1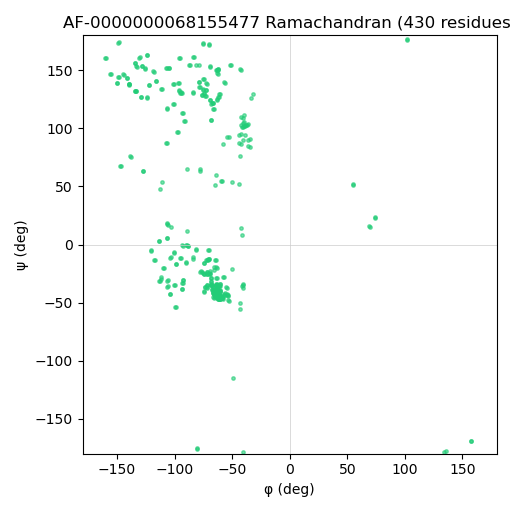92 PHE B N 1
ATOM 3257 C CA . PHE B 1 192 ? -20.688 -3.033 -0.818 1 93.38 192 PHE B CA 1
ATOM 3258 C C . PHE B 1 192 ? -22.016 -3.289 -1.528 1 93.38 192 PHE B C 1
ATOM 3260 O O . PHE B 1 192 ? -22.609 -2.373 -2.105 1 93.38 192 PHE B O 1
ATOM 3267 N N . MET B 1 193 ? -22.531 -4.398 -1.65 1 81.31 193 MET B N 1
ATOM 3268 C CA . MET B 1 193 ? -23.75 -4.711 -2.387 1 81.31 193 MET B CA 1
ATOM 3269 C C . MET B 1 193 ? -24.938 -4.863 -1.436 1 81.31 193 MET B C 1
ATOM 3271 O O . MET B 1 193 ? -26.094 -4.672 -1.834 1 81.31 193 MET B O 1
ATOM 3275 N N . ASN B 1 194 ? -24.906 -5.359 -0.213 1 63.22 194 ASN B N 1
ATOM 3276 C CA . ASN B 1 194 ? -26.031 -5.656 0.665 1 63.22 194 ASN B CA 1
ATOM 3277 C C . ASN B 1 194 ? -26.766 -4.387 1.083 1 63.22 194 ASN B C 1
ATOM 3279 O O . ASN B 1 194 ? -27.922 -4.441 1.484 1 63.22 194 ASN B O 1
ATOM 3283 N N . ASN B 1 195 ? -26.297 -3.195 1.038 1 53.12 195 ASN B N 1
ATOM 3284 C CA . ASN B 1 195 ? -27.141 -2.201 1.697 1 53.12 195 ASN B CA 1
ATOM 3285 C C . ASN B 1 195 ? -28.422 -1.958 0.924 1 53.12 195 ASN B C 1
ATOM 3287 O O . ASN B 1 195 ? -29.266 -1.153 1.34 1 53.12 195 ASN B O 1
ATOM 3291 N N . PHE B 1 196 ? -28.5 -2.176 -0.406 1 43.12 196 PHE B N 1
ATOM 3292 C CA . PHE B 1 196 ? -29.703 -1.574 -0.989 1 43.12 196 PHE B CA 1
ATOM 3293 C C . PHE B 1 196 ? -30.953 -2.32 -0.548 1 43.12 196 PHE B C 1
ATOM 3295 O O . PHE B 1 196 ? -32 -2.229 -1.197 1 43.12 196 PHE B O 1
ATOM 3302 N N . VAL B 1 197 ? -30.891 -3.35 0.145 1 38.53 197 VAL B N 1
ATOM 3303 C CA . VAL B 1 197 ? -32.25 -3.799 0.429 1 38.53 197 VAL B CA 1
ATOM 3304 C C . VAL B 1 197 ? -33.031 -2.701 1.171 1 38.53 197 VAL B C 1
ATOM 3306 O O . VAL B 1 197 ? -32.719 -2.412 2.332 1 38.53 197 VAL B O 1
ATOM 3309 N N . SER B 1 198 ? -33.062 -1.468 0.546 1 35.72 198 SER B N 1
ATOM 3310 C CA . SER B 1 198 ? -34 -0.454 0.991 1 35.72 198 SER B CA 1
ATOM 3311 C C . SER B 1 198 ? -35.312 -1.088 1.471 1 35.72 198 SER B C 1
ATOM 3313 O O . SER B 1 198 ? -35.75 -2.082 0.904 1 35.72 198 SER B O 1
ATOM 3315 N N . LYS B 1 199 ? -35.719 -0.775 2.66 1 35.16 199 LYS B N 1
ATOM 3316 C CA . LYS B 1 199 ? -37 -0.881 3.369 1 35.16 199 LYS B CA 1
ATOM 3317 C C . LYS B 1 199 ? -38.156 -0.476 2.471 1 35.16 199 LYS B C 1
ATOM 3319 O O . LYS B 1 199 ? -38.719 0.62 2.611 1 35.16 199 LYS B O 1
ATOM 3324 N N . LYS B 1 200 ? -38 -0.363 1.18 1 34.81 200 LYS B N 1
ATOM 3325 C CA . LYS B 1 200 ? -39.25 0.151 0.661 1 34.81 200 LYS B CA 1
ATOM 3326 C C . LYS B 1 200 ? -40.375 -0.847 0.885 1 34.81 200 LYS B C 1
ATOM 3328 O O . LYS B 1 200 ? -40.406 -1.909 0.26 1 34.81 200 LYS B O 1
ATOM 3333 N N . SER B 1 201 ? -40.625 -1.168 2.109 1 31.62 201 SER B N 1
ATOM 3334 C CA . SER B 1 201 ? -41.906 -1.856 2.232 1 31.62 201 SER B CA 1
ATOM 3335 C C . SER B 1 201 ? -43 -1.174 1.397 1 31.62 201 SER B C 1
ATOM 3337 O O . SER B 1 201 ? -43.156 0.047 1.463 1 31.62 201 SER B O 1
ATOM 3339 N N . PRO B 1 202 ? -43.188 -1.619 0.253 1 33.12 202 PRO B N 1
ATOM 3340 C CA . PRO B 1 202 ? -44.312 -1.026 -0.5 1 33.12 202 PRO B CA 1
ATOM 3341 C C . PRO B 1 202 ? -45.531 -0.76 0.368 1 33.12 202 PRO B C 1
ATOM 3343 O O . PRO B 1 202 ? -45.844 -1.561 1.249 1 33.12 202 PRO B O 1
ATOM 3346 N N . PRO B 1 203 ? -45.688 0.548 0.737 1 31.58 203 PRO B N 1
ATOM 3347 C CA . PRO B 1 203 ? -46.938 0.748 1.481 1 31.58 203 PRO B CA 1
ATOM 3348 C C . PRO B 1 203 ? -48.094 -0.068 0.918 1 31.58 203 PRO B C 1
ATOM 3350 O O . PRO B 1 203 ? -48.25 -0.181 -0.302 1 31.58 203 PRO B O 1
ATOM 3353 N N . ALA B 1 204 ? -48.406 -1.114 1.544 1 32.78 204 ALA B N 1
ATOM 3354 C CA . ALA B 1 204 ? -49.562 -1.921 1.17 1 32.78 204 ALA B CA 1
ATOM 3355 C C . ALA B 1 204 ? -50.719 -1.04 0.686 1 32.78 204 ALA B C 1
ATOM 3357 O O . ALA B 1 204 ? -51.156 -0.123 1.392 1 32.78 204 ALA B O 1
ATOM 3358 N N . CYS B 1 205 ? -50.75 -0.785 -0.575 1 26.97 205 CYS B N 1
ATOM 3359 C CA . CYS B 1 205 ? -51.875 -0.127 -1.232 1 26.97 205 CYS B CA 1
ATOM 3360 C C . CYS B 1 205 ? -53.188 -0.563 -0.617 1 26.97 205 CYS B C 1
ATOM 3362 O O . CYS B 1 205 ? -53.531 -1.753 -0.602 1 26.97 205 CYS B O 1
ATOM 3364 N N . HIS B 1 206 ? -53.531 0.135 0.48 1 29.47 206 HIS B N 1
ATOM 3365 C CA . HIS B 1 206 ? -54.844 -0.038 1.087 1 29.47 206 HIS B CA 1
ATOM 3366 C C . HIS B 1 206 ? -55.938 -0.101 0.025 1 29.47 206 HIS B C 1
ATOM 3368 O O . HIS B 1 206 ? -56.062 0.793 -0.818 1 29.47 206 HIS B O 1
ATOM 3374 N N . THR B 1 207 ? -56.156 -1.323 -0.468 1 26.3 207 THR B N 1
ATOM 3375 C CA . THR B 1 207 ? -57.25 -1.623 -1.367 1 26.3 207 THR B CA 1
ATOM 3376 C C . THR B 1 207 ? -58.5 -0.812 -0.989 1 26.3 207 THR B C 1
ATOM 3378 O O . THR B 1 207 ? -58.906 -0.794 0.175 1 26.3 207 THR B O 1
ATOM 3381 N N . ARG B 1 208 ? -58.781 0.237 -1.745 1 25.59 208 ARG B N 1
ATOM 3382 C CA . ARG B 1 208 ? -59.938 1.089 -1.7 1 25.59 208 ARG B CA 1
ATOM 3383 C C . ARG B 1 208 ? -61.219 0.259 -1.509 1 25.59 208 ARG B C 1
ATOM 3385 O O . ARG B 1 208 ? -61.406 -0.741 -2.201 1 25.59 208 ARG B O 1
ATOM 3392 N N . LYS B 1 209 ? -61.781 0.393 -0.308 1 28.08 209 LYS B N 1
ATOM 3393 C CA . LYS B 1 209 ? -63.094 -0.122 0.059 1 28.08 209 LYS B CA 1
ATOM 3394 C C . LYS B 1 209 ? -64.125 0.101 -1.062 1 28.08 209 LYS B C 1
ATOM 3396 O O . LYS B 1 209 ? -64.25 1.214 -1.577 1 28.08 209 LYS B O 1
ATOM 3401 N N . LYS B 1 210 ? -64.375 -0.958 -1.794 1 28.06 210 LYS B N 1
ATOM 3402 C CA . LYS B 1 210 ? -65.5 -0.995 -2.764 1 28.06 210 LYS B CA 1
ATOM 3403 C C . LYS B 1 210 ? -66.75 -0.278 -2.227 1 28.06 210 LYS B C 1
ATOM 3405 O O . LYS B 1 210 ? -67.188 -0.56 -1.115 1 28.06 210 LYS B O 1
ATOM 3410 N N . CYS B 1 211 ? -66.938 1.005 -2.555 1 24.64 211 CYS B N 1
ATOM 3411 C CA . CYS B 1 211 ? -68.125 1.786 -2.326 1 24.64 211 CYS B CA 1
ATOM 3412 C C . CYS B 1 211 ? -69.375 0.953 -2.594 1 24.64 211 CYS B C 1
ATOM 3414 O O . CYS B 1 211 ? -69.438 0.292 -3.629 1 24.64 211 CYS B O 1
ATOM 3416 N N . ASN B 1 212 ? -70.125 0.638 -1.529 1 24.64 212 ASN B N 1
ATOM 3417 C CA . ASN B 1 212 ? -71.438 0.022 -1.402 1 24.64 212 ASN B CA 1
ATOM 3418 C C . ASN B 1 212 ? -72.438 0.58 -2.428 1 24.64 212 ASN B C 1
ATOM 3420 O O . ASN B 1 212 ? -72.5 1.796 -2.594 1 24.64 212 ASN B O 1
ATOM 3424 N N . LYS B 1 213 ? -72.688 -0.16 -3.457 1 27.66 213 LYS B N 1
ATOM 3425 C CA . LYS B 1 213 ? -73.812 0.035 -4.383 1 27.66 213 LYS B CA 1
ATOM 342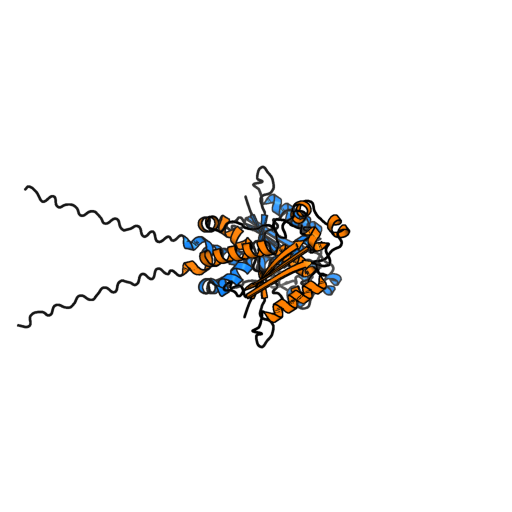6 C C . LYS B 1 213 ? -75.062 0.314 -3.633 1 27.66 213 LYS B C 1
ATOM 3428 O O . LYS B 1 213 ? -75.688 -0.584 -3.01 1 27.66 213 LYS B O 1
ATOM 3433 N N . ASN B 1 214 ? -75.062 1.312 -2.684 1 23.69 214 ASN B N 1
ATOM 3434 C CA . ASN B 1 214 ? -76.375 1.521 -2.086 1 23.69 214 ASN B CA 1
ATOM 3435 C C . ASN B 1 214 ? -77.5 1.439 -3.129 1 23.69 214 ASN B C 1
ATOM 3437 O O . ASN B 1 214 ? -77.25 1.614 -4.324 1 23.69 214 ASN B O 1
ATOM 3441 N N . THR B 1 215 ? -78.75 1.656 -2.648 1 24.92 215 THR B N 1
ATOM 3442 C CA . THR B 1 215 ? -80.188 1.394 -2.57 1 24.92 215 THR B CA 1
ATOM 3443 C C . THR B 1 215 ? -80.938 2.24 -3.586 1 24.92 215 THR B C 1
ATOM 3445 O O . THR B 1 215 ? -82.188 2.248 -3.598 1 24.92 215 THR B O 1
ATOM 3448 N N . TYR B 1 216 ? -80.375 2.959 -4.609 1 22.62 216 TYR B N 1
ATOM 3449 C CA . TYR B 1 216 ? -81.5 3.795 -5.027 1 22.62 216 TYR B CA 1
ATOM 3450 C C . TYR B 1 216 ? -82.688 2.941 -5.445 1 22.62 216 TYR B C 1
ATOM 3452 O O . TYR B 1 216 ? -82.625 2.178 -6.414 1 22.62 216 TYR B O 1
ATOM 3460 N N . ALA B 1 217 ? -83.5 2.58 -4.383 1 20.78 217 ALA B N 1
ATOM 3461 C CA . ALA B 1 217 ? -84.938 2.65 -4.441 1 20.78 217 ALA B CA 1
ATOM 3462 C C . ALA B 1 217 ? -85.438 4.066 -4.766 1 20.78 217 ALA B C 1
ATOM 3464 O O . ALA B 1 217 ? -84.875 5.039 -4.23 1 20.78 217 ALA B O 1
#